Protein AF-A0A534RFI7-F1 (afdb_monomer_lite)

Structure (mmCIF, N/CA/C/O backbone):
data_AF-A0A534RFI7-F1
#
_entry.id   AF-A0A534RFI7-F1
#
loop_
_atom_site.group_PDB
_atom_site.id
_atom_site.type_symbol
_atom_site.label_atom_id
_atom_site.label_alt_id
_atom_site.label_comp_id
_atom_site.label_asym_id
_atom_site.label_entity_id
_atom_site.label_seq_id
_atom_site.pdbx_PDB_ins_code
_atom_site.Cartn_x
_atom_site.Cartn_y
_atom_site.Cartn_z
_atom_site.occupancy
_atom_site.B_iso_or_equiv
_atom_site.auth_seq_id
_atom_site.auth_comp_id
_atom_site.auth_asym_id
_atom_site.auth_atom_id
_atom_site.pdbx_PDB_model_num
ATOM 1 N N . MET A 1 1 ? -33.086 42.510 -43.647 1.00 25.91 1 MET A N 1
ATOM 2 C CA . MET A 1 1 ? -32.927 43.537 -42.597 1.00 25.91 1 MET A CA 1
ATOM 3 C C . MET A 1 1 ? -32.648 42.755 -41.320 1.00 25.91 1 MET A C 1
ATOM 5 O O . MET A 1 1 ? -33.539 42.073 -40.864 1.00 25.91 1 MET A O 1
ATOM 9 N N . LEU A 1 2 ? -31.435 42.610 -40.808 1.00 22.98 2 LEU A N 1
ATOM 10 C CA . LEU A 1 2 ? -30.269 43.467 -40.861 1.00 22.98 2 LEU A CA 1
ATOM 11 C C . LEU A 1 2 ? -29.055 42.562 -40.580 1.00 22.98 2 LEU A C 1
ATOM 13 O O . LEU A 1 2 ? -28.990 41.897 -39.551 1.00 22.98 2 LEU A O 1
ATOM 17 N N . VAL A 1 3 ? -28.131 42.525 -41.536 1.00 29.36 3 VAL A N 1
ATOM 18 C CA . VAL A 1 3 ? -26.709 42.258 -41.305 1.00 29.36 3 VAL A CA 1
ATOM 19 C C . VAL A 1 3 ? -26.193 43.474 -40.542 1.00 29.36 3 VAL A C 1
ATOM 21 O O . VAL A 1 3 ? -26.342 44.564 -41.086 1.00 29.36 3 VAL A O 1
ATOM 24 N N . ALA A 1 4 ? -25.662 43.299 -39.325 1.00 26.47 4 ALA A N 1
ATOM 25 C CA . ALA A 1 4 ? -24.655 44.151 -38.662 1.00 26.47 4 ALA A CA 1
ATOM 26 C C . ALA A 1 4 ? -24.823 44.083 -37.137 1.00 26.47 4 ALA A C 1
ATOM 28 O O . ALA A 1 4 ? -25.676 44.774 -36.605 1.00 26.47 4 ALA A O 1
ATOM 29 N N . PHE A 1 5 ? -24.034 43.245 -36.461 1.00 24.70 5 PHE A N 1
ATOM 30 C CA . PHE A 1 5 ? -23.458 43.480 -35.121 1.00 24.70 5 PHE A CA 1
ATOM 31 C C . PHE A 1 5 ? -22.471 42.335 -34.808 1.00 24.70 5 PHE A C 1
ATOM 33 O O . PHE A 1 5 ? -22.574 41.609 -33.828 1.00 24.70 5 PHE A O 1
ATOM 40 N N . ILE A 1 6 ? -21.503 42.159 -35.709 1.00 29.33 6 ILE A N 1
ATOM 41 C CA . ILE A 1 6 ? -20.157 41.685 -35.373 1.00 29.33 6 ILE A CA 1
ATOM 42 C C . ILE A 1 6 ? -19.282 42.930 -35.535 1.00 29.33 6 ILE A C 1
ATOM 44 O O . ILE A 1 6 ? -19.510 43.685 -36.478 1.00 29.33 6 ILE A O 1
ATOM 48 N N . LEU A 1 7 ? -18.307 43.108 -34.639 1.00 26.88 7 LEU A N 1
ATOM 49 C CA . LEU A 1 7 ? -17.423 44.272 -34.437 1.00 26.88 7 LEU A CA 1
ATOM 50 C C . LEU A 1 7 ? -17.930 45.226 -33.349 1.00 26.88 7 LEU A C 1
ATOM 52 O O . LEU A 1 7 ? -18.541 46.241 -33.651 1.00 26.88 7 LEU A O 1
ATOM 56 N N . LEU A 1 8 ? -17.659 44.871 -32.084 1.00 27.50 8 LEU A N 1
ATOM 57 C CA . LEU A 1 8 ? -17.241 45.800 -31.009 1.00 27.50 8 LEU A CA 1
ATOM 58 C C . LEU A 1 8 ? -16.954 45.108 -29.655 1.00 27.50 8 LEU A C 1
ATOM 60 O O . LEU A 1 8 ? -16.604 45.785 -28.698 1.00 27.50 8 LEU A O 1
ATOM 64 N N . ALA A 1 9 ? -16.997 43.774 -29.564 1.00 29.33 9 ALA A N 1
ATOM 65 C CA . ALA A 1 9 ? -16.558 43.035 -28.368 1.00 29.33 9 ALA A CA 1
ATOM 66 C C . ALA A 1 9 ? -15.148 42.415 -28.503 1.00 29.33 9 ALA A C 1
ATOM 68 O O . ALA A 1 9 ? -14.846 41.432 -27.840 1.00 29.33 9 ALA A O 1
ATOM 69 N N . GLY A 1 10 ? -14.299 42.957 -29.386 1.00 31.08 10 GLY A N 1
ATOM 70 C CA . GLY A 1 10 ? -12.952 42.429 -29.661 1.00 31.08 10 GLY A CA 1
ATOM 71 C C . GLY A 1 10 ? -11.793 43.360 -29.297 1.00 31.08 10 GLY A C 1
ATOM 72 O O . GLY A 1 10 ? -10.650 42.998 -29.512 1.00 31.08 10 GLY A O 1
ATOM 73 N N . SER A 1 11 ? -12.052 44.560 -28.774 1.00 31.33 11 SER A N 1
ATOM 74 C CA . SER A 1 11 ? -10.993 45.532 -28.450 1.00 31.33 11 SER A CA 1
ATOM 75 C C . SER A 1 11 ? -10.907 45.884 -26.964 1.00 31.33 11 SER A C 1
ATOM 77 O O . SER A 1 11 ? -9.949 46.526 -26.549 1.00 31.33 11 SER A O 1
ATOM 79 N N . GLY A 1 12 ? -11.864 45.443 -26.140 1.00 29.02 12 GLY A N 1
ATOM 80 C CA . GLY A 1 12 ? -11.843 45.677 -24.692 1.00 29.02 12 GLY A CA 1
ATOM 81 C C . GLY A 1 12 ? -10.883 44.755 -23.937 1.00 29.02 12 GLY A C 1
ATOM 82 O O . GLY A 1 12 ? -10.249 45.192 -22.985 1.00 29.02 12 GLY A O 1
ATOM 83 N N . SER A 1 13 ? -10.733 43.503 -24.377 1.00 40.12 13 SER A N 1
ATOM 84 C CA . SER A 1 13 ? -9.845 42.521 -23.743 1.00 40.12 13 SER A CA 1
ATOM 85 C C . SER A 1 13 ? -8.379 42.755 -24.081 1.00 40.12 13 SER A C 1
ATOM 87 O O . SER A 1 13 ? -7.545 42.602 -23.200 1.00 40.12 13 SER A O 1
ATOM 89 N N . ASP A 1 14 ? -8.062 43.181 -25.305 1.00 33.25 14 ASP A N 1
ATOM 90 C CA . ASP A 1 14 ? -6.671 43.373 -25.731 1.00 33.25 14 ASP A CA 1
ATOM 91 C C . ASP A 1 14 ? -6.093 44.704 -25.248 1.00 33.25 14 ASP A C 1
ATOM 93 O O . ASP A 1 14 ? -4.924 44.756 -24.884 1.00 33.25 14 ASP A O 1
ATOM 97 N N . LEU A 1 15 ? -6.905 45.765 -25.135 1.00 34.56 15 LEU A N 1
ATOM 98 C CA . LEU A 1 15 ? -6.478 47.005 -24.472 1.00 34.56 15 LEU A CA 1
ATOM 99 C C . LEU A 1 15 ? -6.391 46.849 -22.949 1.00 34.56 15 LEU A C 1
ATOM 101 O O . LEU A 1 15 ? -5.473 47.409 -22.361 1.00 34.56 15 LEU A O 1
ATOM 105 N N . ALA A 1 16 ? -7.282 46.070 -22.320 1.00 36.06 16 ALA A N 1
ATOM 106 C CA . ALA A 1 16 ? -7.198 45.771 -20.887 1.00 36.06 16 ALA A CA 1
ATOM 107 C C . ALA A 1 16 ? -6.044 44.808 -20.551 1.00 36.06 16 ALA A C 1
ATOM 109 O O . ALA A 1 16 ? -5.395 44.977 -19.520 1.00 36.06 16 ALA A O 1
ATOM 110 N N . ARG A 1 17 ? -5.746 43.832 -21.426 1.00 38.03 17 ARG A N 1
ATOM 111 C CA . ARG A 1 17 ? -4.565 42.950 -21.339 1.00 38.03 17 ARG A CA 1
ATOM 112 C C . ARG A 1 17 ? -3.272 43.709 -21.611 1.00 38.03 17 ARG A C 1
ATOM 114 O O . ARG A 1 17 ? -2.313 43.540 -20.870 1.00 38.03 17 ARG A O 1
ATOM 121 N N . ALA A 1 18 ? -3.248 44.593 -22.609 1.00 36.28 18 ALA A N 1
ATOM 122 C CA . ALA A 1 18 ? -2.098 45.454 -22.859 1.00 36.28 18 ALA A CA 1
ATOM 123 C C . ALA A 1 18 ? -1.872 46.443 -21.707 1.00 36.28 18 ALA A C 1
ATOM 125 O O . ALA A 1 18 ? -0.726 46.643 -21.325 1.00 36.28 18 ALA A O 1
ATOM 126 N N . SER A 1 19 ? -2.929 47.006 -21.104 1.00 40.50 19 SER A N 1
ATOM 127 C CA . SER A 1 19 ? -2.799 47.924 -19.965 1.00 40.50 19 SER A CA 1
ATOM 128 C C . SER A 1 19 ? -2.366 47.224 -18.677 1.00 40.50 19 SER A C 1
ATOM 130 O O . SER A 1 19 ? -1.584 47.799 -17.933 1.00 40.50 19 SER A O 1
ATOM 132 N N . THR A 1 20 ? -2.811 45.987 -18.417 1.00 41.84 20 THR A N 1
ATOM 133 C CA . THR A 1 20 ? -2.334 45.186 -17.266 1.00 41.84 20 THR A CA 1
ATOM 134 C C . THR A 1 20 ? -0.910 44.674 -17.473 1.00 41.84 20 THR A C 1
ATOM 136 O O . THR A 1 20 ? -0.115 44.691 -16.537 1.00 41.84 20 THR A O 1
ATOM 139 N N . CYS A 1 21 ? -0.540 44.314 -18.704 1.00 38.00 21 CYS A N 1
ATOM 140 C CA . CYS A 1 21 ? 0.838 43.975 -19.057 1.00 38.00 21 CYS A CA 1
ATOM 141 C C . CYS A 1 21 ? 1.763 45.204 -18.934 1.00 38.00 21 CYS A C 1
ATOM 143 O O . CYS A 1 21 ? 2.860 45.101 -18.378 1.00 38.00 21 CYS A O 1
ATOM 145 N N . ASP A 1 22 ? 1.296 46.391 -19.344 1.00 41.62 22 ASP A N 1
ATOM 146 C CA . ASP A 1 22 ? 2.005 47.657 -19.132 1.00 41.62 22 ASP A CA 1
ATOM 147 C C . ASP A 1 22 ? 2.078 48.034 -17.645 1.00 41.62 22 ASP A C 1
ATOM 149 O O . ASP A 1 22 ? 3.140 48.447 -17.195 1.00 41.62 22 ASP A O 1
ATOM 153 N N . GLU A 1 23 ? 1.022 47.863 -16.844 1.00 43.44 23 GLU A N 1
ATOM 154 C CA . GLU A 1 23 ? 1.036 48.145 -15.399 1.00 43.44 23 GLU A CA 1
ATOM 155 C C . GLU A 1 23 ? 1.955 47.189 -14.618 1.00 43.44 23 GLU A C 1
ATOM 157 O O . GLU A 1 23 ? 2.739 47.649 -13.779 1.00 43.44 23 GLU A O 1
ATOM 162 N N . GLY A 1 24 ? 1.957 45.892 -14.951 1.00 42.81 24 GLY A N 1
ATOM 163 C CA . GLY A 1 24 ? 2.895 44.894 -14.426 1.00 42.81 24 GLY A CA 1
ATOM 164 C C . GLY A 1 24 ? 4.346 45.237 -14.777 1.00 42.81 24 GLY A C 1
ATOM 165 O O . GLY A 1 24 ? 5.192 45.365 -13.882 1.00 42.81 24 GLY A O 1
ATOM 166 N N . CYS A 1 25 ? 4.608 45.546 -16.053 1.00 41.22 25 CYS A N 1
ATOM 167 C CA . CYS A 1 25 ? 5.907 46.021 -16.538 1.00 41.22 25 CYS A CA 1
ATOM 168 C C . CYS A 1 25 ? 6.323 47.375 -15.922 1.00 41.22 25 CYS A C 1
ATOM 170 O O . CYS A 1 25 ? 7.513 47.635 -15.708 1.00 41.22 25 CYS A O 1
ATOM 172 N N . VAL A 1 26 ? 5.373 48.267 -15.625 1.00 42.69 26 VAL A N 1
ATOM 173 C CA . VAL A 1 26 ? 5.599 49.566 -14.968 1.00 42.69 26 VAL A CA 1
ATOM 174 C C . VAL A 1 26 ? 5.909 49.378 -13.480 1.00 42.69 26 VAL A C 1
ATOM 176 O O . VAL A 1 26 ? 6.791 50.072 -12.956 1.00 42.69 26 VAL A O 1
ATOM 179 N N . SER A 1 27 ? 5.281 48.405 -12.811 1.00 45.72 27 SER A N 1
ATOM 180 C CA . SER A 1 27 ? 5.608 48.024 -11.432 1.00 45.72 27 SER A CA 1
ATOM 181 C C . SER A 1 27 ? 7.050 47.503 -11.334 1.00 45.72 27 SER A C 1
ATOM 183 O O . SER A 1 27 ? 7.813 47.958 -10.476 1.00 45.72 27 SER A O 1
ATOM 185 N N . GLU A 1 28 ? 7.495 46.690 -12.297 1.00 45.78 28 GLU A N 1
ATOM 186 C CA . GLU A 1 28 ? 8.872 46.191 -12.400 1.00 45.78 28 GLU A CA 1
ATOM 187 C C . GLU A 1 28 ? 9.873 47.292 -12.777 1.00 45.78 28 GLU A C 1
ATOM 189 O O . GLU A 1 28 ? 10.973 47.361 -12.224 1.00 45.78 28 GLU A O 1
ATOM 194 N N . ARG A 1 29 ? 9.479 48.250 -13.627 1.00 43.47 29 ARG A N 1
ATOM 195 C CA . ARG A 1 29 ? 10.285 49.446 -13.936 1.00 43.47 29 ARG A CA 1
ATOM 196 C C . ARG A 1 29 ? 10.592 50.267 -12.681 1.00 43.47 29 ARG A C 1
ATOM 198 O O . ARG A 1 29 ? 11.681 50.845 -12.580 1.00 43.47 29 ARG A O 1
ATOM 205 N N . SER A 1 30 ? 9.666 50.312 -11.720 1.00 46.91 30 SER A N 1
ATOM 206 C CA . SER A 1 30 ? 9.873 50.977 -10.429 1.00 46.91 30 SER A CA 1
ATOM 207 C C . SER A 1 30 ? 10.885 50.225 -9.552 1.00 46.91 30 SER A C 1
ATOM 209 O O . SER A 1 30 ? 11.777 50.855 -8.979 1.00 46.91 30 SER A O 1
ATOM 211 N N . VAL A 1 31 ? 10.833 48.887 -9.538 1.00 47.41 31 VAL A N 1
ATOM 212 C CA . VAL A 1 31 ? 11.709 47.997 -8.755 1.00 47.41 31 VAL A CA 1
ATOM 213 C C . VAL A 1 31 ? 13.124 47.952 -9.332 1.00 47.41 31 VAL A C 1
ATOM 215 O O . VAL A 1 31 ? 14.089 48.160 -8.597 1.00 47.41 31 VAL A O 1
ATOM 218 N N . CYS A 1 32 ? 13.274 47.799 -10.648 1.00 48.12 32 CYS A N 1
ATOM 219 C CA . CYS A 1 32 ? 14.565 47.875 -11.337 1.00 48.12 32 CYS A CA 1
ATOM 220 C C . CYS A 1 32 ? 15.175 49.279 -11.224 1.00 48.12 32 CYS A C 1
ATOM 222 O O . CYS A 1 32 ? 16.382 49.430 -11.037 1.00 48.12 32 CYS A O 1
ATOM 224 N N . GLY A 1 33 ? 14.342 50.326 -11.264 1.00 47.81 33 GLY A N 1
ATOM 225 C CA . GLY A 1 33 ? 14.760 51.702 -10.999 1.00 47.81 33 GLY A CA 1
ATOM 226 C C . GLY A 1 33 ? 15.235 51.921 -9.559 1.00 47.81 33 GLY A C 1
ATOM 227 O O . GLY A 1 33 ? 16.219 52.631 -9.348 1.00 47.81 33 GLY A O 1
ATOM 228 N N . LEU A 1 34 ? 14.579 51.305 -8.572 1.00 50.59 34 LEU A N 1
ATOM 229 C CA . LEU A 1 34 ? 14.958 51.342 -7.155 1.00 50.59 34 LEU A CA 1
ATOM 230 C C . LEU A 1 34 ? 16.242 50.547 -6.884 1.00 50.59 34 LEU A C 1
ATOM 232 O O . LEU A 1 34 ? 17.135 51.061 -6.211 1.00 50.59 34 LEU A O 1
ATOM 236 N N . ALA A 1 35 ? 16.380 49.352 -7.461 1.00 48.03 35 ALA A N 1
ATOM 237 C CA . ALA A 1 35 ? 17.574 48.517 -7.362 1.00 48.03 35 ALA A CA 1
ATOM 238 C C . ALA A 1 35 ? 18.784 49.188 -8.027 1.00 48.03 35 ALA A C 1
ATOM 240 O O . ALA A 1 35 ? 19.838 49.322 -7.408 1.00 48.03 35 ALA A O 1
ATOM 241 N N . ALA A 1 36 ? 18.619 49.728 -9.238 1.00 50.44 36 ALA A N 1
ATOM 242 C CA . ALA A 1 36 ? 19.676 50.470 -9.916 1.00 50.44 36 ALA A CA 1
ATOM 243 C C . ALA A 1 36 ? 20.055 51.754 -9.152 1.00 50.44 36 ALA A C 1
ATOM 245 O O . ALA A 1 36 ? 21.237 52.090 -9.063 1.00 50.44 36 ALA A O 1
ATOM 246 N N . LYS A 1 37 ? 19.085 52.469 -8.553 1.00 51.62 37 LYS A N 1
ATOM 247 C CA . LYS A 1 37 ? 19.352 53.635 -7.685 1.00 51.62 37 LYS A CA 1
ATOM 248 C C . LYS A 1 37 ? 20.100 53.245 -6.409 1.00 51.62 37 LYS A C 1
ATOM 250 O O . LYS A 1 37 ? 20.992 53.986 -6.001 1.00 51.62 37 LYS A O 1
ATOM 255 N N . ALA A 1 38 ? 19.773 52.105 -5.800 1.00 51.34 38 ALA A N 1
ATOM 256 C CA . ALA A 1 38 ? 20.471 51.581 -4.628 1.00 51.34 38 ALA A CA 1
ATOM 257 C C . ALA A 1 38 ? 21.923 51.207 -4.968 1.00 51.34 38 ALA A C 1
ATOM 259 O O . ALA A 1 38 ? 22.842 51.643 -4.276 1.00 51.34 38 ALA A O 1
ATOM 260 N N . THR A 1 39 ? 22.152 50.516 -6.087 1.00 49.50 39 THR A N 1
ATOM 261 C CA . THR A 1 39 ? 23.496 50.175 -6.582 1.00 49.50 39 THR A CA 1
ATOM 262 C C . THR A 1 39 ? 24.302 51.420 -6.952 1.00 49.50 39 THR A C 1
ATOM 264 O O . THR A 1 39 ? 25.469 51.530 -6.580 1.00 49.50 39 THR A O 1
ATOM 267 N N . TYR A 1 40 ? 23.686 52.412 -7.605 1.00 50.41 40 TYR A N 1
ATOM 268 C CA . TYR A 1 40 ? 24.326 53.700 -7.889 1.00 50.41 40 TYR A CA 1
ATOM 269 C C . TYR A 1 40 ? 24.677 54.464 -6.605 1.00 50.41 40 TYR A C 1
ATOM 271 O O . TYR A 1 40 ? 25.756 55.045 -6.518 1.00 50.41 40 TYR A O 1
ATOM 279 N N . ALA A 1 41 ? 23.816 54.440 -5.582 1.00 53.28 41 ALA A N 1
ATOM 280 C CA . ALA A 1 41 ? 24.093 55.067 -4.291 1.00 53.28 41 ALA A CA 1
ATOM 281 C C . ALA A 1 41 ? 25.249 54.381 -3.540 1.00 53.28 41 ALA A C 1
ATOM 283 O O . ALA A 1 41 ? 26.053 55.075 -2.915 1.00 53.28 41 ALA A O 1
ATOM 284 N N . VAL A 1 42 ? 25.366 53.052 -3.648 1.00 51.94 42 VAL A N 1
ATOM 285 C CA . VAL A 1 42 ? 26.490 52.269 -3.110 1.00 51.94 42 VAL A CA 1
ATOM 286 C C . VAL A 1 42 ? 27.781 52.567 -3.883 1.00 51.94 42 VAL A C 1
ATOM 288 O O . VAL A 1 42 ? 28.751 52.985 -3.262 1.00 51.94 42 VAL A O 1
ATOM 291 N N . CYS A 1 43 ? 27.774 52.485 -5.221 1.00 49.34 43 CYS A N 1
ATOM 292 C CA . CYS A 1 43 ? 28.927 52.806 -6.085 1.00 49.34 43 CYS A CA 1
ATOM 293 C C . CYS A 1 43 ? 29.430 54.237 -5.844 1.00 49.34 43 CYS A C 1
ATOM 295 O O . CYS A 1 43 ? 30.615 54.472 -5.623 1.00 49.34 43 CYS A O 1
ATOM 297 N N . ARG A 1 44 ? 28.507 55.207 -5.792 1.00 52.12 44 ARG A N 1
ATOM 298 C CA . ARG A 1 44 ? 28.818 56.616 -5.520 1.00 52.12 44 ARG A CA 1
ATOM 299 C C . ARG A 1 44 ? 29.367 56.831 -4.110 1.00 52.12 44 ARG A C 1
ATOM 301 O O . ARG A 1 44 ? 30.222 57.692 -3.931 1.00 52.12 44 ARG A O 1
ATOM 308 N N . GLY A 1 45 ? 28.859 56.096 -3.119 1.00 55.56 45 GLY A N 1
ATOM 309 C CA . GLY A 1 45 ? 29.342 56.151 -1.737 1.00 55.56 45 GLY A CA 1
ATOM 310 C C . GLY A 1 45 ? 30.770 55.623 -1.587 1.00 55.56 45 GLY A C 1
ATOM 311 O O . GLY A 1 45 ? 31.518 56.140 -0.761 1.00 55.56 45 GLY A O 1
ATOM 312 N N . SER A 1 46 ? 31.157 54.660 -2.426 1.00 52.28 46 SER A N 1
ATOM 313 C CA . SER A 1 46 ? 32.500 54.071 -2.457 1.00 52.28 46 SER A CA 1
ATOM 314 C C . SER A 1 46 ? 33.552 54.938 -3.156 1.00 52.28 46 SER A C 1
ATOM 316 O O . SER A 1 46 ? 34.737 54.720 -2.939 1.00 52.28 46 SER A O 1
ATOM 318 N N . CYS A 1 47 ? 33.161 55.946 -3.949 1.00 54.06 47 CYS A N 1
ATOM 319 C CA . CYS A 1 47 ? 34.123 56.857 -4.585 1.00 54.06 47 CYS A CA 1
ATOM 320 C C . CYS A 1 47 ? 34.763 57.882 -3.598 1.00 54.06 47 CYS A C 1
ATOM 322 O O . CYS A 1 47 ? 35.662 58.601 -4.024 1.00 54.06 47 CYS A O 1
ATOM 324 N N . GLY A 1 48 ? 34.335 57.970 -2.317 1.00 56.91 48 GLY A N 1
ATOM 325 C CA . GLY A 1 48 ? 34.854 58.917 -1.285 1.00 56.91 48 GLY A CA 1
ATOM 326 C C . GLY A 1 48 ? 34.558 60.416 -1.561 1.00 56.91 48 GLY A C 1
ATOM 327 O O . GLY A 1 48 ? 34.155 60.736 -2.666 1.00 56.91 48 GLY A O 1
ATOM 328 N N . ILE A 1 49 ? 34.690 61.370 -0.610 1.00 51.19 49 ILE A N 1
ATOM 329 C CA . ILE A 1 49 ? 34.541 62.850 -0.853 1.00 51.19 49 ILE A CA 1
ATOM 330 C C . ILE A 1 49 ? 35.427 63.672 0.133 1.00 51.19 49 ILE A C 1
ATOM 332 O O . ILE A 1 49 ? 35.564 63.185 1.257 1.00 51.19 49 ILE A O 1
ATOM 336 N N . PRO A 1 50 ? 35.937 64.911 -0.171 1.00 55.22 50 PRO A N 1
ATOM 337 C CA . PRO A 1 50 ? 35.800 65.767 -1.381 1.00 55.22 50 PRO A CA 1
ATOM 338 C C . PRO A 1 50 ? 37.104 65.943 -2.189 1.00 55.22 50 PRO A C 1
ATOM 340 O O . PRO A 1 50 ? 38.190 65.875 -1.637 1.00 55.22 50 PRO A O 1
ATOM 343 N N . ALA A 1 51 ? 37.108 66.064 -3.523 1.00 52.00 51 ALA A N 1
ATOM 344 C CA . ALA A 1 51 ? 36.472 67.017 -4.460 1.00 52.00 51 ALA A CA 1
ATOM 345 C C . ALA A 1 51 ? 37.478 68.053 -5.008 1.00 52.00 51 ALA A C 1
ATOM 347 O O . ALA A 1 51 ? 37.350 69.251 -4.803 1.00 52.00 51 ALA A O 1
ATOM 348 N N . ALA A 1 52 ? 38.458 67.564 -5.765 1.00 50.44 52 ALA A N 1
ATOM 349 C CA . ALA A 1 52 ? 39.209 68.351 -6.752 1.00 50.44 52 ALA A CA 1
ATOM 350 C C . ALA A 1 52 ? 39.815 67.455 -7.840 1.00 50.44 52 ALA A C 1
ATOM 352 O O . ALA A 1 52 ? 40.121 67.932 -8.932 1.00 50.44 52 ALA A O 1
ATOM 353 N N . ASP A 1 53 ? 39.918 66.154 -7.571 1.00 56.47 53 ASP A N 1
ATOM 354 C CA . ASP A 1 53 ? 40.707 65.253 -8.387 1.00 56.47 53 ASP A CA 1
ATOM 355 C C . ASP A 1 53 ? 39.943 64.664 -9.579 1.00 56.47 53 ASP A C 1
ATOM 357 O O . ASP A 1 53 ? 38.768 64.279 -9.490 1.00 56.47 53 ASP A O 1
ATOM 361 N N . ALA A 1 54 ? 40.614 64.595 -10.727 1.00 56.53 54 ALA A N 1
ATOM 362 C CA . ALA A 1 54 ? 40.049 64.071 -11.967 1.00 56.53 54 ALA A CA 1
ATOM 363 C C . ALA A 1 54 ? 39.589 62.608 -11.816 1.00 56.53 54 ALA A C 1
ATOM 365 O O . ALA A 1 54 ? 38.577 62.227 -12.410 1.00 56.53 54 ALA A O 1
ATOM 366 N N . ALA A 1 55 ? 40.260 61.843 -10.948 1.00 53.41 55 ALA A N 1
ATOM 367 C CA . ALA A 1 55 ? 39.947 60.455 -10.614 1.00 53.41 55 ALA A CA 1
ATOM 368 C C . ALA A 1 55 ? 38.568 60.289 -9.952 1.00 53.41 55 ALA A C 1
ATOM 370 O O . ALA A 1 55 ? 37.798 59.405 -10.322 1.00 53.41 55 ALA A O 1
ATOM 371 N N . PHE A 1 56 ? 38.188 61.195 -9.047 1.00 57.56 56 PHE A N 1
ATOM 372 C CA . PHE A 1 56 ? 36.863 61.166 -8.422 1.00 57.56 56 PHE A CA 1
ATOM 373 C C . PHE A 1 56 ? 35.747 61.431 -9.444 1.00 57.56 56 PHE A C 1
ATOM 375 O O . PHE A 1 56 ? 34.713 60.754 -9.467 1.00 57.56 56 PHE A O 1
ATOM 382 N N . ARG A 1 57 ? 35.964 62.406 -10.337 1.00 58.03 57 ARG A N 1
ATOM 383 C CA . ARG A 1 57 ? 35.018 62.716 -11.421 1.00 58.03 57 ARG A CA 1
ATOM 384 C C . ARG A 1 57 ? 34.940 61.583 -12.451 1.00 58.03 57 ARG A C 1
ATOM 386 O O . ARG A 1 57 ? 33.858 61.352 -12.983 1.00 58.03 57 ARG A O 1
ATOM 393 N N . ALA A 1 58 ? 36.036 60.867 -12.707 1.00 57.81 58 ALA A N 1
ATOM 394 C CA . ALA A 1 58 ? 36.055 59.675 -13.554 1.00 57.81 58 ALA A CA 1
ATOM 395 C C . ALA A 1 58 ? 35.284 58.502 -12.916 1.00 57.81 58 ALA A C 1
ATOM 397 O O . ALA A 1 58 ? 34.357 58.007 -13.549 1.00 57.81 58 ALA A O 1
ATOM 398 N N . CYS A 1 59 ? 35.541 58.182 -11.640 1.00 53.69 59 CYS A N 1
ATOM 399 C CA . CYS A 1 59 ? 34.820 57.153 -10.866 1.00 53.69 59 CYS A CA 1
ATOM 400 C C . CYS A 1 59 ? 33.304 57.375 -10.901 1.00 53.69 59 CYS A C 1
ATOM 402 O O . CYS A 1 59 ? 32.523 56.474 -11.203 1.00 53.69 59 CYS A O 1
ATOM 404 N N . ARG A 1 60 ? 32.861 58.620 -10.671 1.00 57.69 60 ARG A N 1
ATOM 405 C CA . ARG A 1 60 ? 31.430 58.943 -10.741 1.00 57.69 60 ARG A CA 1
ATOM 406 C C . ARG A 1 60 ? 30.856 58.816 -12.149 1.00 57.69 60 ARG A C 1
ATOM 408 O O . ARG A 1 60 ? 29.730 58.341 -12.269 1.00 57.69 60 ARG A O 1
ATOM 415 N N . ARG A 1 61 ? 31.591 59.217 -13.194 1.00 57.78 61 ARG A N 1
ATOM 416 C CA . ARG A 1 61 ? 31.143 59.064 -14.590 1.00 57.78 61 ARG A CA 1
ATOM 417 C C . ARG A 1 61 ? 31.052 57.593 -15.000 1.00 57.78 61 ARG A C 1
ATOM 419 O O . ARG A 1 61 ? 30.080 57.226 -15.651 1.00 57.78 61 ARG A O 1
ATOM 426 N N . GLU A 1 62 ? 31.976 56.748 -14.555 1.00 52.88 62 GLU A N 1
ATOM 427 C CA . GLU A 1 62 ? 31.928 55.298 -14.782 1.00 52.88 62 GLU A CA 1
ATOM 428 C C . GLU A 1 62 ? 30.786 54.625 -14.016 1.00 52.88 62 GLU A C 1
ATOM 430 O O . GLU A 1 62 ? 30.024 53.872 -14.621 1.00 52.88 62 GLU A O 1
ATOM 435 N N . CYS A 1 63 ? 30.564 54.964 -12.738 1.00 51.88 63 CYS A N 1
ATOM 436 C CA . CYS A 1 63 ? 29.382 54.504 -11.996 1.00 51.88 63 CYS A CA 1
ATOM 437 C C . CYS A 1 63 ? 28.075 54.923 -12.699 1.00 51.88 63 CYS A C 1
ATOM 439 O O . CYS A 1 63 ? 27.091 54.185 -12.682 1.00 51.88 63 CYS A O 1
ATOM 441 N N . GLN A 1 64 ? 28.041 56.112 -13.308 1.00 53.41 64 GLN A N 1
ATOM 442 C CA . GLN A 1 64 ? 26.858 56.642 -13.989 1.00 53.41 64 GLN A CA 1
ATOM 443 C C . GLN A 1 64 ? 26.639 56.006 -15.376 1.00 53.41 64 GLN A C 1
ATOM 445 O O . GLN A 1 64 ? 25.494 55.746 -15.745 1.00 53.41 64 GLN A O 1
ATOM 450 N N . SER A 1 65 ? 27.713 55.689 -16.106 1.00 48.81 65 SER A N 1
ATOM 451 C CA . SER A 1 65 ? 27.674 54.938 -17.371 1.00 48.81 65 SER A CA 1
ATOM 452 C C . SER A 1 65 ? 27.274 53.473 -17.148 1.00 48.81 65 SER A C 1
ATOM 454 O O . SER A 1 65 ? 26.354 52.972 -17.795 1.00 48.81 65 SER A O 1
ATOM 456 N N . GLY A 1 66 ? 27.865 52.816 -16.142 1.00 45.94 66 GLY A N 1
ATOM 457 C CA . GLY A 1 66 ? 27.499 51.462 -15.721 1.00 45.94 66 GLY A CA 1
ATOM 458 C C . GLY A 1 66 ? 26.057 51.367 -15.215 1.00 45.94 66 GLY A C 1
ATOM 459 O O . GLY A 1 66 ? 25.366 50.401 -15.517 1.00 45.94 66 GLY A O 1
ATOM 460 N N . TYR A 1 67 ? 25.556 52.403 -14.533 1.00 49.66 67 TYR A N 1
ATOM 461 C CA . TYR A 1 67 ? 24.136 52.526 -14.184 1.00 49.66 67 TYR A CA 1
ATOM 462 C C . TYR A 1 67 ? 23.234 52.609 -15.425 1.00 49.66 67 TYR A C 1
ATOM 464 O O . TYR A 1 67 ? 22.183 51.970 -15.457 1.00 49.66 67 TYR A O 1
ATOM 472 N N . GLY A 1 68 ? 23.637 53.366 -16.451 1.00 44.41 68 GLY A N 1
ATOM 473 C CA . GLY A 1 68 ? 22.912 53.458 -17.721 1.00 44.41 68 GLY A CA 1
ATOM 474 C C . GLY A 1 68 ? 22.846 52.116 -18.453 1.00 44.41 68 GLY A C 1
ATOM 475 O O . GLY A 1 68 ? 21.761 51.690 -18.843 1.00 44.41 68 GLY A O 1
ATOM 476 N N . LEU A 1 69 ? 23.980 51.419 -18.560 1.00 45.59 69 LEU A N 1
ATOM 477 C CA . LEU A 1 69 ? 24.086 50.110 -19.210 1.00 45.59 69 LEU A CA 1
ATOM 478 C C . LEU A 1 69 ? 23.362 49.008 -18.434 1.00 45.59 69 LEU A C 1
ATOM 480 O O . LEU A 1 69 ? 22.654 48.225 -19.049 1.00 45.59 69 LEU A O 1
ATOM 484 N N . ALA A 1 70 ? 23.445 48.986 -17.102 1.00 45.50 70 ALA A N 1
ATOM 485 C CA . ALA A 1 70 ? 22.697 48.035 -16.279 1.00 45.50 70 ALA A CA 1
ATOM 486 C C . ALA A 1 70 ? 21.182 48.264 -16.383 1.00 45.50 70 ALA A C 1
ATOM 488 O O . ALA A 1 70 ? 20.417 47.306 -16.429 1.00 45.50 70 ALA A O 1
ATOM 489 N N . ARG A 1 71 ? 20.734 49.525 -16.493 1.00 49.78 71 ARG A N 1
ATOM 490 C CA . ARG A 1 71 ? 19.326 49.843 -16.774 1.00 49.78 71 ARG A CA 1
ATOM 491 C C . ARG A 1 71 ? 18.879 49.352 -18.145 1.00 49.78 71 ARG A C 1
ATOM 493 O O . ARG A 1 71 ? 17.747 48.904 -18.262 1.00 49.78 71 ARG A O 1
ATOM 500 N N . VAL A 1 72 ? 19.721 49.488 -19.170 1.00 47.31 72 VAL A N 1
ATOM 501 C CA . VAL A 1 72 ? 19.392 49.086 -20.547 1.00 47.31 72 VAL A CA 1
ATOM 502 C C . VAL A 1 72 ? 19.461 47.567 -20.708 1.00 47.31 72 VAL A C 1
ATOM 504 O O . VAL A 1 72 ? 18.515 46.994 -21.225 1.00 47.31 72 VAL A O 1
ATOM 507 N N . ALA A 1 73 ? 20.503 46.911 -20.191 1.00 45.78 73 ALA A N 1
ATOM 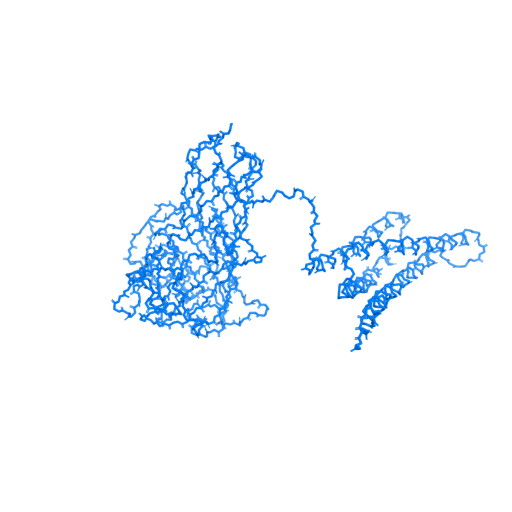508 C CA . ALA A 1 73 ? 20.648 45.455 -20.193 1.00 45.78 73 ALA A CA 1
ATOM 509 C C . ALA A 1 73 ? 19.491 44.787 -19.445 1.00 45.78 73 ALA A C 1
ATOM 511 O O . ALA A 1 73 ? 18.787 43.970 -20.022 1.00 45.78 73 ALA A O 1
ATOM 512 N N . CYS A 1 74 ? 19.189 45.252 -18.229 1.00 48.19 74 CYS A N 1
ATOM 513 C CA . CYS A 1 74 ? 18.046 44.760 -17.464 1.00 48.19 74 CYS A CA 1
ATOM 514 C C . CYS A 1 74 ? 16.709 45.084 -18.155 1.00 48.19 74 CYS A C 1
ATOM 516 O O . CYS A 1 74 ? 15.794 44.277 -18.114 1.00 48.19 74 CYS A O 1
ATOM 518 N N . SER A 1 75 ? 16.581 46.224 -18.850 1.00 49.03 75 SER A N 1
ATOM 519 C CA . SER A 1 75 ? 15.373 46.560 -19.623 1.00 49.03 75 SER A CA 1
ATOM 520 C C . SER A 1 75 ? 15.219 45.767 -20.928 1.00 49.03 75 SER A C 1
ATOM 522 O O . SER A 1 75 ? 14.106 45.724 -21.453 1.00 49.03 75 SER A O 1
ATOM 524 N N . ASN A 1 76 ? 16.295 45.197 -21.468 1.00 48.31 76 ASN A N 1
ATOM 525 C CA . ASN A 1 76 ? 16.259 44.331 -22.646 1.00 48.31 76 ASN A CA 1
ATOM 526 C C . ASN A 1 76 ? 15.973 42.884 -22.221 1.00 48.31 76 ASN A C 1
ATOM 528 O O . ASN A 1 76 ? 15.065 42.262 -22.760 1.00 48.31 76 ASN A O 1
ATOM 532 N N . GLU A 1 77 ? 16.632 42.423 -21.157 1.00 47.44 77 GLU A N 1
ATOM 533 C CA . GLU A 1 77 ? 16.400 41.127 -20.507 1.00 47.44 77 GLU A CA 1
ATOM 534 C C . GLU A 1 77 ? 14.968 41.031 -19.927 1.00 47.44 77 GLU A C 1
ATOM 536 O O . GLU A 1 77 ? 14.338 39.978 -20.004 1.00 47.44 77 GLU A O 1
ATOM 541 N N . ARG A 1 78 ? 14.399 42.167 -19.471 1.00 53.59 78 ARG A N 1
ATOM 542 C CA . ARG A 1 78 ? 12.974 42.377 -19.110 1.00 53.59 78 ARG A CA 1
ATOM 543 C C . ARG A 1 78 ? 12.018 41.965 -20.223 1.00 53.59 78 ARG A C 1
ATOM 545 O O . ARG A 1 78 ? 10.969 41.391 -19.956 1.00 53.59 78 ARG A O 1
ATOM 552 N N . ARG A 1 79 ? 12.335 42.348 -21.462 1.00 49.12 79 ARG A N 1
ATOM 553 C CA . ARG A 1 79 ? 11.425 42.182 -22.597 1.00 49.12 79 ARG A CA 1
ATOM 554 C C . ARG A 1 79 ? 11.443 40.742 -23.092 1.00 49.12 79 ARG A C 1
ATOM 556 O O . ARG A 1 79 ? 10.396 40.245 -23.463 1.00 49.12 79 ARG A O 1
ATOM 563 N N . GLU A 1 80 ? 12.591 40.074 -23.043 1.00 49.69 80 GLU A N 1
ATOM 564 C CA . GLU A 1 80 ? 12.699 38.669 -23.445 1.00 49.69 80 GLU A CA 1
ATOM 565 C C . GLU A 1 80 ? 12.187 37.715 -22.362 1.00 49.69 80 GLU A C 1
ATOM 567 O O . GLU A 1 80 ? 11.368 36.859 -22.663 1.00 49.69 80 GLU A O 1
ATOM 572 N N . THR A 1 81 ? 12.565 37.900 -21.093 1.00 48.44 81 THR A N 1
ATOM 573 C CA . THR A 1 81 ? 12.253 36.927 -20.026 1.00 48.44 81 THR A CA 1
ATOM 574 C C . THR A 1 81 ? 10.765 36.895 -19.665 1.00 48.44 81 THR A C 1
ATOM 576 O O . THR A 1 81 ? 10.216 35.825 -19.441 1.00 48.44 81 THR A O 1
ATOM 579 N N . CYS A 1 82 ? 10.091 38.050 -19.640 1.00 46.22 82 CYS A N 1
ATOM 580 C CA . CYS A 1 82 ? 8.675 38.122 -19.262 1.00 46.22 82 CYS A CA 1
ATOM 581 C C . CYS A 1 82 ? 7.741 37.715 -20.422 1.00 46.22 82 CYS A C 1
ATOM 583 O O . CYS A 1 82 ? 6.736 37.052 -20.192 1.00 46.22 82 CYS A O 1
ATOM 585 N N . LEU A 1 83 ? 8.106 38.039 -21.675 1.00 49.56 83 LEU A N 1
ATOM 586 C CA . LEU A 1 83 ? 7.350 37.613 -22.865 1.00 49.56 83 LEU A CA 1
ATOM 587 C C . LEU A 1 83 ? 7.587 36.136 -23.225 1.00 49.56 83 LEU A C 1
ATOM 589 O O . LEU A 1 83 ? 6.681 35.502 -23.747 1.00 49.56 83 LEU A O 1
ATOM 593 N N . GLN A 1 84 ? 8.775 35.572 -22.965 1.00 49.00 84 GLN A N 1
ATOM 594 C CA . GLN A 1 84 ? 9.059 34.163 -23.280 1.00 49.00 84 GLN A CA 1
ATOM 595 C C . GLN A 1 84 ? 8.500 33.169 -22.253 1.00 49.00 84 GLN A C 1
ATOM 597 O O . GLN A 1 84 ? 8.272 32.021 -22.617 1.00 49.00 84 GLN A O 1
ATOM 602 N N . LEU A 1 85 ? 8.318 33.562 -20.985 1.00 49.34 85 LEU A N 1
ATOM 603 C CA . LEU A 1 85 ? 8.009 32.613 -19.903 1.00 49.34 85 LEU A CA 1
ATOM 604 C C . LEU A 1 85 ? 6.539 32.580 -19.453 1.00 49.34 85 LEU A C 1
ATOM 606 O O . LEU A 1 85 ? 6.163 31.631 -18.770 1.00 49.34 85 LEU A O 1
ATOM 610 N N . CYS A 1 86 ? 5.712 33.577 -19.792 1.00 50.69 86 CYS A N 1
ATOM 611 C CA . CYS A 1 86 ? 4.419 33.780 -19.114 1.00 50.69 86 CYS A CA 1
ATOM 612 C C . CYS A 1 86 ? 3.160 33.729 -20.013 1.00 50.69 86 CYS A C 1
ATOM 614 O O . CYS A 1 86 ? 2.071 34.025 -19.519 1.00 50.69 86 CYS A O 1
ATOM 616 N N . ASP A 1 87 ? 3.293 33.360 -21.295 1.00 55.12 87 ASP A N 1
ATOM 617 C CA . ASP A 1 87 ? 2.215 33.171 -22.301 1.00 55.12 87 ASP A CA 1
ATOM 618 C C . ASP A 1 87 ? 1.056 34.200 -22.241 1.00 55.12 87 ASP A C 1
ATOM 620 O O . ASP A 1 87 ? -0.125 33.869 -22.329 1.00 55.12 87 ASP A O 1
ATOM 624 N N . ASP A 1 88 ? 1.391 35.476 -22.012 1.00 51.97 88 ASP A N 1
ATOM 625 C CA . ASP A 1 88 ? 0.462 36.615 -21.921 1.00 51.97 88 ASP A CA 1
ATOM 626 C C . ASP A 1 88 ? -0.689 36.483 -20.883 1.00 51.97 88 ASP A C 1
ATOM 628 O O . ASP A 1 88 ? -1.717 37.172 -20.963 1.00 51.97 88 ASP A O 1
ATOM 632 N N . SER A 1 89 ? -0.534 35.631 -19.859 1.00 54.69 89 SER A N 1
ATOM 633 C CA . SER A 1 89 ? -1.511 35.476 -18.768 1.00 54.69 89 SER A CA 1
ATOM 634 C C . SER A 1 89 ? -1.351 36.555 -17.686 1.00 54.69 89 SER A C 1
ATOM 636 O O . SER A 1 89 ? -0.332 36.617 -16.995 1.00 54.69 89 SER A O 1
ATOM 638 N N . SER A 1 90 ? -2.387 37.381 -17.471 1.00 54.38 90 SER A N 1
ATOM 639 C CA . SER A 1 90 ? -2.348 38.501 -16.510 1.00 54.38 90 SER A CA 1
ATOM 640 C C . SER A 1 90 ? -2.114 38.051 -15.062 1.00 54.38 90 SER A C 1
ATOM 642 O O . SER A 1 90 ? -1.403 38.719 -14.319 1.00 54.38 90 SER A O 1
ATOM 644 N N . ILE A 1 91 ? -2.641 36.883 -14.676 1.00 53.03 91 ILE A N 1
ATOM 645 C CA . ILE A 1 91 ? -2.459 36.302 -13.333 1.00 53.03 91 ILE A CA 1
ATOM 646 C C . ILE A 1 91 ? -0.992 35.924 -13.102 1.00 53.03 91 ILE A C 1
ATOM 648 O O . ILE A 1 91 ? -0.456 36.127 -12.011 1.00 53.03 91 ILE A O 1
ATOM 652 N N . CYS A 1 92 ? -0.330 35.407 -14.138 1.00 53.62 92 CYS A N 1
ATOM 653 C CA . CYS A 1 92 ? 1.073 35.040 -14.048 1.00 53.62 92 CYS A CA 1
ATOM 654 C C . CYS A 1 92 ? 1.984 36.267 -13.940 1.00 53.62 92 CYS A C 1
ATOM 656 O O . CYS A 1 92 ? 2.908 36.306 -13.126 1.00 53.62 92 CYS A O 1
ATOM 658 N N . ILE A 1 93 ? 1.702 37.284 -14.751 1.00 55.19 93 ILE A N 1
ATOM 659 C CA . ILE A 1 93 ? 2.474 38.526 -14.778 1.00 55.19 93 ILE A CA 1
ATOM 660 C C . ILE A 1 93 ? 2.420 39.216 -13.402 1.00 55.19 93 ILE A C 1
ATOM 662 O O . ILE A 1 93 ? 3.458 39.631 -12.879 1.00 55.19 93 ILE A O 1
ATOM 666 N N . ASP A 1 94 ? 1.249 39.250 -12.758 1.00 56.69 94 ASP A N 1
ATOM 667 C CA . ASP A 1 94 ? 1.084 39.828 -11.418 1.00 56.69 94 ASP A CA 1
ATOM 668 C C . ASP A 1 94 ? 1.811 39.025 -10.325 1.00 56.69 94 ASP A C 1
ATOM 670 O O . ASP A 1 94 ? 2.444 39.608 -9.433 1.00 56.69 94 ASP A O 1
ATOM 674 N N . ALA A 1 95 ? 1.774 37.689 -10.406 1.00 56.44 95 ALA A N 1
ATOM 675 C CA . ALA A 1 95 ? 2.491 36.801 -9.491 1.00 56.44 95 ALA A CA 1
ATOM 676 C C . ALA A 1 95 ? 4.017 36.959 -9.620 1.00 56.44 95 ALA A C 1
ATOM 678 O O . ALA A 1 95 ? 4.718 37.086 -8.608 1.00 56.44 95 ALA A O 1
ATOM 679 N N . CYS A 1 96 ? 4.524 37.049 -10.854 1.00 54.47 96 CYS A N 1
ATOM 680 C CA . CYS A 1 96 ? 5.940 37.279 -11.139 1.00 54.47 96 CYS A CA 1
ATOM 681 C C . CYS A 1 96 ? 6.397 38.643 -10.600 1.00 54.47 96 CYS A C 1
ATOM 683 O O . CYS A 1 96 ? 7.406 38.734 -9.888 1.00 54.47 96 CYS A O 1
ATOM 685 N N . GLY A 1 97 ? 5.599 39.693 -10.818 1.00 55.31 97 GLY A N 1
ATOM 686 C CA . GLY A 1 97 ? 5.872 41.032 -10.299 1.00 55.31 97 GLY A CA 1
ATOM 687 C C . GLY A 1 97 ? 5.880 41.115 -8.763 1.00 55.31 97 GLY A C 1
ATOM 688 O O . GLY A 1 97 ? 6.692 41.841 -8.178 1.00 55.31 97 GLY A O 1
ATOM 689 N N . GLU A 1 98 ? 5.005 40.378 -8.071 1.00 58.12 98 GLU A N 1
ATOM 690 C CA . GLU A 1 98 ? 4.982 40.293 -6.601 1.00 58.12 98 GLU A CA 1
ATOM 691 C C . GLU A 1 98 ? 6.204 39.539 -6.047 1.00 58.12 98 GLU A C 1
ATOM 693 O O . GLU A 1 98 ? 6.840 40.012 -5.096 1.00 58.12 98 GLU A O 1
ATOM 698 N N . GLN A 1 99 ? 6.594 38.414 -6.655 1.00 55.12 99 GLN A N 1
ATOM 699 C CA . GLN A 1 99 ? 7.776 37.657 -6.226 1.00 55.12 99 GLN A CA 1
ATOM 700 C C . GLN A 1 99 ? 9.070 38.444 -6.431 1.00 55.12 99 GLN A C 1
ATOM 702 O O . GLN A 1 99 ? 9.929 38.489 -5.545 1.00 55.12 99 GLN A O 1
ATOM 707 N N . LEU A 1 100 ? 9.176 39.179 -7.537 1.00 52.34 100 LEU A N 1
ATOM 708 C CA . LEU A 1 100 ? 10.284 40.099 -7.775 1.00 52.34 100 LEU A CA 1
ATOM 709 C C . LEU A 1 100 ? 10.353 41.220 -6.726 1.00 52.34 100 LEU A C 1
ATOM 711 O O . LEU A 1 100 ? 11.441 41.540 -6.230 1.00 52.34 100 LEU A O 1
ATOM 715 N N . ARG A 1 101 ? 9.207 41.781 -6.309 1.00 54.81 101 ARG A N 1
ATOM 716 C CA . ARG A 1 101 ? 9.133 42.774 -5.218 1.00 54.81 101 ARG A CA 1
ATOM 717 C C . ARG A 1 101 ? 9.598 42.194 -3.877 1.00 54.81 101 ARG A C 1
ATOM 719 O O . ARG A 1 101 ? 10.341 42.860 -3.146 1.00 54.81 101 ARG A O 1
ATOM 726 N N . ARG A 1 102 ? 9.234 40.946 -3.568 1.00 57.38 102 ARG A N 1
ATOM 727 C CA . ARG A 1 102 ? 9.672 40.234 -2.352 1.00 57.38 102 ARG A CA 1
ATOM 728 C C . ARG A 1 102 ? 11.164 39.918 -2.372 1.00 57.38 102 ARG A C 1
ATOM 730 O O . ARG A 1 102 ? 11.847 40.189 -1.379 1.00 57.38 102 ARG A O 1
ATOM 737 N N . CYS A 1 103 ? 11.689 39.446 -3.502 1.00 50.81 103 CYS A N 1
ATOM 738 C CA . CYS A 1 103 ? 13.121 39.235 -3.705 1.00 50.81 103 CYS A CA 1
ATOM 739 C C . CYS A 1 103 ? 13.909 40.534 -3.500 1.00 50.81 103 CYS A C 1
ATOM 741 O O . CYS A 1 103 ? 14.852 40.562 -2.708 1.00 50.81 103 CYS A O 1
ATOM 743 N N . ALA A 1 104 ? 13.478 41.648 -4.097 1.00 50.97 104 ALA A N 1
ATOM 744 C CA . ALA A 1 104 ? 14.118 42.950 -3.902 1.00 50.97 104 ALA A CA 1
ATOM 745 C C . ALA A 1 104 ? 14.114 43.401 -2.423 1.00 50.97 104 ALA A C 1
ATOM 747 O O . ALA A 1 104 ? 15.130 43.881 -1.908 1.00 50.97 104 ALA A O 1
ATOM 748 N N . GLY A 1 105 ? 13.001 43.197 -1.707 1.00 53.03 105 GLY A N 1
ATOM 749 C CA . GLY A 1 105 ? 12.882 43.508 -0.278 1.00 53.03 105 GLY A CA 1
ATOM 750 C C . GLY A 1 105 ? 13.771 42.641 0.624 1.00 53.03 105 GLY A C 1
ATOM 751 O O . GLY A 1 105 ? 14.385 43.150 1.568 1.00 53.03 105 GLY A O 1
ATOM 752 N N . ALA A 1 106 ? 13.885 41.343 0.331 1.00 50.56 106 ALA A N 1
ATOM 753 C CA . ALA A 1 106 ? 14.748 40.410 1.057 1.00 50.56 106 ALA A CA 1
ATOM 754 C C . ALA A 1 106 ? 16.240 40.699 0.814 1.00 50.56 106 ALA A C 1
ATOM 756 O O . ALA A 1 106 ? 17.048 40.687 1.750 1.00 50.56 106 ALA A O 1
ATOM 757 N N . LEU A 1 107 ? 16.604 41.051 -0.419 1.00 48.34 107 LEU A N 1
ATOM 758 C CA . LEU A 1 107 ? 17.972 41.402 -0.800 1.00 48.34 107 LEU A CA 1
ATOM 759 C C . LEU A 1 107 ? 18.424 42.735 -0.179 1.00 48.34 107 LEU A C 1
ATOM 761 O O . LEU A 1 107 ? 19.548 42.830 0.316 1.00 48.34 107 LEU A O 1
ATOM 765 N N . GLY A 1 108 ? 17.537 43.732 -0.073 1.00 49.22 108 GLY A N 1
ATOM 766 C CA . GLY A 1 108 ? 17.813 44.984 0.648 1.00 49.22 108 GLY A CA 1
ATOM 767 C C . GLY A 1 108 ? 18.104 44.798 2.148 1.00 49.22 108 GLY A C 1
ATOM 768 O O . GLY A 1 108 ? 18.784 45.626 2.763 1.00 49.22 108 GLY A O 1
ATOM 769 N N . LYS A 1 109 ? 17.633 43.695 2.747 1.00 50.84 109 LYS A N 1
ATOM 770 C CA . LYS A 1 109 ? 17.956 43.297 4.129 1.00 50.84 109 LYS A CA 1
ATOM 771 C C . LYS A 1 109 ? 19.283 42.528 4.203 1.00 50.84 109 LYS A C 1
ATOM 773 O O . LYS A 1 109 ? 20.088 42.822 5.086 1.00 50.84 109 LYS A O 1
ATOM 778 N N . ARG A 1 110 ? 19.550 41.622 3.251 1.00 42.75 110 ARG A N 1
ATOM 779 C CA . ARG A 1 110 ? 20.790 40.815 3.172 1.00 42.75 110 ARG A CA 1
ATOM 780 C C . ARG A 1 110 ? 22.031 41.589 2.708 1.00 42.75 110 ARG A C 1
ATOM 782 O O . ARG A 1 110 ? 23.136 41.168 3.014 1.00 42.75 110 ARG A O 1
ATOM 789 N N . GLY A 1 111 ? 21.886 42.738 2.045 1.00 42.56 111 GLY A N 1
ATOM 790 C CA . GLY A 1 111 ? 23.016 43.610 1.676 1.00 42.56 111 GLY A CA 1
ATOM 791 C C . GLY A 1 111 ? 23.574 44.475 2.821 1.00 42.56 111 GLY A C 1
ATOM 792 O O . GLY A 1 111 ? 24.638 45.082 2.680 1.00 42.56 111 GLY A O 1
ATOM 793 N N . ARG A 1 112 ? 22.884 44.548 3.972 1.00 48.16 112 ARG A N 1
ATOM 794 C CA . ARG A 1 112 ? 23.303 45.369 5.128 1.00 48.16 112 ARG A CA 1
ATOM 795 C C . ARG A 1 112 ? 24.610 44.898 5.800 1.00 48.16 112 ARG A C 1
ATOM 797 O O . ARG A 1 112 ? 25.404 45.772 6.139 1.00 48.16 112 ARG A O 1
ATOM 804 N N . PRO A 1 113 ? 24.889 43.588 5.960 1.00 42.84 113 PRO A N 1
ATOM 805 C CA . PRO A 1 113 ? 26.156 43.086 6.506 1.00 42.84 113 PRO A CA 1
ATOM 806 C C . PRO A 1 113 ? 27.337 43.226 5.529 1.00 42.84 113 PRO A C 1
ATOM 808 O O . PRO A 1 113 ? 28.431 43.604 5.946 1.00 42.84 113 PRO A O 1
ATOM 811 N N . CYS A 1 114 ? 27.119 43.032 4.220 1.00 39.22 114 CYS A N 1
ATOM 812 C CA . CYS A 1 114 ? 28.155 43.231 3.191 1.00 39.22 114 CYS A CA 1
ATOM 813 C C . CYS A 1 114 ? 28.682 44.677 3.170 1.00 39.22 114 CYS A C 1
ATOM 815 O O . CYS A 1 114 ? 29.872 44.905 2.967 1.00 39.22 114 CYS A O 1
ATOM 817 N N . ARG A 1 115 ? 27.820 45.657 3.482 1.00 46.72 115 ARG A N 1
ATOM 818 C CA . ARG A 1 115 ? 28.183 47.077 3.650 1.00 46.72 115 ARG A CA 1
ATOM 819 C C . ARG A 1 115 ? 29.191 47.323 4.781 1.00 46.72 115 ARG A C 1
ATOM 821 O O . ARG A 1 115 ? 29.917 48.314 4.731 1.00 46.72 115 ARG A O 1
ATOM 828 N N . HIS A 1 116 ? 29.215 46.463 5.801 1.00 45.47 116 HIS A N 1
ATOM 829 C CA . HIS A 1 116 ? 30.144 46.564 6.927 1.00 45.47 116 HIS A CA 1
ATOM 830 C C . HIS A 1 116 ? 31.486 45.879 6.648 1.00 45.47 116 HIS A C 1
ATOM 832 O O . HIS A 1 116 ? 32.519 46.415 7.037 1.00 45.47 116 HIS A O 1
ATOM 838 N N . LEU A 1 117 ? 31.470 44.749 5.937 1.00 40.94 117 LEU A N 1
ATOM 839 C CA . LEU A 1 117 ? 32.665 43.961 5.607 1.00 40.94 117 LEU A CA 1
ATOM 840 C C . LEU A 1 117 ? 33.515 44.595 4.492 1.00 40.94 117 LEU A C 1
ATOM 842 O O . LEU A 1 117 ? 34.736 44.513 4.531 1.00 40.94 117 LEU A O 1
ATOM 846 N N . CYS A 1 118 ? 32.903 45.326 3.553 1.00 45.53 118 CYS A N 1
ATOM 847 C CA . CYS A 1 118 ? 33.619 45.991 2.451 1.00 45.53 118 CYS A CA 1
ATOM 848 C C . CYS A 1 118 ? 34.361 47.287 2.853 1.00 45.53 118 CYS A C 1
ATOM 850 O O . CYS A 1 118 ? 34.824 48.021 1.983 1.00 45.53 118 CYS A O 1
ATOM 852 N N . LYS A 1 119 ? 34.438 47.618 4.151 1.00 47.09 119 LYS A N 1
ATOM 853 C CA . LYS A 1 119 ? 35.098 48.838 4.651 1.00 47.09 119 LYS A CA 1
ATOM 854 C C . LYS A 1 119 ? 36.597 48.679 4.941 1.00 47.09 119 LYS A C 1
ATOM 856 O O . LYS A 1 119 ? 37.238 49.699 5.181 1.00 47.09 119 LYS A O 1
ATOM 861 N N . HIS A 1 120 ? 37.148 47.460 4.945 1.00 46.75 120 HIS A N 1
ATOM 862 C CA . HIS A 1 120 ? 38.456 47.208 5.569 1.00 46.75 120 HIS A CA 1
ATOM 863 C C . HIS A 1 120 ? 39.448 46.310 4.812 1.00 46.75 120 HIS A C 1
ATOM 865 O O . HIS A 1 120 ? 40.387 45.846 5.445 1.00 46.75 120 HIS A O 1
ATOM 871 N N . ASP A 1 121 ? 39.343 46.106 3.494 1.00 45.00 121 ASP A N 1
ATOM 872 C CA . ASP A 1 121 ? 40.428 45.413 2.774 1.00 45.00 121 ASP A CA 1
ATOM 873 C C . ASP A 1 121 ? 40.491 45.757 1.266 1.00 45.00 121 ASP A C 1
ATOM 875 O O . ASP A 1 121 ? 39.440 45.837 0.621 1.00 45.00 121 ASP A O 1
ATOM 879 N N . PRO A 1 122 ? 41.688 45.978 0.681 1.00 45.47 122 PRO A N 1
ATOM 880 C CA . PRO A 1 122 ? 41.887 46.246 -0.747 1.00 45.47 122 PRO A CA 1
ATOM 881 C C . PRO A 1 122 ? 41.601 45.085 -1.724 1.00 45.47 122 PRO A C 1
ATOM 883 O O . PRO A 1 122 ? 41.700 45.303 -2.934 1.00 45.47 122 PRO A O 1
ATOM 886 N N . VAL A 1 123 ? 41.167 43.893 -1.298 1.00 46.19 123 VAL A N 1
ATOM 887 C CA . VAL A 1 123 ? 40.683 42.850 -2.237 1.00 46.19 123 VAL A CA 1
ATOM 888 C C . VAL A 1 123 ? 39.230 43.121 -2.688 1.00 46.19 123 VAL A C 1
ATOM 890 O O . VAL A 1 123 ? 38.297 42.359 -2.443 1.00 46.19 123 VAL A O 1
ATOM 893 N N . VAL A 1 124 ? 39.019 44.243 -3.381 1.00 48.88 124 VAL A N 1
ATOM 894 C CA . VAL A 1 124 ? 37.686 44.746 -3.787 1.00 48.88 124 VAL A CA 1
ATOM 895 C C . VAL A 1 124 ? 37.144 44.081 -5.070 1.00 48.88 124 VAL A C 1
ATOM 897 O O . VAL A 1 124 ? 35.952 44.175 -5.365 1.00 48.88 124 VAL A O 1
ATOM 900 N N . LEU A 1 125 ? 37.961 43.338 -5.828 1.00 41.78 125 LEU A N 1
ATOM 901 C CA . LEU A 1 125 ? 37.503 42.664 -7.056 1.00 41.78 125 LEU A CA 1
ATOM 902 C C . LEU A 1 125 ? 36.863 41.285 -6.830 1.00 41.78 125 LEU A C 1
ATOM 904 O O . LEU A 1 125 ? 35.928 40.946 -7.552 1.00 41.78 125 LEU A O 1
ATOM 908 N N . ALA A 1 126 ? 37.289 40.521 -5.820 1.00 42.34 126 ALA A N 1
ATOM 909 C CA . ALA A 1 126 ? 36.723 39.193 -5.558 1.00 42.34 126 ALA A CA 1
ATOM 910 C C . ALA A 1 126 ? 35.276 39.284 -5.041 1.00 42.34 126 ALA A C 1
ATOM 912 O O . ALA A 1 126 ? 34.404 38.561 -5.509 1.00 42.34 126 ALA A O 1
ATOM 913 N N . CYS A 1 127 ? 34.990 40.258 -4.169 1.00 42.59 127 CYS A N 1
ATOM 914 C CA . CYS A 1 127 ? 33.646 40.486 -3.629 1.00 42.59 127 CYS A CA 1
ATOM 915 C C . CYS A 1 127 ? 32.643 40.959 -4.706 1.00 42.59 127 CYS A C 1
ATOM 917 O O . CYS A 1 127 ? 31.450 40.666 -4.633 1.00 42.59 127 CYS A O 1
ATOM 919 N N . ARG A 1 128 ? 33.129 41.646 -5.753 1.00 42.06 128 ARG A N 1
ATOM 920 C CA . ARG A 1 128 ? 32.315 42.137 -6.877 1.00 42.06 128 ARG A CA 1
ATOM 921 C C . ARG A 1 128 ? 31.706 40.997 -7.699 1.00 42.06 128 ARG A C 1
ATOM 923 O O . ARG A 1 128 ? 30.552 41.124 -8.095 1.00 42.06 128 ARG A O 1
ATOM 930 N N . ALA A 1 129 ? 32.452 39.918 -7.940 1.00 43.97 129 ALA A N 1
ATOM 931 C CA . ALA A 1 129 ? 31.972 38.760 -8.697 1.00 43.97 129 ALA A CA 1
ATOM 932 C C . ALA A 1 129 ? 30.957 37.946 -7.884 1.00 43.97 129 ALA A C 1
ATOM 934 O O . ALA A 1 129 ? 29.856 37.693 -8.361 1.00 43.97 129 ALA A O 1
ATOM 935 N N . THR A 1 130 ? 31.252 37.673 -6.609 1.00 42.91 130 THR A N 1
ATOM 936 C CA . THR A 1 130 ? 30.364 36.892 -5.731 1.00 42.91 130 THR A CA 1
ATOM 937 C C . THR A 1 130 ? 29.043 37.614 -5.446 1.00 42.91 130 THR A C 1
ATOM 939 O O . THR A 1 130 ? 27.991 36.983 -5.387 1.00 42.91 130 THR A O 1
ATOM 942 N N . CYS A 1 131 ? 29.059 38.947 -5.306 1.00 44.56 131 CYS A N 1
ATOM 943 C CA . CYS A 1 131 ? 27.827 39.725 -5.158 1.00 44.56 131 CYS A CA 1
ATOM 944 C C . CYS A 1 131 ? 27.023 39.833 -6.462 1.00 44.56 131 CYS A C 1
ATOM 946 O O . CYS A 1 131 ? 25.797 39.865 -6.383 1.00 44.56 131 CYS A O 1
ATOM 948 N N . LEU A 1 132 ? 27.668 39.887 -7.637 1.00 44.69 132 LEU A N 1
ATOM 949 C CA . LEU A 1 132 ? 26.955 39.863 -8.922 1.00 44.69 132 LEU A CA 1
ATOM 950 C C . LEU A 1 132 ? 26.337 38.486 -9.193 1.00 44.69 132 LEU A C 1
ATOM 952 O O . LEU A 1 132 ? 25.193 38.415 -9.623 1.00 44.69 132 LEU A O 1
ATOM 956 N N . GLU A 1 133 ? 27.051 37.401 -8.901 1.00 45.00 133 GLU A N 1
ATOM 957 C CA . GLU A 1 133 ? 26.561 36.029 -9.084 1.00 45.00 133 GLU A CA 1
ATOM 958 C C . GLU A 1 133 ? 25.416 35.701 -8.118 1.00 45.00 133 GLU A C 1
ATOM 960 O O . GLU A 1 133 ? 24.401 35.143 -8.533 1.00 45.00 133 GLU A O 1
ATOM 965 N N . ALA A 1 134 ? 25.500 36.151 -6.860 1.00 44.94 134 ALA A N 1
ATOM 966 C CA . ALA A 1 134 ? 24.388 36.055 -5.912 1.00 44.94 134 ALA A CA 1
ATOM 967 C C . ALA A 1 134 ? 23.180 36.928 -6.321 1.00 44.94 134 ALA A C 1
ATOM 969 O O . ALA A 1 134 ? 22.033 36.562 -6.052 1.00 44.94 134 ALA A O 1
ATOM 970 N N . TRP A 1 135 ? 23.423 38.070 -6.978 1.00 47.19 135 TRP A N 1
ATOM 971 C CA . TRP A 1 135 ? 22.386 38.968 -7.502 1.00 47.19 135 TRP A CA 1
ATOM 972 C C . TRP A 1 135 ? 21.648 38.359 -8.703 1.00 47.19 135 TRP A C 1
ATOM 974 O O . TRP A 1 135 ? 20.416 38.358 -8.712 1.00 47.19 135 TRP A O 1
ATOM 984 N N . VAL A 1 136 ? 22.381 37.782 -9.665 1.00 46.72 136 VAL A N 1
ATOM 985 C CA . VAL A 1 136 ? 21.794 37.075 -10.814 1.00 46.72 136 VAL A CA 1
ATOM 986 C C . VAL A 1 136 ? 21.072 35.814 -10.341 1.00 46.72 136 VAL A C 1
ATOM 988 O O . VAL A 1 136 ? 19.920 35.615 -10.704 1.00 46.72 136 VAL A O 1
ATOM 991 N N . GLY A 1 137 ? 21.682 34.999 -9.477 1.00 47.53 137 GLY A N 1
ATOM 992 C CA . GLY A 1 137 ? 21.101 33.729 -9.030 1.00 47.53 137 GLY A CA 1
ATOM 993 C C . GLY A 1 137 ? 19.820 33.879 -8.203 1.00 47.53 137 GLY A C 1
ATOM 994 O O . GLY A 1 137 ? 18.867 33.135 -8.411 1.00 47.53 137 GLY A O 1
ATOM 995 N N . GLY A 1 138 ? 19.753 34.864 -7.299 1.00 51.06 138 GLY A N 1
ATOM 996 C CA . GLY A 1 138 ? 18.598 35.040 -6.411 1.00 51.06 138 GLY A CA 1
ATOM 997 C C . GLY A 1 138 ? 17.354 35.603 -7.103 1.00 51.06 138 GLY A C 1
ATOM 998 O O . GLY A 1 138 ? 16.245 35.129 -6.861 1.00 51.06 138 GLY A O 1
ATOM 999 N N . CYS A 1 139 ? 17.521 36.597 -7.981 1.00 49.81 139 CYS A N 1
ATOM 1000 C CA . CYS A 1 139 ? 16.396 37.141 -8.745 1.00 49.81 139 CYS A CA 1
ATOM 1001 C C . CYS A 1 139 ? 15.993 36.211 -9.895 1.00 49.81 139 CYS A C 1
ATOM 1003 O O . CYS A 1 139 ? 14.802 35.977 -10.076 1.00 49.81 139 CYS A O 1
ATOM 1005 N N . ARG A 1 140 ? 16.956 35.629 -10.627 1.00 50.44 140 ARG A N 1
ATOM 1006 C CA . ARG A 1 140 ? 16.667 34.683 -11.717 1.00 50.44 140 ARG A CA 1
ATOM 1007 C C . ARG A 1 140 ? 16.006 33.410 -11.198 1.00 50.44 140 ARG A C 1
ATOM 1009 O O . ARG A 1 140 ? 15.055 32.957 -11.817 1.00 50.44 140 ARG A O 1
ATOM 1016 N N . GLY A 1 141 ? 16.433 32.899 -10.041 1.00 54.31 141 GLY A N 1
ATOM 1017 C CA . GLY A 1 141 ? 15.788 31.757 -9.391 1.00 54.31 141 GLY A CA 1
ATOM 1018 C C . GLY A 1 141 ? 14.337 32.046 -8.999 1.00 54.31 141 GLY A C 1
ATOM 1019 O O . GLY A 1 141 ? 13.462 31.238 -9.278 1.00 54.31 141 GLY A O 1
ATOM 1020 N N . GLY A 1 142 ? 14.054 33.232 -8.444 1.00 55.69 142 GLY A N 1
ATOM 1021 C CA . GLY A 1 142 ? 12.680 33.637 -8.115 1.00 55.69 142 GLY A CA 1
ATOM 1022 C C . GLY A 1 142 ? 11.779 33.808 -9.345 1.00 55.69 142 GLY A C 1
ATOM 1023 O O . GLY A 1 142 ? 10.619 33.409 -9.311 1.00 55.69 142 GLY A O 1
ATOM 1024 N N . VAL A 1 143 ? 12.319 34.346 -10.445 1.00 51.75 143 VAL A N 1
ATOM 1025 C CA . VAL A 1 143 ? 11.601 34.468 -11.729 1.00 51.75 143 VAL A CA 1
ATOM 1026 C C . VAL A 1 143 ? 11.361 33.101 -12.362 1.00 51.75 143 VAL A C 1
ATOM 1028 O O . VAL A 1 143 ? 10.262 32.841 -12.827 1.00 51.75 143 VAL A O 1
ATOM 1031 N N . GLN A 1 144 ? 12.351 32.206 -12.345 1.00 54.44 144 GLN A N 1
ATOM 1032 C CA . GLN A 1 144 ? 12.214 30.847 -12.879 1.00 54.44 144 GLN A CA 1
ATOM 1033 C C . GLN A 1 144 ? 11.203 30.016 -12.092 1.00 54.44 144 GLN A C 1
ATOM 1035 O O . GLN A 1 144 ? 10.434 29.270 -12.685 1.00 54.44 144 GLN A O 1
ATOM 1040 N N . GLN A 1 145 ? 11.174 30.172 -10.772 1.00 55.44 145 GLN A N 1
ATOM 1041 C CA . GLN A 1 145 ? 10.225 29.465 -9.923 1.00 55.44 145 GLN A CA 1
ATOM 1042 C C . GLN A 1 145 ? 8.801 29.994 -10.119 1.00 55.44 145 GLN A C 1
ATOM 1044 O O . GLN A 1 145 ? 7.873 29.209 -10.258 1.00 55.44 145 GLN A O 1
ATOM 1049 N N . CYS A 1 146 ? 8.636 31.312 -10.268 1.00 48.41 146 CYS A N 1
ATOM 1050 C CA . CYS A 1 146 ? 7.336 31.880 -10.612 1.00 48.41 146 CYS A CA 1
ATOM 1051 C C . CYS A 1 146 ? 6.884 31.509 -12.037 1.00 48.41 146 CYS A C 1
ATOM 1053 O O . CYS A 1 146 ? 5.708 31.241 -12.248 1.00 48.41 146 CYS A O 1
ATOM 1055 N N . ALA A 1 147 ? 7.801 31.456 -13.007 1.00 52.28 147 ALA A N 1
ATOM 1056 C CA . ALA A 1 147 ? 7.517 30.998 -14.367 1.00 52.28 147 ALA A CA 1
ATOM 1057 C C . ALA A 1 147 ? 7.106 29.515 -14.406 1.00 52.28 147 ALA A C 1
ATOM 1059 O O . ALA A 1 147 ? 6.205 29.155 -15.161 1.00 52.28 147 ALA A O 1
ATOM 1060 N N . ALA A 1 148 ? 7.716 28.667 -13.571 1.00 54.69 148 ALA A N 1
ATOM 1061 C CA . ALA A 1 148 ? 7.320 27.268 -13.404 1.00 54.69 148 ALA A CA 1
ATOM 1062 C C . ALA A 1 148 ? 5.912 27.146 -12.801 1.00 54.69 148 ALA A C 1
ATOM 1064 O O . ALA A 1 148 ? 5.099 26.371 -13.293 1.00 54.69 148 ALA A O 1
ATOM 1065 N N . ASP A 1 149 ? 5.586 27.974 -11.807 1.00 53.84 149 ASP A N 1
ATOM 1066 C CA . ASP A 1 149 ? 4.249 27.990 -11.209 1.00 53.84 149 ASP A CA 1
ATOM 1067 C C . ASP A 1 149 ? 3.187 28.498 -12.205 1.00 53.84 149 ASP A C 1
ATOM 1069 O O . ASP A 1 149 ? 2.067 27.997 -12.235 1.00 53.84 149 ASP A O 1
ATOM 1073 N N . CYS A 1 150 ? 3.540 29.441 -13.082 1.00 46.12 150 CYS A N 1
ATOM 1074 C CA . CYS A 1 150 ? 2.641 29.989 -14.097 1.00 46.12 150 CYS A CA 1
ATOM 1075 C C . CYS A 1 150 ? 2.409 29.116 -15.335 1.00 46.12 150 CYS A C 1
ATOM 1077 O O . CYS A 1 150 ? 1.346 29.194 -15.954 1.00 46.12 150 CYS A O 1
ATOM 1079 N N . THR A 1 151 ? 3.405 28.326 -15.738 1.00 47.47 151 THR A N 1
ATOM 1080 C CA . THR A 1 151 ? 3.323 27.464 -16.930 1.00 47.47 151 THR A CA 1
ATOM 1081 C C . THR A 1 151 ? 2.429 26.242 -16.709 1.00 47.47 151 THR A C 1
ATOM 1083 O O . THR A 1 151 ? 2.070 25.562 -17.665 1.00 47.47 151 THR A O 1
ATOM 1086 N N . THR A 1 152 ? 1.962 26.009 -15.479 1.00 49.22 152 THR A N 1
ATOM 1087 C CA . THR A 1 152 ? 1.024 24.926 -15.146 1.00 49.22 152 THR A CA 1
ATOM 1088 C C . THR A 1 152 ? -0.433 25.180 -15.558 1.00 49.22 152 THR A C 1
ATOM 1090 O O . THR A 1 152 ? -1.271 24.319 -15.306 1.00 49.22 152 THR A O 1
ATOM 1093 N N . THR A 1 153 ? -0.779 26.311 -16.201 1.00 49.16 153 THR A N 1
ATOM 1094 C CA . THR A 1 153 ? -2.193 26.601 -16.550 1.00 49.16 153 THR A CA 1
ATOM 1095 C C . THR A 1 153 ? -2.558 26.628 -18.044 1.00 49.16 153 THR A C 1
ATOM 1097 O O . THR A 1 153 ? -3.746 26.529 -18.331 1.00 49.16 153 THR A O 1
ATOM 1100 N N . THR A 1 154 ? -1.650 26.659 -19.031 1.00 38.81 154 THR A N 1
ATOM 1101 C CA . THR A 1 154 ? -2.120 26.615 -20.440 1.00 38.81 154 THR A CA 1
ATOM 1102 C C . THR A 1 154 ? -1.178 25.890 -21.402 1.00 38.81 154 THR A C 1
ATOM 1104 O O . THR A 1 154 ? -0.036 26.276 -21.595 1.00 38.81 154 THR A O 1
ATOM 1107 N N . THR A 1 155 ? -1.724 24.818 -21.983 1.00 52.16 155 THR A N 1
ATOM 1108 C CA . THR A 1 155 ? -1.434 24.132 -23.252 1.00 52.16 155 THR A CA 1
ATOM 1109 C C . THR A 1 155 ? -0.202 24.591 -24.050 1.00 52.16 155 THR A C 1
ATOM 1111 O O . THR A 1 155 ? -0.262 25.610 -24.729 1.00 52.16 155 THR A O 1
ATOM 1114 N N . ALA A 1 156 ? 0.846 23.759 -24.131 1.00 33.19 156 ALA A N 1
ATOM 1115 C CA . ALA A 1 156 ? 1.837 23.868 -25.206 1.00 33.19 156 ALA A CA 1
ATOM 1116 C C . ALA A 1 156 ? 2.427 22.515 -25.634 1.00 33.19 156 ALA A C 1
ATOM 1118 O O . ALA A 1 156 ? 3.041 21.784 -24.859 1.00 33.19 156 ALA A O 1
ATOM 1119 N N . THR A 1 157 ? 2.281 22.231 -26.926 1.00 43.31 157 THR A N 1
ATOM 1120 C CA . THR A 1 157 ? 3.041 21.242 -27.689 1.00 43.31 157 THR A CA 1
ATOM 1121 C C . THR A 1 157 ? 4.404 21.848 -28.043 1.00 43.31 157 THR A C 1
ATOM 1123 O O . THR A 1 157 ? 4.455 22.791 -28.825 1.00 43.31 157 THR A O 1
ATOM 1126 N N . THR A 1 158 ? 5.511 21.307 -27.517 1.00 29.41 158 THR A N 1
ATOM 1127 C CA . THR A 1 158 ? 6.837 21.421 -28.157 1.00 29.41 158 THR A CA 1
ATOM 1128 C C . THR A 1 158 ? 7.640 20.146 -27.930 1.00 29.41 158 THR A C 1
ATOM 1130 O O . THR A 1 158 ? 7.723 19.633 -26.818 1.00 29.41 158 THR A O 1
ATOM 1133 N N . THR A 1 159 ? 8.209 19.638 -29.017 1.00 37.66 159 THR A N 1
ATOM 1134 C CA . THR A 1 159 ? 8.927 18.371 -29.125 1.00 37.66 159 THR A CA 1
ATOM 1135 C C . THR A 1 159 ? 10.312 18.461 -28.486 1.00 37.66 159 THR A C 1
ATOM 1137 O O . THR A 1 159 ? 11.313 18.716 -29.151 1.00 37.66 159 THR A O 1
ATOM 1140 N N . THR A 1 160 ? 10.381 18.216 -27.186 1.00 30.62 160 THR A N 1
ATOM 1141 C CA . THR A 1 160 ? 11.511 17.502 -26.587 1.00 30.62 160 THR A CA 1
ATOM 1142 C C . THR A 1 160 ? 11.270 16.028 -26.910 1.00 30.62 160 THR A C 1
ATOM 1144 O O . THR A 1 160 ? 10.156 15.553 -26.702 1.00 30.62 160 THR A O 1
ATOM 1147 N N . THR A 1 161 ? 12.250 15.267 -27.404 1.00 35.59 161 THR A N 1
ATOM 1148 C CA . THR A 1 161 ? 12.168 13.798 -27.307 1.00 35.59 161 THR A CA 1
ATOM 1149 C C . THR A 1 161 ? 12.392 13.413 -25.849 1.00 35.59 161 THR A C 1
ATOM 1151 O O . THR A 1 161 ? 13.424 12.864 -25.479 1.00 35.59 161 THR A O 1
ATOM 1154 N N . THR A 1 162 ? 11.430 13.779 -25.005 1.00 35.19 162 THR A N 1
ATOM 1155 C CA . THR A 1 162 ? 11.054 12.990 -23.847 1.00 35.19 162 THR A CA 1
ATOM 1156 C C . THR A 1 162 ? 10.663 11.650 -24.446 1.00 35.19 162 THR A C 1
ATOM 1158 O O . THR A 1 162 ? 9.733 11.592 -25.252 1.00 35.19 162 THR A O 1
ATOM 1161 N N . SER A 1 163 ? 11.418 10.596 -24.162 1.00 41.28 163 SER A N 1
ATOM 1162 C CA . SER A 1 163 ? 10.930 9.242 -24.378 1.00 41.28 163 SER A CA 1
ATOM 1163 C C . SER A 1 163 ? 9.601 9.154 -23.633 1.00 41.28 163 SER A C 1
ATOM 1165 O O . SER A 1 163 ? 9.561 9.171 -22.405 1.00 41.28 163 SER A O 1
ATOM 1167 N N . ILE A 1 164 ? 8.497 9.198 -24.380 1.00 45.69 164 ILE A N 1
ATOM 1168 C CA . ILE A 1 164 ? 7.181 8.917 -23.826 1.00 45.69 164 ILE A CA 1
ATOM 1169 C C . ILE A 1 164 ? 7.277 7.455 -23.428 1.00 45.69 164 ILE A C 1
ATOM 1171 O O . ILE A 1 164 ? 7.397 6.590 -24.291 1.00 45.69 164 ILE A O 1
ATOM 1175 N N . ILE A 1 165 ? 7.320 7.192 -22.126 1.00 56.94 165 ILE A N 1
ATOM 1176 C CA . ILE A 1 165 ? 7.221 5.829 -21.639 1.00 56.94 165 ILE A CA 1
ATOM 1177 C C . ILE A 1 165 ? 5.758 5.427 -21.867 1.00 56.94 165 ILE A C 1
ATOM 1179 O O . ILE A 1 165 ? 4.897 5.744 -21.054 1.00 56.94 165 ILE A O 1
ATOM 1183 N N . ASP A 1 166 ? 5.460 4.822 -23.017 1.00 65.06 166 ASP A N 1
ATOM 1184 C CA . ASP A 1 166 ? 4.095 4.483 -23.445 1.00 65.06 166 ASP A CA 1
ATOM 1185 C C . ASP A 1 166 ? 3.727 3.017 -23.172 1.00 65.06 166 ASP A C 1
ATOM 1187 O O . ASP A 1 166 ? 2.734 2.509 -23.687 1.00 65.06 166 ASP A O 1
ATOM 1191 N N . CYS A 1 167 ? 4.516 2.329 -22.338 1.00 75.06 167 CYS A N 1
ATOM 1192 C CA . CYS A 1 167 ? 4.373 0.904 -22.023 1.00 75.06 167 CYS A CA 1
ATOM 1193 C C . CYS A 1 167 ? 4.442 -0.038 -23.247 1.00 75.06 167 CYS A C 1
ATOM 1195 O O . CYS A 1 167 ? 4.325 -1.250 -23.060 1.00 75.06 167 CYS A O 1
ATOM 1197 N N . THR A 1 168 ? 4.619 0.469 -24.478 1.00 78.25 168 THR A N 1
ATOM 1198 C CA . THR A 1 168 ? 4.635 -0.361 -25.692 1.00 78.25 168 THR A CA 1
ATOM 1199 C C . THR A 1 168 ? 6.027 -0.870 -26.021 1.00 78.25 168 THR A C 1
ATOM 1201 O O . THR A 1 168 ? 6.156 -2.011 -26.456 1.00 78.25 168 THR A O 1
ATOM 1204 N N . SER A 1 169 ? 7.056 -0.044 -25.812 1.00 86.06 169 SER A N 1
ATOM 1205 C CA . SER A 1 169 ? 8.450 -0.445 -25.983 1.00 86.06 169 SER A CA 1
ATOM 1206 C C . SER A 1 169 ? 9.404 0.435 -25.181 1.00 86.06 169 SER A C 1
ATOM 1208 O O . SER A 1 169 ? 9.249 1.656 -25.116 1.00 86.06 169 SER A O 1
ATOM 1210 N N . ASN A 1 170 ? 10.420 -0.183 -24.590 1.00 89.19 170 ASN A N 1
ATOM 1211 C CA . ASN A 1 170 ? 11.529 0.521 -23.978 1.00 89.19 170 ASN A CA 1
ATOM 1212 C C . ASN A 1 170 ? 12.481 1.016 -25.084 1.00 89.19 170 ASN A C 1
ATOM 1214 O O . ASN A 1 170 ? 13.049 0.200 -25.819 1.00 89.19 170 ASN A O 1
ATOM 1218 N N . PRO A 1 171 ? 12.698 2.339 -25.206 1.00 85.81 171 PRO A N 1
ATOM 1219 C CA . PRO A 1 171 ? 13.489 2.919 -26.291 1.00 85.81 171 PRO A CA 1
ATOM 1220 C C . PRO A 1 171 ? 14.960 2.485 -26.281 1.00 85.81 171 PRO A C 1
ATOM 1222 O O . PRO A 1 171 ? 15.612 2.527 -27.324 1.00 85.81 171 PRO A O 1
ATOM 1225 N N . ASP A 1 172 ? 15.478 2.049 -25.132 1.00 89.25 172 ASP A N 1
ATOM 1226 C CA . ASP A 1 172 ? 16.861 1.603 -24.978 1.00 89.25 172 ASP A CA 1
ATOM 1227 C C . ASP A 1 172 ? 17.025 0.092 -25.216 1.00 89.25 172 ASP A C 1
ATOM 1229 O O . ASP A 1 172 ? 18.140 -0.425 -25.160 1.00 89.25 172 ASP A O 1
ATOM 1233 N N . GLY A 1 173 ? 15.936 -0.624 -25.530 1.00 88.00 173 GLY A N 1
ATOM 1234 C CA . GLY A 1 173 ? 15.934 -2.052 -25.867 1.00 88.00 173 GLY A CA 1
ATOM 1235 C C . GLY A 1 173 ? 15.954 -3.000 -24.664 1.00 88.00 173 GLY A C 1
ATOM 1236 O O . GLY A 1 173 ? 16.203 -4.193 -24.830 1.00 88.00 173 GLY A O 1
ATOM 1237 N N . GLY A 1 174 ? 15.749 -2.482 -23.450 1.00 91.81 174 GLY A N 1
ATOM 1238 C CA . GLY A 1 174 ? 15.518 -3.285 -22.250 1.00 91.81 174 GLY A CA 1
ATOM 1239 C C . GLY A 1 174 ? 14.085 -3.830 -22.153 1.00 91.81 174 GLY A C 1
ATOM 1240 O O . GLY A 1 174 ? 13.351 -3.830 -23.138 1.00 91.81 174 GLY A O 1
ATOM 1241 N N . PRO A 1 175 ? 13.664 -4.316 -20.972 1.00 93.62 175 PRO A N 1
ATOM 1242 C CA . PRO A 1 175 ? 12.273 -4.702 -20.736 1.00 93.62 175 PRO A CA 1
ATOM 1243 C C . PRO A 1 175 ? 11.337 -3.492 -20.875 1.00 93.62 175 PRO A C 1
ATOM 1245 O O . PRO A 1 175 ? 11.723 -2.383 -20.510 1.00 93.62 175 PRO A O 1
ATOM 1248 N N . ASP A 1 176 ? 10.114 -3.729 -21.348 1.00 92.94 176 ASP A N 1
ATOM 1249 C CA . ASP A 1 176 ? 9.103 -2.707 -21.661 1.00 92.94 176 ASP A CA 1
ATOM 1250 C C . ASP A 1 176 ? 8.214 -2.378 -20.454 1.00 92.94 176 ASP A C 1
ATOM 1252 O O . ASP A 1 176 ? 7.813 -1.233 -20.243 1.00 92.94 176 ASP A O 1
ATOM 1256 N N . MET A 1 177 ? 7.883 -3.393 -19.651 1.00 94.56 177 MET A N 1
ATOM 1257 C CA . MET A 1 177 ? 6.932 -3.271 -18.546 1.00 94.56 177 MET A CA 1
ATOM 1258 C C . MET A 1 177 ? 7.254 -4.262 -17.428 1.00 94.56 177 MET A C 1
ATOM 1260 O O . MET A 1 177 ? 7.669 -5.394 -17.682 1.00 94.56 177 MET A O 1
ATOM 1264 N N . LEU A 1 178 ? 7.004 -3.845 -16.193 1.00 96.81 178 LEU A N 1
ATOM 1265 C CA . LEU A 1 178 ? 6.999 -4.675 -14.997 1.00 96.81 178 LEU A CA 1
ATOM 1266 C C . LEU A 1 178 ? 5.578 -4.716 -14.420 1.00 96.81 178 LEU A C 1
ATOM 1268 O O . LEU A 1 178 ? 5.064 -3.689 -13.984 1.00 96.81 178 LEU A O 1
ATOM 1272 N N . ASP A 1 179 ? 4.957 -5.893 -14.404 1.00 96.88 179 ASP A N 1
ATOM 1273 C CA . ASP A 1 179 ? 3.698 -6.150 -13.696 1.00 96.88 179 ASP A CA 1
ATOM 1274 C C . ASP A 1 179 ? 4.009 -6.736 -12.313 1.00 96.88 179 ASP A C 1
ATOM 1276 O O . ASP A 1 179 ? 4.651 -7.785 -12.202 1.00 96.88 179 ASP A O 1
ATOM 1280 N N . LEU A 1 180 ? 3.583 -6.043 -11.259 1.00 98.31 180 LEU A N 1
ATOM 1281 C CA . LEU A 1 180 ? 3.660 -6.491 -9.875 1.00 98.31 180 LEU A CA 1
ATOM 1282 C C . LEU A 1 180 ? 2.261 -6.864 -9.404 1.00 98.31 180 LEU A C 1
ATOM 1284 O O . LEU A 1 180 ? 1.387 -6.008 -9.307 1.00 98.31 180 LEU A O 1
ATOM 1288 N N . THR A 1 181 ? 2.057 -8.129 -9.053 1.00 98.19 181 THR A N 1
ATOM 1289 C CA . THR A 1 181 ? 0.781 -8.622 -8.523 1.00 98.19 181 THR A CA 1
ATOM 1290 C C . THR A 1 181 ? 0.941 -9.014 -7.061 1.00 98.19 181 THR A C 1
ATOM 1292 O O . THR A 1 181 ? 1.826 -9.805 -6.732 1.00 98.19 181 THR A O 1
ATOM 1295 N N . VAL A 1 182 ? 0.095 -8.469 -6.183 1.00 98.06 182 VAL A N 1
ATOM 1296 C CA . VAL A 1 182 ? 0.060 -8.823 -4.756 1.00 98.06 182 VAL A CA 1
ATOM 1297 C C . VAL A 1 182 ? -0.381 -10.276 -4.588 1.00 98.06 182 VAL A C 1
ATOM 1299 O O . VAL A 1 182 ? -1.427 -10.680 -5.096 1.00 98.06 182 VAL A O 1
ATOM 1302 N N . SER A 1 183 ? 0.403 -11.055 -3.846 1.00 95.75 183 SER A N 1
ATOM 1303 C CA . SER A 1 183 ? 0.105 -12.457 -3.549 1.00 95.75 183 SER A CA 1
ATOM 1304 C C . SER A 1 183 ? -1.166 -12.622 -2.714 1.00 95.75 183 SER A C 1
ATOM 1306 O O . SER A 1 183 ? -1.529 -11.762 -1.915 1.00 95.75 183 SER A O 1
ATOM 1308 N N . GLU A 1 184 ? -1.796 -13.793 -2.813 1.00 91.31 184 GLU A N 1
ATOM 1309 C CA . GLU A 1 184 ? -3.016 -14.112 -2.055 1.00 91.31 184 GLU A CA 1
ATOM 1310 C C . GLU A 1 184 ? -2.809 -14.213 -0.537 1.00 91.31 184 GLU A C 1
ATOM 1312 O O . GLU A 1 184 ? -3.762 -14.099 0.237 1.00 91.31 184 GLU A O 1
ATOM 1317 N N . HIS A 1 185 ? -1.567 -14.429 -0.098 1.00 90.00 185 HIS A N 1
ATOM 1318 C CA . HIS A 1 185 ? -1.218 -14.662 1.299 1.00 90.00 185 HIS A CA 1
ATOM 1319 C C . HIS A 1 185 ? 0.085 -13.962 1.686 1.00 90.00 185 HIS A C 1
ATOM 1321 O O . HIS A 1 185 ? 0.950 -13.702 0.849 1.00 90.00 185 HIS A O 1
ATOM 1327 N N . GLY A 1 186 ? 0.245 -13.726 2.991 1.00 93.50 186 GLY A N 1
ATOM 1328 C CA . GLY A 1 186 ? 1.478 -13.197 3.577 1.00 93.50 186 GLY A CA 1
ATOM 1329 C C . GLY A 1 186 ? 1.636 -11.681 3.471 1.00 93.50 186 GLY A C 1
ATOM 1330 O O . GLY A 1 186 ? 2.694 -11.166 3.810 1.00 93.50 186 GLY A O 1
ATOM 1331 N N . SER A 1 187 ? 0.622 -10.961 2.994 1.00 97.12 187 SER A N 1
ATOM 1332 C CA . SER A 1 187 ? 0.609 -9.501 3.065 1.00 97.12 187 SER A CA 1
ATOM 1333 C C . SER A 1 187 ? 0.249 -9.013 4.462 1.00 97.12 187 SER A C 1
ATOM 1335 O O . SER A 1 187 ? -0.489 -9.688 5.179 1.00 97.12 187 SER A O 1
ATOM 1337 N N . ASP A 1 188 ? 0.689 -7.809 4.784 1.00 97.56 188 ASP A N 1
ATOM 1338 C CA . ASP A 1 188 ? 0.459 -7.162 6.061 1.00 97.56 188 ASP A CA 1
ATOM 1339 C C . ASP A 1 188 ? 0.277 -5.654 5.874 1.00 97.56 188 ASP A C 1
ATOM 1341 O O . ASP A 1 188 ? 1.005 -5.031 5.097 1.00 97.56 188 ASP A O 1
ATOM 1345 N N . LEU A 1 189 ? -0.698 -5.088 6.573 1.00 97.69 189 LEU A N 1
ATOM 1346 C CA . LEU A 1 189 ? -1.041 -3.679 6.612 1.00 97.69 189 LEU A CA 1
ATOM 1347 C C . LEU A 1 189 ? -1.384 -3.318 8.051 1.00 97.69 189 LEU A C 1
ATOM 1349 O O . LEU A 1 189 ? -2.343 -3.833 8.632 1.00 97.69 189 LEU A O 1
ATOM 1353 N N . ASP A 1 190 ? -0.630 -2.357 8.558 1.00 97.69 190 ASP A N 1
ATOM 1354 C CA . ASP A 1 190 ? -0.789 -1.803 9.886 1.00 97.69 190 ASP A CA 1
ATOM 1355 C C . ASP A 1 190 ? -1.076 -0.314 9.802 1.00 97.69 190 ASP A C 1
ATOM 1357 O O . ASP A 1 190 ? -0.395 0.415 9.071 1.00 97.69 190 ASP A O 1
ATOM 1361 N N . ALA A 1 191 ? -2.043 0.150 10.589 1.00 96.69 191 ALA A N 1
ATOM 1362 C CA . ALA A 1 191 ? -2.370 1.561 10.697 1.00 96.69 191 ALA A CA 1
ATOM 1363 C C . ALA A 1 191 ? -2.523 2.012 12.154 1.00 96.69 191 ALA A C 1
ATOM 1365 O O . ALA A 1 191 ? -3.170 1.364 12.976 1.00 96.69 191 ALA A O 1
ATOM 1366 N N . GLY A 1 192 ? -1.945 3.178 12.434 1.00 96.75 192 GLY A N 1
ATOM 1367 C CA . GLY A 1 192 ? -2.035 3.888 13.700 1.00 96.75 192 GLY A CA 1
ATOM 1368 C C . GLY A 1 192 ? -1.251 3.247 14.848 1.00 96.75 192 GLY A C 1
ATOM 1369 O O . GLY A 1 192 ? -0.567 2.234 14.693 1.00 96.75 192 GLY A O 1
ATOM 1370 N N . TRP A 1 193 ? -1.269 3.904 16.007 1.00 95.44 193 TRP A N 1
ATOM 1371 C CA . TRP A 1 193 ? -0.417 3.548 17.150 1.00 95.44 193 TRP A CA 1
ATOM 1372 C C . TRP A 1 193 ? -1.078 2.599 18.165 1.00 95.44 193 TRP A C 1
ATOM 1374 O O . TRP A 1 193 ? -0.386 2.046 19.018 1.00 95.44 193 TRP A O 1
ATOM 1384 N N . THR A 1 194 ? -2.394 2.369 18.096 1.00 96.31 194 THR A N 1
ATOM 1385 C CA . THR A 1 194 ? -3.108 1.574 19.120 1.00 96.31 194 THR A CA 1
ATOM 1386 C C . THR A 1 194 ? -2.856 0.069 19.016 1.00 96.31 194 THR A C 1
ATOM 1388 O O . THR A 1 194 ? -3.098 -0.662 19.978 1.00 96.31 194 THR A O 1
ATOM 1391 N N . GLY A 1 195 ? -2.431 -0.407 17.840 1.00 95.44 195 GLY A N 1
ATOM 1392 C CA . GLY A 1 195 ? -2.352 -1.830 17.498 1.00 95.44 195 GLY A CA 1
ATOM 1393 C C . GLY A 1 195 ? -3.690 -2.454 17.087 1.00 95.44 195 GLY A C 1
ATOM 1394 O O . GLY A 1 195 ? -3.732 -3.569 16.572 1.00 95.44 195 GLY A O 1
ATOM 1395 N N . VAL A 1 196 ? -4.810 -1.750 17.272 1.00 96.62 196 VAL A N 1
ATOM 1396 C CA . VAL A 1 196 ? -6.137 -2.297 16.952 1.00 96.62 196 VAL A CA 1
ATOM 1397 C C . VAL A 1 196 ? -6.319 -2.456 15.447 1.00 96.62 196 VAL A C 1
ATOM 1399 O O . VAL A 1 196 ? -6.860 -3.478 15.027 1.00 96.62 196 VAL A O 1
ATOM 1402 N N . ASP A 1 197 ? -5.792 -1.526 14.648 1.00 96.25 197 ASP A N 1
ATOM 1403 C CA . ASP A 1 197 ? -5.856 -1.562 13.181 1.00 96.25 197 ASP A CA 1
ATOM 1404 C C . ASP A 1 197 ? -4.584 -2.155 12.542 1.00 96.25 197 ASP A C 1
ATOM 1406 O O . ASP A 1 197 ? -4.174 -1.787 11.442 1.00 96.25 197 ASP A O 1
ATOM 1410 N N . HIS A 1 198 ? -3.937 -3.081 13.254 1.00 97.12 198 HIS A N 1
ATOM 1411 C CA . HIS A 1 198 ? -2.789 -3.852 12.762 1.00 97.12 198 HIS A CA 1
ATOM 1412 C C . HIS A 1 198 ? -3.204 -5.220 12.219 1.00 97.12 198 HIS A C 1
ATOM 1414 O O . HIS A 1 198 ? -4.278 -5.741 12.558 1.00 97.12 198 HIS A O 1
ATOM 1420 N N . ASN A 1 199 ? -2.307 -5.813 11.435 1.00 96.62 199 ASN A N 1
ATOM 1421 C CA . ASN A 1 199 ? -2.359 -7.151 10.868 1.00 96.62 199 ASN A CA 1
ATOM 1422 C C . ASN A 1 199 ? -3.513 -7.396 9.893 1.00 96.62 199 ASN A C 1
ATOM 1424 O O . ASN A 1 199 ? -4.164 -8.450 9.930 1.00 96.62 199 ASN A O 1
ATOM 1428 N N . PHE A 1 200 ? -3.797 -6.444 9.012 1.00 97.56 200 PHE A N 1
ATOM 1429 C CA . PHE A 1 200 ? -4.725 -6.676 7.911 1.00 97.56 200 PHE A CA 1
ATOM 1430 C C . PHE A 1 200 ? -3.987 -7.148 6.657 1.00 97.56 200 PHE A C 1
ATOM 1432 O O . PHE A 1 200 ? -2.893 -6.675 6.376 1.00 97.56 200 PHE A O 1
ATOM 1439 N N . PRO A 1 201 ? -4.550 -8.066 5.863 1.00 96.44 201 PRO A N 1
ATOM 1440 C CA . PRO A 1 201 ? -3.995 -8.354 4.552 1.00 96.44 201 PRO A CA 1
ATOM 1441 C C . PRO A 1 201 ? -4.284 -7.191 3.588 1.00 96.44 201 PRO A C 1
ATOM 1443 O O . PRO A 1 201 ? -5.233 -6.423 3.763 1.00 96.44 201 PRO A O 1
ATOM 1446 N N . LEU A 1 202 ? -3.485 -7.095 2.530 1.00 96.44 202 LEU A N 1
ATOM 1447 C CA . LEU A 1 202 ? -3.797 -6.268 1.370 1.00 96.44 202 LEU A CA 1
ATOM 1448 C C . LEU A 1 202 ? -4.822 -6.976 0.485 1.00 96.44 202 LEU A C 1
ATOM 1450 O O . LEU A 1 202 ? -5.135 -8.146 0.693 1.00 96.44 202 LEU A O 1
ATOM 1454 N N . VAL A 1 203 ? -5.331 -6.269 -0.523 1.00 94.81 203 VAL A N 1
ATOM 1455 C CA . VAL A 1 203 ? -6.213 -6.862 -1.533 1.00 94.81 203 VAL A CA 1
ATOM 1456 C C . VAL A 1 203 ? -5.400 -7.859 -2.369 1.00 94.81 203 VAL A C 1
ATOM 1458 O O . VAL A 1 203 ? -4.477 -7.430 -3.069 1.00 94.81 203 VAL A O 1
ATOM 1461 N N . PRO A 1 204 ? -5.719 -9.167 -2.328 1.00 94.44 204 PRO A N 1
ATOM 1462 C CA . PRO A 1 204 ? -5.090 -10.149 -3.204 1.00 94.44 204 PRO A CA 1
ATOM 1463 C C . PRO A 1 204 ? -5.229 -9.760 -4.671 1.00 94.44 204 PRO A C 1
ATOM 1465 O O . PRO A 1 204 ? -6.233 -9.163 -5.054 1.00 94.44 204 PRO A O 1
ATOM 1468 N N . ASN A 1 205 ? -4.256 -10.128 -5.500 1.00 95.62 205 ASN A N 1
ATOM 1469 C CA . ASN A 1 205 ? -4.280 -9.902 -6.946 1.00 95.62 205 ASN A CA 1
ATOM 1470 C C . ASN A 1 205 ? -4.352 -8.425 -7.371 1.00 95.62 205 ASN A C 1
ATOM 1472 O O . ASN A 1 205 ? -4.514 -8.144 -8.557 1.00 95.62 205 ASN A O 1
ATOM 1476 N N . ALA A 1 206 ? -4.210 -7.469 -6.445 1.00 96.25 206 ALA A N 1
ATOM 1477 C CA . ALA A 1 206 ? -4.036 -6.072 -6.811 1.00 96.25 206 ALA A CA 1
ATOM 1478 C C . ALA A 1 206 ? -2.749 -5.927 -7.634 1.00 96.25 206 ALA A C 1
ATOM 1480 O O . ALA A 1 206 ? -1.686 -6.410 -7.232 1.00 96.25 206 ALA A O 1
ATOM 1481 N N . THR A 1 207 ? -2.856 -5.279 -8.791 1.00 95.31 207 THR A N 1
ATOM 1482 C CA . THR A 1 207 ? -1.752 -5.131 -9.741 1.00 95.31 207 THR A CA 1
ATOM 1483 C C . THR A 1 207 ? -1.223 -3.706 -9.764 1.00 95.31 207 THR A C 1
ATOM 1485 O O . THR A 1 207 ? -2.003 -2.751 -9.753 1.00 95.31 207 THR A O 1
ATOM 1488 N N . LEU A 1 208 ? 0.094 -3.570 -9.878 1.00 96.31 208 LEU A N 1
ATOM 1489 C CA . LEU A 1 208 ? 0.779 -2.344 -10.261 1.00 96.31 208 LEU A CA 1
ATOM 1490 C C . LEU A 1 208 ? 1.636 -2.633 -11.494 1.00 96.31 208 LEU A C 1
ATOM 1492 O O . LEU A 1 208 ? 2.618 -3.369 -11.423 1.00 96.31 208 LEU A O 1
ATOM 1496 N N . ARG A 1 209 ? 1.271 -2.023 -12.617 1.00 95.56 209 ARG A N 1
ATOM 1497 C CA . ARG A 1 209 ? 1.991 -2.105 -13.886 1.00 95.56 209 ARG A CA 1
ATOM 1498 C C . ARG A 1 209 ? 2.811 -0.848 -14.096 1.00 95.56 209 ARG A C 1
ATOM 1500 O O . ARG A 1 209 ? 2.266 0.253 -14.172 1.00 95.56 209 ARG A O 1
ATOM 1507 N N . MET A 1 210 ? 4.116 -1.027 -14.206 1.00 95.38 210 MET A N 1
ATOM 1508 C CA . MET A 1 210 ? 5.080 0.043 -14.404 1.00 95.38 210 MET A CA 1
ATOM 1509 C C . MET A 1 210 ? 5.693 -0.090 -15.790 1.00 95.38 210 MET A C 1
ATOM 1511 O O . MET A 1 210 ? 6.296 -1.114 -16.106 1.00 95.38 210 MET A O 1
ATOM 1515 N N . CYS A 1 211 ? 5.567 0.944 -16.609 1.00 94.56 211 CYS A N 1
ATOM 1516 C CA . CYS A 1 211 ? 6.311 1.040 -17.850 1.00 94.56 211 CYS A CA 1
ATOM 1517 C C . CYS A 1 211 ? 7.791 1.306 -17.534 1.00 94.56 211 CYS A C 1
ATOM 1519 O O . CYS A 1 211 ? 8.092 2.073 -16.614 1.00 94.56 211 CYS A O 1
ATOM 1521 N N . LEU A 1 212 ? 8.698 0.684 -18.284 1.00 94.44 212 LEU A N 1
ATOM 1522 C CA . LEU A 1 212 ? 10.138 0.736 -18.043 1.00 94.44 212 LEU A CA 1
ATOM 1523 C C . LEU A 1 212 ? 10.873 1.489 -19.160 1.00 94.44 212 LEU A C 1
ATOM 1525 O O . LEU A 1 212 ? 10.526 1.377 -20.335 1.00 94.44 212 LEU A O 1
ATOM 1529 N N . ALA A 1 213 ? 11.911 2.236 -18.792 1.00 93.06 213 ALA A N 1
ATOM 1530 C CA . ALA A 1 213 ? 12.802 2.933 -19.723 1.00 93.06 213 ALA A CA 1
ATOM 1531 C C . ALA A 1 213 ? 14.247 2.944 -19.198 1.00 93.06 213 ALA A C 1
ATOM 1533 O O . ALA A 1 213 ? 14.507 2.390 -18.133 1.00 93.06 213 ALA A O 1
ATOM 1534 N N . THR A 1 214 ? 15.173 3.567 -19.938 1.00 91.25 214 THR A N 1
ATOM 1535 C CA . THR A 1 214 ? 16.577 3.878 -19.575 1.00 91.25 214 THR A CA 1
ATOM 1536 C C . THR A 1 214 ? 17.545 2.705 -19.436 1.00 91.25 214 THR A C 1
ATOM 1538 O O . THR A 1 214 ? 18.751 2.872 -19.637 1.00 91.25 214 THR A O 1
ATOM 1541 N N . CYS A 1 215 ? 17.049 1.501 -19.171 1.00 92.62 215 CYS A N 1
ATOM 1542 C CA . CYS A 1 215 ? 17.842 0.279 -19.166 1.00 92.62 215 CYS A CA 1
ATOM 1543 C C . CYS A 1 215 ? 17.896 -0.373 -20.555 1.00 92.62 215 CYS A C 1
ATOM 1545 O O . CYS A 1 215 ? 16.873 -0.515 -21.224 1.00 92.62 215 CYS A O 1
ATOM 1547 N N . GLY A 1 216 ? 19.088 -0.815 -20.968 1.00 91.38 216 GLY A N 1
ATOM 1548 C CA . GLY A 1 216 ? 19.279 -1.529 -22.233 1.00 91.38 216 GLY A CA 1
ATOM 1549 C C . GLY A 1 216 ? 19.056 -3.046 -22.138 1.00 91.38 216 GLY A C 1
ATOM 1550 O O . GLY A 1 216 ? 18.742 -3.562 -21.059 1.00 91.38 216 GLY A O 1
ATOM 1551 N N . PRO A 1 217 ? 19.320 -3.805 -23.222 1.00 89.25 217 PRO A N 1
ATOM 1552 C CA . PRO A 1 217 ? 19.086 -5.251 -23.273 1.00 89.25 217 PRO A CA 1
ATOM 1553 C C . PRO A 1 217 ? 19.851 -6.008 -22.183 1.00 89.25 217 PRO A C 1
ATOM 1555 O O . PRO A 1 217 ? 19.375 -6.996 -21.643 1.00 89.25 217 PRO A O 1
ATOM 1558 N N . GLY A 1 218 ? 21.035 -5.531 -21.792 1.00 88.69 218 GLY A N 1
ATOM 1559 C CA . GLY A 1 218 ? 21.830 -6.141 -20.721 1.00 88.69 218 GLY A CA 1
ATOM 1560 C C . GLY A 1 218 ? 21.262 -5.967 -19.307 1.00 88.69 218 GLY A C 1
ATOM 1561 O O . GLY A 1 218 ? 21.888 -6.443 -18.365 1.00 88.69 218 GLY A O 1
ATOM 1562 N N . GLY A 1 219 ? 20.130 -5.274 -19.135 1.00 87.00 219 GLY A N 1
ATOM 1563 C CA . GLY A 1 219 ? 19.590 -4.927 -17.819 1.00 87.00 219 GLY A CA 1
ATOM 1564 C C . GLY A 1 219 ? 20.389 -3.831 -17.108 1.00 87.00 219 GLY A C 1
ATOM 1565 O O . GLY A 1 219 ? 20.352 -3.738 -15.885 1.00 87.00 219 GLY A O 1
ATOM 1566 N N . THR A 1 220 ? 21.157 -3.038 -17.863 1.00 88.62 220 THR A N 1
ATOM 1567 C CA . THR A 1 220 ? 21.986 -1.939 -17.348 1.00 88.62 220 THR A CA 1
ATOM 1568 C C . THR A 1 220 ? 21.844 -0.696 -18.232 1.00 88.62 220 THR A C 1
ATOM 1570 O O . THR A 1 220 ? 21.854 -0.864 -19.457 1.00 88.62 220 THR A O 1
ATOM 1573 N N . PRO A 1 221 ? 21.801 0.530 -17.670 1.00 92.75 221 PRO A N 1
ATOM 1574 C CA . PRO A 1 221 ? 21.738 0.866 -16.236 1.00 92.75 221 PRO A CA 1
ATOM 1575 C C . PRO A 1 221 ? 20.396 0.447 -15.589 1.00 92.75 221 PRO A C 1
ATOM 1577 O O . PRO A 1 221 ? 19.670 -0.360 -16.163 1.00 92.75 221 PRO A O 1
ATOM 1580 N N . LEU A 1 222 ? 20.096 0.925 -14.373 1.00 94.06 222 LEU A N 1
ATOM 1581 C CA . LEU A 1 222 ? 18.776 0.738 -13.749 1.00 94.06 222 LEU A CA 1
ATOM 1582 C C . LEU A 1 222 ? 17.671 1.223 -14.694 1.00 94.06 222 LEU A C 1
ATOM 1584 O O . LEU A 1 222 ? 17.886 2.204 -15.402 1.00 94.06 222 LEU A O 1
ATOM 1588 N N . CYS A 1 223 ? 16.512 0.564 -14.679 1.00 95.44 223 CYS A N 1
ATOM 1589 C CA . CYS A 1 223 ? 15.353 1.071 -15.401 1.00 95.44 223 CYS A CA 1
ATOM 1590 C C . CYS A 1 223 ? 14.648 2.137 -14.564 1.00 95.44 223 CYS A C 1
ATOM 1592 O O . CYS A 1 223 ? 14.396 1.916 -13.373 1.00 95.44 223 CYS A O 1
ATOM 1594 N N . ASP A 1 224 ? 14.244 3.227 -15.202 1.00 95.81 224 ASP A N 1
ATOM 1595 C CA . ASP A 1 224 ? 13.219 4.114 -14.657 1.00 95.81 224 ASP A CA 1
ATOM 1596 C C . ASP A 1 224 ? 11.838 3.473 -14.810 1.00 95.81 224 ASP A C 1
ATOM 1598 O O . ASP A 1 224 ? 11.583 2.732 -15.761 1.00 95.81 224 ASP A O 1
ATOM 1602 N N . MET A 1 225 ? 10.948 3.756 -13.859 1.00 94.75 225 MET A N 1
ATOM 1603 C CA . MET A 1 225 ? 9.599 3.204 -13.796 1.00 94.75 225 MET A CA 1
ATOM 1604 C C . MET A 1 225 ? 8.549 4.313 -13.765 1.00 94.75 225 MET A C 1
ATOM 1606 O O . MET A 1 225 ? 8.646 5.236 -12.951 1.00 94.75 225 MET A O 1
ATOM 1610 N N . LEU A 1 226 ? 7.499 4.170 -14.576 1.00 94.00 226 LEU A N 1
ATOM 1611 C CA . LEU A 1 226 ? 6.323 5.043 -14.569 1.00 94.00 226 LEU A CA 1
ATOM 1612 C C . LEU A 1 226 ? 5.029 4.221 -14.627 1.00 94.00 226 LEU A C 1
ATOM 1614 O O . LEU A 1 226 ? 4.830 3.431 -15.545 1.00 94.00 226 LEU A O 1
ATOM 1618 N N . GLY A 1 227 ? 4.138 4.418 -13.660 1.00 92.69 227 GLY A N 1
ATOM 1619 C CA . GLY A 1 227 ? 2.817 3.799 -13.628 1.00 92.69 227 GLY A CA 1
ATOM 1620 C C . GLY A 1 227 ? 1.785 4.689 -14.308 1.00 92.69 227 GLY A C 1
ATOM 1621 O O . GLY A 1 227 ? 1.390 5.712 -13.757 1.00 92.69 227 GLY A O 1
ATOM 1622 N N . LEU A 1 228 ? 1.316 4.304 -15.492 1.00 90.44 228 LEU A N 1
ATOM 1623 C CA . LEU A 1 228 ? 0.236 5.023 -16.170 1.00 90.44 228 LEU A CA 1
ATOM 1624 C C . LEU A 1 228 ? -1.117 4.659 -15.542 1.00 90.44 228 LEU A C 1
ATOM 1626 O O . LEU A 1 228 ? -1.428 3.476 -15.366 1.00 90.44 228 LEU A O 1
ATOM 1630 N N . VAL A 1 229 ? -1.902 5.673 -15.178 1.00 90.62 229 VAL A N 1
ATOM 1631 C CA . VAL A 1 229 ? -3.152 5.545 -14.411 1.00 90.62 229 VAL A CA 1
ATOM 1632 C C . VAL A 1 229 ? -4.276 6.339 -15.073 1.00 90.62 229 VAL A C 1
ATOM 1634 O O . VAL A 1 229 ? -4.045 7.368 -15.701 1.00 90.62 229 VAL A O 1
ATOM 1637 N N . GLY A 1 230 ? -5.510 5.883 -14.890 1.00 84.69 230 GLY A N 1
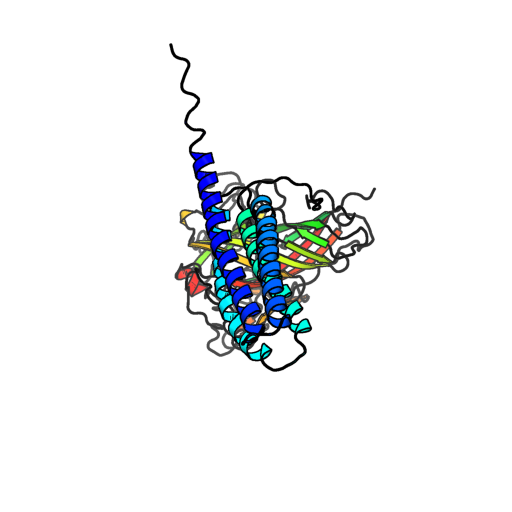ATOM 1638 C CA . GLY A 1 230 ? -6.711 6.490 -15.449 1.00 84.69 230 GLY A CA 1
ATOM 1639 C C . GLY A 1 230 ? -7.438 5.597 -16.463 1.00 84.69 230 GLY A C 1
ATOM 1640 O O . GLY A 1 230 ? -7.067 4.442 -16.685 1.00 84.69 230 GLY A O 1
ATOM 1641 N N . PRO A 1 231 ? -8.536 6.097 -17.056 1.00 80.88 231 PRO A N 1
ATOM 1642 C CA . PRO A 1 231 ? -9.336 5.333 -18.009 1.00 80.88 231 PRO A CA 1
ATOM 1643 C C . PRO A 1 231 ? -8.536 4.941 -19.256 1.00 80.88 231 PRO A C 1
ATOM 1645 O O . PRO A 1 231 ? -8.013 5.804 -19.951 1.00 80.88 231 PRO A O 1
ATOM 1648 N N . GLY A 1 232 ? -8.499 3.644 -19.566 1.00 80.12 232 GLY A N 1
ATOM 1649 C CA . GLY A 1 232 ? -7.771 3.110 -20.723 1.00 80.12 232 GLY A CA 1
ATOM 1650 C C . GLY A 1 232 ? -6.279 2.872 -20.481 1.00 80.12 232 GLY A C 1
ATOM 1651 O O . GLY A 1 232 ? -5.640 2.248 -21.323 1.00 80.12 232 GLY A O 1
ATOM 1652 N N . GLU A 1 233 ? -5.754 3.295 -19.330 1.00 88.38 233 GLU A N 1
ATOM 1653 C CA . GLU A 1 233 ? -4.366 3.061 -18.940 1.00 88.38 233 GLU A CA 1
ATOM 1654 C C . GLU A 1 233 ? -4.189 1.700 -18.239 1.00 88.38 233 GLU A C 1
ATOM 1656 O O . GLU A 1 233 ? -5.144 1.182 -17.647 1.00 88.38 233 GLU A O 1
ATOM 1661 N N . PRO A 1 234 ? -2.972 1.118 -18.243 1.00 87.50 234 PRO A N 1
ATOM 1662 C CA . PRO A 1 234 ? -2.691 -0.209 -17.691 1.00 87.50 234 PRO A CA 1
ATOM 1663 C C . PRO A 1 234 ? -3.169 -0.459 -16.257 1.00 87.50 234 PRO A C 1
ATOM 1665 O O . PRO A 1 234 ? -3.544 -1.593 -15.951 1.00 87.50 234 PRO A O 1
ATOM 1668 N N . ASN A 1 235 ? -3.139 0.561 -15.390 1.00 91.50 235 ASN A N 1
ATOM 1669 C CA . ASN A 1 235 ? -3.530 0.448 -13.980 1.00 91.50 235 ASN A CA 1
ATOM 1670 C C . ASN A 1 235 ? -4.991 0.834 -13.697 1.00 91.50 235 ASN A C 1
ATOM 1672 O O . ASN A 1 235 ? -5.452 0.679 -12.565 1.00 91.50 235 ASN A O 1
ATOM 1676 N N . GLY A 1 236 ? -5.728 1.355 -14.684 1.00 90.25 236 GLY A N 1
ATOM 1677 C CA . GLY A 1 236 ? -7.098 1.826 -14.478 1.00 90.25 236 GLY A CA 1
ATOM 1678 C C . GLY A 1 236 ? -7.203 2.942 -13.428 1.00 90.25 236 GLY A C 1
ATOM 1679 O O . GLY A 1 236 ? -6.298 3.759 -13.277 1.00 90.25 236 GLY A O 1
ATOM 1680 N N . ALA A 1 237 ? -8.331 3.002 -12.711 1.00 90.12 237 ALA A N 1
ATOM 1681 C CA . ALA A 1 237 ? -8.623 4.071 -11.744 1.00 90.12 237 ALA A CA 1
ATOM 1682 C C . ALA A 1 237 ? -8.247 3.735 -10.288 1.00 90.12 237 ALA A C 1
ATOM 1684 O O . ALA A 1 237 ? -8.028 4.643 -9.487 1.00 90.12 237 ALA A O 1
ATOM 1685 N N . THR A 1 238 ? -8.166 2.450 -9.939 1.00 93.31 238 THR A N 1
ATOM 1686 C CA . THR A 1 238 ? -8.000 1.988 -8.554 1.00 93.31 238 THR A CA 1
ATOM 1687 C C . THR A 1 238 ? -6.919 0.928 -8.425 1.00 93.31 238 THR A C 1
ATOM 1689 O O . THR A 1 238 ? -6.762 0.069 -9.292 1.00 93.31 238 THR A O 1
ATOM 1692 N N . PHE A 1 239 ? -6.226 0.941 -7.290 1.00 94.69 239 PHE A N 1
ATOM 1693 C CA . PHE A 1 239 ? -5.326 -0.124 -6.875 1.00 94.69 239 PHE A CA 1
ATOM 1694 C C . PHE A 1 239 ? -6.116 -1.231 -6.160 1.00 94.69 239 PHE A C 1
ATOM 1696 O O . PHE A 1 239 ? -6.369 -1.159 -4.955 1.00 94.69 239 PHE A O 1
ATOM 1703 N N . GLY A 1 240 ? -6.520 -2.252 -6.923 1.00 94.62 240 GLY A N 1
ATOM 1704 C CA . GLY A 1 240 ? -7.317 -3.383 -6.434 1.00 94.62 240 GLY A CA 1
ATOM 1705 C C . GLY A 1 240 ? -8.787 -3.042 -6.147 1.00 94.62 240 GLY A C 1
ATOM 1706 O O . GLY A 1 240 ? -9.236 -1.914 -6.357 1.00 94.62 240 GLY A O 1
ATOM 1707 N N . ALA A 1 241 ? -9.553 -4.047 -5.728 1.00 96.81 241 ALA A N 1
ATOM 1708 C CA . ALA A 1 241 ? -10.942 -3.913 -5.288 1.00 96.81 241 ALA A CA 1
ATOM 1709 C C . ALA A 1 241 ? -11.059 -3.257 -3.891 1.00 96.81 241 ALA A C 1
ATOM 1711 O O . ALA A 1 241 ? -10.067 -3.183 -3.166 1.00 96.81 241 ALA A O 1
ATOM 1712 N N . PRO A 1 242 ? -12.257 -2.809 -3.461 1.00 98.00 242 PRO A N 1
ATOM 1713 C CA . PRO A 1 242 ? -12.449 -2.257 -2.119 1.00 98.00 242 PRO A CA 1
ATOM 1714 C C . PRO A 1 242 ? -12.029 -3.238 -1.007 1.00 98.00 242 PRO A C 1
ATOM 1716 O O . PRO A 1 242 ? -12.481 -4.383 -0.986 1.00 98.00 242 PRO A O 1
ATOM 1719 N N . LEU A 1 243 ? -11.189 -2.786 -0.071 1.00 97.81 243 LEU A N 1
ATOM 1720 C CA . LEU A 1 243 ? -10.620 -3.588 1.017 1.00 97.81 243 LEU A CA 1
ATOM 1721 C C . LEU A 1 243 ? -11.492 -3.505 2.284 1.00 97.81 243 LEU A C 1
ATOM 1723 O O . LEU A 1 243 ? -11.598 -2.419 2.865 1.00 97.81 243 LEU A O 1
ATOM 1727 N N . PRO A 1 244 ? -12.101 -4.616 2.744 1.00 97.88 244 PRO A N 1
ATOM 1728 C CA . PRO A 1 244 ? -12.873 -4.623 3.980 1.00 97.88 244 PRO A CA 1
ATOM 1729 C C . PRO A 1 244 ? -11.980 -4.818 5.205 1.00 97.88 244 PRO A C 1
ATOM 1731 O O . PRO A 1 244 ? -11.356 -5.865 5.372 1.00 97.88 244 PRO A O 1
ATOM 1734 N N . LEU A 1 245 ? -12.004 -3.845 6.109 1.00 97.31 245 LEU A N 1
ATOM 1735 C CA . LEU A 1 245 ? -11.322 -3.870 7.397 1.00 97.31 245 LEU A CA 1
ATOM 1736 C C . LEU A 1 245 ? -12.352 -3.805 8.524 1.00 97.31 245 LEU A C 1
ATOM 1738 O O . LEU A 1 245 ? -13.308 -3.032 8.483 1.00 97.31 245 LEU A O 1
ATOM 1742 N N . LEU A 1 246 ? -12.173 -4.625 9.550 1.00 97.62 246 LEU A N 1
ATOM 1743 C CA . LEU A 1 246 ? -13.001 -4.565 10.747 1.00 97.62 246 LEU A CA 1
ATOM 1744 C C . LEU A 1 246 ? -12.145 -4.918 11.950 1.00 97.62 246 LEU A C 1
ATOM 1746 O O . LEU A 1 246 ? -11.641 -6.037 12.033 1.00 97.62 246 LEU A O 1
ATOM 1750 N N . ALA A 1 247 ? -12.027 -3.966 12.868 1.00 95.31 247 ALA A N 1
ATOM 1751 C CA . ALA A 1 247 ? -11.419 -4.142 14.176 1.00 95.31 247 ALA A CA 1
ATOM 1752 C C . ALA A 1 247 ? -12.203 -3.348 15.221 1.00 95.31 247 ALA A C 1
ATOM 1754 O O . ALA A 1 247 ? -12.800 -2.321 14.912 1.00 95.31 247 ALA A O 1
ATOM 1755 N N . ALA A 1 248 ? -12.277 -3.874 16.448 1.00 94.25 248 ALA A N 1
ATOM 1756 C CA . ALA A 1 248 ? -13.007 -3.265 17.568 1.00 94.25 248 ALA A CA 1
ATOM 1757 C C . ALA A 1 248 ? -14.426 -2.758 17.210 1.00 94.25 248 ALA A C 1
ATOM 1759 O O . ALA A 1 248 ? -14.894 -1.748 17.731 1.00 94.25 248 ALA A O 1
ATOM 1760 N N . ASN A 1 249 ? -15.128 -3.484 16.330 1.00 95.06 249 ASN A N 1
ATOM 1761 C CA . ASN A 1 249 ? -16.463 -3.139 15.830 1.00 95.06 249 ASN A CA 1
ATOM 1762 C C . ASN A 1 249 ? -16.543 -1.822 15.020 1.00 95.06 249 ASN A C 1
ATOM 1764 O O . ASN A 1 249 ? -17.628 -1.260 14.869 1.00 95.06 249 ASN A O 1
ATOM 1768 N N . VAL A 1 250 ? -15.422 -1.353 14.466 1.00 97.75 250 VAL A N 1
ATOM 1769 C CA . VAL A 1 250 ? -15.353 -0.242 13.509 1.00 97.75 250 VAL A CA 1
ATOM 1770 C C . VAL A 1 250 ? -15.156 -0.807 12.095 1.00 97.75 250 VAL A C 1
ATOM 1772 O O . VAL A 1 250 ? -14.064 -1.263 11.761 1.00 97.75 250 VAL A O 1
ATOM 1775 N N . PRO A 1 251 ? -16.221 -0.862 11.273 1.00 97.62 251 PRO A N 1
ATOM 1776 C CA . PRO A 1 251 ? -16.169 -1.391 9.913 1.00 97.62 251 PRO A CA 1
ATOM 1777 C C . PRO A 1 251 ? -15.722 -0.317 8.921 1.00 97.62 251 PRO A C 1
ATOM 1779 O O . PRO A 1 251 ? -16.375 0.715 8.766 1.00 97.62 251 PRO A O 1
ATOM 1782 N N . ILE A 1 252 ? -14.630 -0.581 8.218 1.00 98.12 252 ILE A N 1
ATOM 1783 C CA . ILE A 1 252 ? -14.056 0.326 7.233 1.00 98.12 252 ILE A CA 1
ATOM 1784 C C . ILE A 1 252 ? -13.981 -0.383 5.882 1.00 98.12 252 ILE A C 1
ATOM 1786 O O . ILE A 1 252 ? -13.483 -1.500 5.780 1.00 98.12 252 ILE A O 1
ATOM 1790 N N . CYS A 1 253 ? -14.449 0.281 4.828 1.00 98.50 253 CYS A N 1
ATOM 1791 C CA . CYS A 1 253 ? -14.199 -0.123 3.449 1.00 98.50 253 CYS A CA 1
ATOM 1792 C C . CYS A 1 253 ? -13.272 0.889 2.779 1.00 98.50 253 CYS A C 1
ATOM 1794 O O . CYS A 1 253 ? -13.657 2.050 2.601 1.00 98.50 253 CYS A O 1
ATOM 1796 N N . ILE A 1 254 ? -12.061 0.469 2.417 1.00 98.19 254 ILE A N 1
ATOM 1797 C CA . ILE A 1 254 ? -11.076 1.348 1.777 1.00 98.19 254 ILE A CA 1
ATOM 1798 C C . ILE A 1 254 ? -11.103 1.138 0.269 1.00 98.19 254 ILE A C 1
ATOM 1800 O O . ILE A 1 254 ? -10.951 0.017 -0.208 1.00 98.19 254 ILE A O 1
ATOM 1804 N N . VAL A 1 255 ? -11.250 2.224 -0.485 1.00 97.94 255 VAL A N 1
ATOM 1805 C CA . VAL A 1 255 ? -11.003 2.240 -1.932 1.00 97.94 255 VAL A CA 1
ATOM 1806 C C . VAL A 1 255 ? -9.726 3.023 -2.179 1.00 97.94 255 VAL A C 1
ATOM 1808 O O . VAL A 1 255 ? -9.659 4.204 -1.850 1.00 97.94 255 VAL A O 1
ATOM 1811 N N . ASN A 1 256 ? -8.718 2.371 -2.749 1.00 96.62 256 ASN A N 1
ATOM 1812 C CA . ASN A 1 256 ? -7.460 3.014 -3.102 1.00 96.62 256 ASN A CA 1
ATOM 1813 C C . ASN A 1 256 ? -7.538 3.506 -4.545 1.00 96.62 256 ASN A C 1
ATOM 1815 O O . ASN A 1 256 ? -7.448 2.707 -5.474 1.00 96.62 256 ASN A O 1
ATOM 1819 N N . GLU A 1 257 ? -7.730 4.806 -4.739 1.00 95.19 257 GLU A N 1
ATOM 1820 C CA . GLU A 1 257 ? -7.688 5.423 -6.064 1.00 95.19 257 GLU A CA 1
ATOM 1821 C C . GLU A 1 257 ? -6.270 5.882 -6.387 1.00 95.19 257 GLU A C 1
ATOM 1823 O O . GLU A 1 257 ? -5.572 6.430 -5.530 1.00 95.19 257 GLU A O 1
ATOM 1828 N N . TRP A 1 258 ? -5.850 5.676 -7.633 1.00 92.69 258 TRP A N 1
ATOM 1829 C CA . TRP A 1 258 ? -4.616 6.277 -8.119 1.00 92.69 258 TRP A CA 1
ATOM 1830 C C . TRP A 1 258 ? -4.752 7.792 -8.127 1.00 92.69 258 TRP A C 1
ATOM 1832 O O . TRP A 1 258 ? -5.784 8.314 -8.551 1.00 92.69 258 TRP A O 1
ATOM 1842 N N . ASN A 1 259 ? -3.704 8.505 -7.723 1.00 83.44 259 ASN A N 1
ATOM 1843 C CA . ASN A 1 259 ? -3.667 9.943 -7.920 1.00 83.44 259 ASN A CA 1
ATOM 1844 C C . ASN A 1 259 ? -3.355 10.244 -9.404 1.00 83.44 259 ASN A C 1
ATOM 1846 O O . ASN A 1 259 ? -2.223 10.033 -9.841 1.00 83.44 259 ASN A O 1
ATOM 1850 N N . PRO A 1 260 ? -4.308 10.762 -10.207 1.00 71.62 260 PRO A N 1
ATOM 1851 C CA . PRO A 1 260 ? -4.071 10.987 -11.634 1.00 71.62 260 PRO A CA 1
ATOM 1852 C C . PRO A 1 260 ? -3.101 12.147 -11.897 1.00 71.62 260 PRO A C 1
ATOM 1854 O O . PRO A 1 260 ? -2.623 12.307 -13.015 1.00 71.62 260 PRO A O 1
ATOM 1857 N N . THR A 1 261 ? -2.825 12.979 -10.886 1.00 78.44 261 THR A N 1
ATOM 1858 C CA . THR A 1 261 ? -1.884 14.103 -10.993 1.00 78.44 261 THR A CA 1
ATOM 1859 C C . THR A 1 261 ? -0.459 13.722 -10.608 1.00 78.44 261 THR A C 1
ATOM 1861 O O . THR A 1 261 ? 0.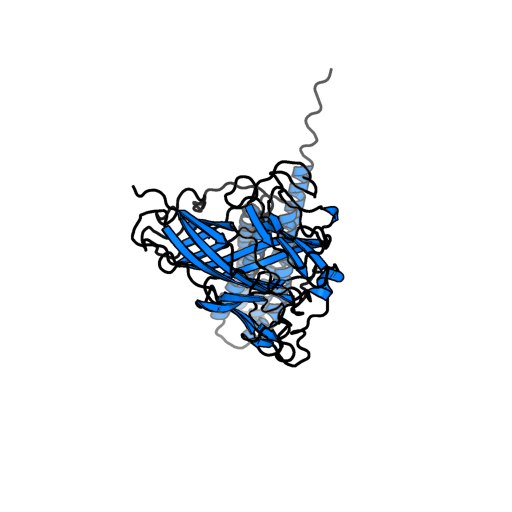479 14.404 -11.015 1.00 78.44 261 THR A O 1
ATOM 1864 N N . ILE A 1 262 ? -0.289 12.637 -9.846 1.00 84.19 262 ILE A N 1
ATOM 1865 C CA . ILE A 1 262 ? 1.011 12.136 -9.397 1.00 84.19 262 ILE A CA 1
ATOM 1866 C C . ILE A 1 262 ? 1.030 10.615 -9.617 1.00 84.19 262 ILE A C 1
ATOM 1868 O O . ILE A 1 262 ? 0.690 9.860 -8.705 1.00 84.19 262 ILE A O 1
ATOM 1872 N N . PRO A 1 263 ? 1.364 10.152 -10.835 1.00 87.62 263 PRO A N 1
ATOM 1873 C CA . PRO A 1 263 ? 1.429 8.725 -11.125 1.00 87.62 263 PRO A CA 1
ATOM 1874 C C . PRO A 1 263 ? 2.521 8.034 -10.293 1.00 87.62 263 PRO A C 1
ATOM 1876 O O . PRO A 1 263 ? 3.508 8.678 -9.920 1.00 87.62 263 PRO A O 1
ATOM 1879 N N . PRO A 1 264 ? 2.407 6.715 -10.049 1.00 94.31 264 PRO A N 1
ATOM 1880 C CA . PRO A 1 264 ? 3.484 5.945 -9.446 1.00 94.31 264 PRO A CA 1
ATOM 1881 C C . PRO A 1 264 ? 4.791 6.093 -10.231 1.00 94.31 264 PRO A C 1
ATOM 1883 O O . PRO A 1 264 ? 4.804 6.024 -11.460 1.00 94.31 264 PRO A O 1
ATOM 1886 N N . THR A 1 265 ? 5.906 6.258 -9.528 1.00 95.56 265 THR A N 1
ATOM 1887 C CA . THR A 1 265 ? 7.243 6.376 -10.136 1.00 95.56 265 THR A CA 1
ATOM 1888 C C . THR A 1 265 ? 8.259 5.539 -9.376 1.00 95.56 265 THR A C 1
ATOM 1890 O O . THR A 1 265 ? 8.005 5.119 -8.247 1.00 95.56 265 THR A O 1
ATOM 1893 N N . GLY A 1 266 ? 9.419 5.268 -9.969 1.00 96.25 266 GLY A N 1
ATOM 1894 C CA . GLY A 1 266 ? 10.477 4.551 -9.265 1.00 96.25 266 GLY A CA 1
ATOM 1895 C C . GLY A 1 266 ? 11.656 4.162 -10.138 1.00 96.25 266 GLY A C 1
ATOM 1896 O O . GLY A 1 266 ? 11.755 4.576 -11.289 1.00 96.25 266 GLY A O 1
ATOM 1897 N N . THR A 1 267 ? 12.528 3.327 -9.582 1.00 97.69 267 THR A N 1
ATOM 1898 C CA . THR A 1 267 ? 13.623 2.670 -10.304 1.00 97.69 267 THR A CA 1
ATOM 1899 C C . THR A 1 267 ? 13.721 1.199 -9.925 1.00 97.69 267 THR A C 1
ATOM 1901 O O . THR A 1 267 ? 13.399 0.810 -8.796 1.00 97.69 267 THR A O 1
ATOM 1904 N N . VAL A 1 268 ? 14.158 0.367 -10.869 1.00 98.00 268 VAL A N 1
ATOM 1905 C CA . VAL A 1 268 ? 14.393 -1.060 -10.634 1.00 98.00 268 VAL A CA 1
ATOM 1906 C C . VAL A 1 268 ? 15.694 -1.515 -11.281 1.00 98.00 268 VAL A C 1
ATOM 1908 O O . VAL A 1 268 ? 16.059 -1.063 -12.363 1.00 98.00 268 VAL A O 1
ATOM 1911 N N . ASN A 1 269 ? 16.406 -2.420 -10.614 1.00 97.44 269 ASN A N 1
ATOM 1912 C CA . ASN A 1 269 ? 17.574 -3.103 -11.147 1.00 97.44 269 ASN A CA 1
ATOM 1913 C C . ASN A 1 269 ? 17.161 -4.436 -11.793 1.00 97.44 269 ASN A C 1
ATOM 1915 O O . ASN A 1 269 ? 16.859 -5.380 -11.060 1.00 97.44 269 ASN A O 1
ATOM 1919 N N . PRO A 1 270 ? 17.199 -4.581 -13.128 1.00 95.88 270 PRO A N 1
ATOM 1920 C CA . PRO A 1 270 ? 16.844 -5.841 -13.781 1.00 95.88 270 PRO A CA 1
ATOM 1921 C C . PRO A 1 270 ? 17.770 -7.008 -13.424 1.00 95.88 270 PRO A C 1
ATOM 1923 O O . PRO A 1 270 ? 17.376 -8.161 -13.550 1.00 95.88 270 PRO A O 1
ATOM 1926 N N . LEU A 1 271 ? 18.998 -6.748 -12.966 1.00 94.56 271 LEU A N 1
ATOM 1927 C CA . LEU A 1 271 ? 19.941 -7.809 -12.601 1.00 94.56 271 LEU A CA 1
ATOM 1928 C C . LEU A 1 271 ? 19.621 -8.440 -11.242 1.00 94.56 271 LEU A C 1
ATOM 1930 O O . LEU A 1 271 ? 19.853 -9.633 -11.054 1.00 94.56 271 LEU A O 1
ATOM 1934 N N . THR A 1 272 ? 19.116 -7.652 -10.292 1.00 95.88 272 THR A N 1
ATOM 1935 C CA . THR A 1 272 ? 18.909 -8.093 -8.900 1.00 95.88 272 THR A CA 1
ATOM 1936 C C . THR A 1 272 ? 17.441 -8.146 -8.493 1.00 95.88 272 THR A C 1
ATOM 1938 O O . THR A 1 272 ? 17.096 -8.849 -7.546 1.00 95.88 272 THR A O 1
ATOM 1941 N N . GLY A 1 273 ? 16.568 -7.429 -9.202 1.00 96.31 273 GLY A N 1
ATOM 1942 C CA . GLY A 1 273 ? 15.185 -7.194 -8.798 1.00 96.31 273 GLY A CA 1
ATOM 1943 C C . GLY A 1 273 ? 15.048 -6.212 -7.633 1.00 96.31 273 GLY A C 1
ATOM 1944 O O . GLY A 1 273 ? 14.004 -6.203 -6.987 1.00 96.31 273 GLY A O 1
ATOM 1945 N N . ASP A 1 274 ? 16.092 -5.432 -7.326 1.00 98.06 274 ASP A N 1
ATOM 1946 C CA . ASP A 1 274 ? 16.012 -4.355 -6.338 1.00 98.06 274 ASP A CA 1
ATOM 1947 C C . ASP A 1 274 ? 15.177 -3.197 -6.885 1.00 98.06 274 ASP A C 1
ATOM 1949 O O . ASP A 1 274 ? 15.462 -2.713 -7.980 1.00 98.06 274 ASP A O 1
ATOM 1953 N N . ALA A 1 275 ? 14.192 -2.724 -6.122 1.00 98.12 275 ALA A N 1
ATOM 1954 C CA . ALA A 1 275 ? 13.298 -1.648 -6.530 1.00 98.12 275 ALA A CA 1
ATOM 1955 C C . ALA A 1 275 ? 13.061 -0.606 -5.428 1.00 98.12 275 ALA A C 1
ATOM 1957 O O . ALA A 1 275 ? 13.004 -0.918 -4.231 1.00 98.12 275 ALA A O 1
ATOM 1958 N N . SER A 1 276 ? 12.847 0.634 -5.862 1.00 97.75 276 SER A N 1
ATOM 1959 C CA . SER A 1 276 ? 12.323 1.738 -5.055 1.00 97.75 276 SER A CA 1
ATOM 1960 C C . SER A 1 276 ? 11.179 2.394 -5.817 1.00 97.75 276 SER A C 1
ATOM 1962 O O . SER A 1 276 ? 11.354 2.777 -6.970 1.00 97.75 276 SER A O 1
ATOM 1964 N N . LEU A 1 277 ? 10.021 2.528 -5.178 1.00 97.19 277 LEU A N 1
ATOM 1965 C CA . LEU A 1 277 ? 8.782 3.035 -5.758 1.00 97.19 277 LEU A CA 1
ATOM 1966 C C . LEU A 1 277 ? 8.197 4.125 -4.857 1.00 97.19 277 LEU A C 1
ATOM 1968 O O . LEU A 1 277 ? 8.162 3.984 -3.637 1.00 97.19 277 LEU A O 1
ATOM 1972 N N . GLN A 1 278 ? 7.680 5.181 -5.468 1.00 96.69 278 GLN A N 1
ATOM 1973 C CA . GLN A 1 278 ? 6.780 6.128 -4.830 1.00 96.69 278 GLN A CA 1
ATOM 1974 C C . GLN A 1 278 ? 5.383 5.885 -5.394 1.00 96.69 278 GLN A C 1
ATOM 1976 O O . GLN A 1 278 ? 5.148 6.093 -6.584 1.00 96.69 278 GLN A O 1
ATOM 1981 N N . ILE A 1 279 ? 4.476 5.414 -4.542 1.00 95.31 279 ILE A N 1
ATOM 1982 C CA . ILE A 1 279 ? 3.084 5.140 -4.893 1.00 95.31 279 ILE A CA 1
ATOM 1983 C C . ILE A 1 279 ? 2.202 6.119 -4.121 1.00 95.31 279 ILE A C 1
ATOM 1985 O O . ILE A 1 279 ? 2.122 6.052 -2.896 1.00 95.31 279 ILE A O 1
ATOM 1989 N N . ASP A 1 280 ? 1.544 7.023 -4.839 1.00 91.88 280 ASP A N 1
ATOM 1990 C CA . ASP A 1 280 ? 0.641 8.008 -4.251 1.00 91.88 280 ASP A CA 1
ATOM 1991 C C . ASP A 1 280 ? -0.816 7.617 -4.535 1.00 91.88 280 ASP A C 1
ATOM 1993 O O . ASP A 1 280 ? -1.232 7.442 -5.685 1.00 91.88 280 ASP A O 1
ATOM 1997 N N . LEU A 1 281 ? -1.589 7.449 -3.462 1.00 94.19 281 LEU A N 1
ATOM 1998 C CA . LEU A 1 281 ? -2.976 6.995 -3.504 1.00 94.19 281 LEU A CA 1
ATOM 1999 C C . LEU A 1 281 ? -3.883 7.984 -2.781 1.00 94.19 281 LEU A C 1
ATOM 2001 O O . LEU A 1 281 ? -3.578 8.422 -1.671 1.00 94.19 281 LEU A O 1
ATOM 2005 N N . THR A 1 282 ? -5.063 8.221 -3.345 1.00 95.25 282 THR A N 1
ATOM 2006 C CA . THR A 1 282 ? -6.191 8.767 -2.591 1.00 95.25 282 THR A CA 1
ATOM 2007 C C . THR A 1 282 ? -6.969 7.589 -2.002 1.00 95.25 282 THR A C 1
ATOM 2009 O O . THR A 1 282 ? -7.779 6.941 -2.666 1.00 95.25 282 THR A O 1
ATOM 2012 N N . SER A 1 283 ? -6.708 7.282 -0.734 1.00 96.00 283 SER A N 1
ATOM 2013 C CA . SER A 1 283 ? -7.392 6.225 0.015 1.00 96.00 283 SER A CA 1
ATOM 2014 C C . SER A 1 283 ? -8.726 6.742 0.549 1.00 96.00 283 SER A C 1
ATOM 2016 O O . SER A 1 283 ? -8.778 7.488 1.528 1.00 96.00 283 SER A O 1
ATOM 2018 N N . LYS A 1 284 ? -9.832 6.361 -0.091 1.00 97.50 284 LYS A N 1
ATOM 2019 C CA . LYS A 1 284 ? -11.189 6.710 0.341 1.00 97.50 284 LYS A CA 1
ATOM 2020 C C . LYS A 1 284 ? -11.672 5.744 1.413 1.00 97.50 284 LYS A C 1
ATOM 2022 O O . LYS A 1 284 ? -11.999 4.590 1.133 1.00 97.50 284 LYS A O 1
ATOM 2027 N N . VAL A 1 285 ? -11.748 6.245 2.638 1.00 98.06 285 VAL A N 1
ATOM 2028 C CA . VAL A 1 285 ? -12.158 5.512 3.834 1.00 98.06 285 VAL A CA 1
ATOM 2029 C C . VAL A 1 285 ? -13.667 5.653 4.011 1.00 98.06 285 VAL A C 1
ATOM 2031 O O . VAL A 1 285 ? -14.161 6.751 4.267 1.00 98.06 285 VAL A O 1
ATOM 2034 N N . HIS A 1 286 ? -14.409 4.552 3.888 1.00 98.56 286 HIS A N 1
ATOM 2035 C CA . HIS A 1 286 ? -15.857 4.525 4.107 1.00 98.56 286 HIS A CA 1
ATOM 2036 C C . HIS A 1 286 ? -16.177 3.840 5.432 1.00 98.56 286 HIS A C 1
ATOM 2038 O O . HIS A 1 286 ? -15.725 2.721 5.664 1.00 98.56 286 HIS A O 1
ATOM 2044 N N . LEU A 1 287 ? -16.979 4.483 6.279 1.00 97.75 287 LEU A N 1
ATOM 2045 C CA . LEU A 1 287 ? -17.456 3.913 7.537 1.00 97.75 287 LEU A CA 1
ATOM 2046 C C . LEU A 1 287 ? -18.772 3.166 7.282 1.00 97.75 287 LEU A C 1
ATOM 2048 O O . LEU A 1 287 ? -19.806 3.789 7.045 1.00 97.75 287 LEU A O 1
ATOM 2052 N N . THR A 1 288 ? -18.732 1.835 7.292 1.00 97.44 288 THR A N 1
ATOM 2053 C CA . THR A 1 288 ? -19.842 0.980 6.835 1.00 97.44 288 THR A CA 1
ATOM 2054 C C . THR A 1 288 ? -20.531 0.256 8.001 1.00 97.44 288 THR A C 1
ATOM 2056 O O . THR A 1 288 ? -20.820 0.866 9.030 1.00 97.44 288 THR A O 1
ATOM 2059 N N . THR A 1 289 ? -20.851 -1.039 7.872 1.00 96.81 289 THR A N 1
ATOM 2060 C CA . THR A 1 289 ? -21.513 -1.825 8.925 1.00 96.81 289 THR A CA 1
ATOM 2061 C C . THR A 1 289 ? -20.755 -3.119 9.205 1.00 96.81 289 THR A C 1
ATOM 2063 O O . THR A 1 289 ? -20.181 -3.728 8.309 1.00 96.81 289 THR A O 1
ATOM 2066 N N . ALA A 1 290 ? -20.779 -3.599 10.450 1.00 96.69 290 ALA A N 1
ATOM 2067 C CA . ALA A 1 290 ? -20.034 -4.803 10.830 1.00 96.69 290 ALA A CA 1
ATOM 2068 C C . ALA A 1 290 ? -20.570 -6.096 10.171 1.00 96.69 290 ALA A C 1
ATOM 2070 O O . ALA A 1 290 ? -19.865 -7.109 10.107 1.00 96.69 290 ALA A O 1
ATOM 2071 N N . THR A 1 291 ? -21.807 -6.076 9.659 1.00 96.38 291 THR A N 1
ATOM 2072 C CA . THR A 1 291 ? -22.431 -7.180 8.909 1.00 96.38 291 THR A CA 1
ATOM 2073 C C . THR A 1 291 ? -22.192 -7.106 7.396 1.00 96.38 291 THR A C 1
ATOM 2075 O O . THR A 1 291 ? -22.279 -8.132 6.717 1.00 96.38 291 THR A O 1
ATOM 2078 N N . GLN A 1 292 ? -21.855 -5.921 6.881 1.00 95.44 292 GLN A N 1
ATOM 2079 C CA . GLN A 1 292 ? -21.530 -5.643 5.484 1.00 95.44 292 GLN A CA 1
ATOM 2080 C C . GLN A 1 292 ? -20.390 -4.614 5.440 1.00 95.44 292 GLN A C 1
ATOM 2082 O O . GLN A 1 292 ? -20.634 -3.409 5.338 1.00 95.44 292 GLN A O 1
ATOM 2087 N N . VAL A 1 293 ? -19.150 -5.100 5.567 1.00 97.88 293 VAL A N 1
ATOM 2088 C CA . VAL A 1 293 ? -17.963 -4.237 5.692 1.00 97.88 293 VAL A CA 1
ATOM 2089 C C . VAL A 1 293 ? -17.639 -3.564 4.358 1.00 97.88 293 VAL A C 1
ATOM 2091 O O . VAL A 1 293 ? -17.540 -2.348 4.307 1.00 97.88 293 VAL A O 1
ATOM 2094 N N . CYS A 1 294 ? -17.582 -4.323 3.265 1.00 98.06 294 CYS A N 1
ATOM 2095 C CA . CYS A 1 294 ? -17.573 -3.809 1.891 1.00 98.06 294 CYS A CA 1
ATOM 2096 C C . CYS A 1 294 ? -18.672 -4.485 1.061 1.00 98.06 294 CYS A C 1
ATOM 2098 O O . CYS A 1 294 ? -19.127 -5.574 1.432 1.00 98.06 294 CYS A O 1
ATOM 2100 N N . PRO A 1 295 ? -19.087 -3.900 -0.074 1.00 97.88 295 PRO A N 1
ATOM 2101 C CA . PRO A 1 295 ? -19.867 -4.617 -1.076 1.00 97.88 295 PRO A CA 1
ATOM 2102 C C . PRO A 1 295 ? -19.130 -5.847 -1.610 1.00 97.88 295 PRO A C 1
ATOM 2104 O O . PRO A 1 295 ? -17.901 -5.903 -1.613 1.00 97.88 295 PRO A O 1
ATOM 2107 N N . ARG A 1 296 ? -19.894 -6.841 -2.060 1.00 97.38 296 ARG A N 1
ATOM 2108 C CA . ARG A 1 296 ? -19.376 -8.102 -2.600 1.00 97.38 296 ARG A CA 1
ATOM 2109 C C . ARG A 1 296 ? -19.914 -8.363 -3.996 1.00 97.38 296 ARG A C 1
ATOM 2111 O O . ARG A 1 296 ? -21.054 -8.016 -4.303 1.00 97.38 296 ARG A O 1
ATOM 2118 N N . CYS A 1 297 ? -19.130 -9.084 -4.787 1.00 98.12 297 CYS A N 1
ATOM 2119 C CA . CYS A 1 297 ? -19.557 -9.677 -6.040 1.00 98.12 297 CYS A CA 1
ATOM 2120 C C . CYS A 1 297 ? -20.052 -11.115 -5.825 1.00 98.12 297 CYS A C 1
ATOM 2122 O O . CYS A 1 297 ? -19.275 -12.064 -5.711 1.00 98.12 297 CYS A O 1
ATOM 2124 N N . ASN A 1 298 ? -21.371 -11.292 -5.773 1.00 95.81 298 ASN A N 1
ATOM 2125 C CA . ASN A 1 298 ? -22.006 -12.584 -5.536 1.00 95.81 298 ASN A CA 1
ATOM 2126 C C . ASN A 1 298 ? -22.740 -13.047 -6.792 1.00 95.81 298 ASN A C 1
ATOM 2128 O O . ASN A 1 298 ? -23.631 -12.361 -7.289 1.00 95.81 298 ASN A O 1
ATOM 2132 N N . ASN A 1 299 ? -22.391 -14.234 -7.295 1.00 94.88 299 ASN A N 1
ATOM 2133 C CA . ASN A 1 299 ? -22.993 -14.810 -8.505 1.00 94.88 299 ASN A CA 1
ATOM 2134 C C . ASN A 1 299 ? -22.958 -13.839 -9.705 1.00 94.88 299 ASN A C 1
ATOM 2136 O O . ASN A 1 299 ? -23.941 -13.699 -10.434 1.00 94.88 299 ASN A O 1
ATOM 2140 N N . GLY A 1 300 ? -21.838 -13.124 -9.862 1.00 97.44 300 GLY A N 1
ATOM 2141 C CA . GLY A 1 300 ? -21.639 -12.131 -10.918 1.00 97.44 300 GLY A CA 1
ATOM 2142 C C . GLY A 1 300 ? -22.460 -10.852 -10.752 1.00 97.44 300 GLY A C 1
ATOM 2143 O O . GLY A 1 300 ? -22.627 -10.131 -11.733 1.00 97.44 300 GLY A O 1
ATOM 2144 N N . ARG A 1 301 ? -23.012 -10.569 -9.560 1.00 98.44 301 ARG A N 1
ATOM 2145 C CA . ARG A 1 301 ? -23.710 -9.309 -9.265 1.00 98.44 301 ARG A CA 1
ATOM 2146 C C . ARG A 1 301 ? -23.286 -8.668 -7.949 1.00 98.44 301 ARG A C 1
ATOM 2148 O O . ARG A 1 301 ? -23.068 -9.368 -6.962 1.00 98.44 301 ARG A O 1
ATOM 2155 N N . CYS A 1 302 ? -23.238 -7.338 -7.914 1.00 98.44 302 CYS A N 1
ATOM 2156 C CA . CYS A 1 302 ? -22.962 -6.615 -6.673 1.00 98.44 302 CYS A CA 1
ATOM 2157 C C . CYS A 1 302 ? -24.109 -6.779 -5.671 1.00 98.44 302 CYS A C 1
ATOM 2159 O O . CYS A 1 302 ? -25.280 -6.616 -6.024 1.00 98.44 302 CYS A O 1
ATOM 2161 N N . ASP A 1 303 ? -23.784 -7.074 -4.414 1.00 97.38 303 ASP A N 1
ATOM 2162 C CA . ASP A 1 303 ? -24.775 -7.281 -3.353 1.00 97.38 303 ASP A CA 1
ATOM 2163 C C . ASP A 1 303 ? -25.327 -5.975 -2.755 1.00 97.38 303 ASP A C 1
ATOM 2165 O O . ASP A 1 303 ? -26.457 -5.948 -2.262 1.00 97.38 303 ASP A O 1
ATOM 2169 N N . SER A 1 304 ? -24.554 -4.891 -2.829 1.00 96.62 304 SER A N 1
ATOM 2170 C CA . SER A 1 304 ? -24.822 -3.598 -2.197 1.00 96.62 304 SER A CA 1
ATOM 2171 C C . SER A 1 304 ? -24.069 -2.460 -2.909 1.00 96.62 304 SER A C 1
ATOM 2173 O O . SER A 1 304 ? -23.411 -2.681 -3.929 1.00 96.62 304 SER A O 1
ATOM 2175 N N . GLY A 1 305 ? -24.205 -1.234 -2.396 1.00 96.19 305 GLY A N 1
ATOM 2176 C CA . GLY A 1 305 ? -23.595 -0.031 -2.967 1.00 96.19 305 GLY A CA 1
ATOM 2177 C C . GLY A 1 305 ? -24.319 0.501 -4.216 1.00 96.19 305 GLY A C 1
ATOM 2178 O O . GLY A 1 305 ? -25.367 -0.021 -4.609 1.00 96.19 305 GLY A O 1
ATOM 2179 N N . PRO A 1 306 ? -23.771 1.534 -4.879 1.00 97.06 306 PRO A N 1
ATOM 2180 C CA . PRO A 1 306 ? -24.398 2.188 -6.037 1.00 97.06 306 PRO A CA 1
ATOM 2181 C C . PRO A 1 306 ? -24.632 1.268 -7.242 1.00 97.06 306 PRO A C 1
ATOM 2183 O O . PRO A 1 306 ? -25.456 1.560 -8.113 1.00 97.06 306 PRO A O 1
ATOM 2186 N N . ASN A 1 307 ? -23.894 0.158 -7.308 1.00 97.69 307 ASN A N 1
ATOM 2187 C CA . ASN A 1 307 ? -23.988 -0.830 -8.375 1.00 97.69 307 ASN A CA 1
ATOM 2188 C C . ASN A 1 307 ? -24.741 -2.099 -7.963 1.00 97.69 307 ASN A C 1
ATOM 2190 O O . ASN A 1 307 ? -24.678 -3.090 -8.686 1.00 97.69 307 ASN A O 1
ATOM 2194 N N . GLN A 1 308 ? -25.491 -2.079 -6.856 1.00 97.88 308 GLN A N 1
ATOM 2195 C CA . GLN A 1 308 ? -26.295 -3.219 -6.419 1.00 97.88 308 GLN A CA 1
ATOM 2196 C C . GLN A 1 308 ? -27.109 -3.835 -7.574 1.00 97.88 308 GLN A C 1
ATOM 2198 O O . GLN A 1 308 ? -27.813 -3.148 -8.317 1.00 97.88 308 GLN A O 1
ATOM 2203 N N . GLY A 1 309 ? -26.998 -5.155 -7.730 1.00 98.06 309 GLY A N 1
ATOM 2204 C CA . GLY A 1 309 ? -27.679 -5.939 -8.760 1.00 98.06 309 GLY A CA 1
ATOM 2205 C C . GLY A 1 309 ? -27.080 -5.846 -10.169 1.00 98.06 309 GLY A C 1
ATOM 2206 O O . GLY A 1 309 ? -27.517 -6.608 -11.040 1.00 98.06 309 GLY A O 1
ATOM 2207 N N . LYS A 1 310 ? -26.098 -4.969 -10.415 1.00 98.38 310 LYS A N 1
ATOM 2208 C CA . LYS A 1 310 ? -25.358 -4.891 -11.687 1.00 98.38 310 LYS A CA 1
ATOM 2209 C C . LYS A 1 310 ? -24.276 -5.966 -11.759 1.00 98.38 310 LYS A C 1
ATOM 2211 O O . LYS A 1 310 ? -23.922 -6.545 -10.737 1.00 98.38 310 LYS A O 1
ATOM 2216 N N . GLY A 1 311 ? -23.804 -6.237 -12.977 1.00 98.19 311 GLY A N 1
ATOM 2217 C CA . GLY A 1 311 ? -22.753 -7.219 -13.240 1.00 98.19 311 GLY A CA 1
ATOM 2218 C C . GLY A 1 311 ? -21.437 -6.862 -12.551 1.00 98.19 311 GLY A C 1
ATOM 2219 O O . GLY A 1 311 ? -21.120 -5.682 -12.442 1.00 98.19 311 GLY A O 1
ATOM 2220 N N . CYS A 1 312 ? -20.703 -7.875 -12.102 1.00 98.38 312 CYS A N 1
ATOM 2221 C CA . CYS A 1 312 ? -19.368 -7.724 -11.532 1.00 98.38 312 CYS A CA 1
ATOM 2222 C C . CYS A 1 312 ? -18.503 -8.960 -11.788 1.00 98.38 312 CYS A C 1
ATOM 2224 O O . CYS A 1 312 ? -19.034 -10.059 -12.000 1.00 98.38 312 CYS A O 1
ATOM 2226 N N . THR A 1 313 ? -17.185 -8.787 -11.700 1.00 96.94 313 THR A N 1
ATOM 2227 C CA . THR A 1 313 ? -16.206 -9.885 -11.751 1.00 96.94 313 THR A CA 1
ATOM 2228 C C . THR A 1 313 ? -15.487 -10.034 -10.416 1.00 96.94 313 THR A C 1
ATOM 2230 O O . THR A 1 313 ? -15.038 -9.050 -9.839 1.00 96.94 313 THR A O 1
ATOM 2233 N N . VAL A 1 314 ? -15.369 -11.265 -9.913 1.00 97.38 314 VAL A N 1
ATOM 2234 C CA . VAL A 1 314 ? -14.586 -11.536 -8.699 1.00 97.38 314 VAL A CA 1
ATOM 2235 C C . VAL A 1 314 ? -13.101 -11.431 -9.036 1.00 97.38 314 VAL A C 1
ATOM 2237 O O . VAL A 1 314 ? -12.599 -12.219 -9.832 1.00 97.38 314 VAL A O 1
ATOM 2240 N N . GLU A 1 315 ? -12.414 -10.477 -8.416 1.00 94.75 315 GLU A N 1
ATOM 2241 C CA . GLU A 1 315 ? -10.971 -10.241 -8.588 1.00 94.75 315 GLU A CA 1
ATOM 2242 C C . GLU A 1 315 ? -10.156 -10.867 -7.452 1.00 94.75 315 GLU A C 1
ATOM 2244 O O . GLU A 1 315 ? -9.043 -11.357 -7.645 1.00 94.75 315 GLU A O 1
ATOM 2249 N N . ALA A 1 316 ? -10.734 -10.877 -6.253 1.00 95.12 316 ALA A N 1
ATOM 2250 C CA . ALA A 1 316 ? -10.110 -11.405 -5.054 1.00 95.12 316 ALA A CA 1
ATOM 2251 C C . ALA A 1 316 ? -11.159 -11.955 -4.093 1.00 95.12 316 ALA A C 1
ATOM 2253 O O . ALA A 1 316 ? -12.336 -11.598 -4.152 1.00 95.12 316 ALA A O 1
ATOM 2254 N N . THR A 1 317 ? -10.733 -12.819 -3.177 1.00 95.56 317 THR A N 1
ATOM 2255 C CA . THR A 1 317 ? -11.583 -13.321 -2.095 1.00 95.56 317 THR A CA 1
ATOM 2256 C C . THR A 1 317 ? -10.857 -13.162 -0.771 1.00 95.56 317 THR A C 1
ATOM 2258 O O . THR A 1 317 ? -9.709 -13.576 -0.643 1.00 95.56 317 THR A O 1
ATOM 2261 N N . LEU A 1 318 ? -11.530 -12.577 0.220 1.00 95.19 318 LEU A N 1
ATOM 2262 C CA . LEU A 1 318 ? -10.962 -12.317 1.540 1.00 95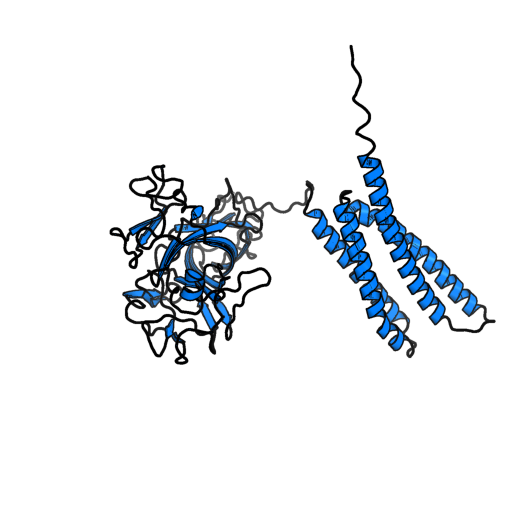.19 318 LEU A CA 1
ATOM 2263 C C . LEU A 1 318 ? -11.937 -12.734 2.641 1.00 95.19 318 LEU A C 1
ATOM 2265 O O . LEU A 1 318 ? -13.142 -12.495 2.552 1.00 95.19 318 LEU A O 1
ATOM 2269 N N . ALA A 1 319 ? -11.424 -13.362 3.696 1.00 94.75 319 ALA A N 1
ATOM 2270 C CA . ALA A 1 319 ? -12.212 -13.705 4.872 1.00 94.75 319 ALA A CA 1
ATOM 2271 C C . ALA A 1 319 ? -12.085 -12.605 5.934 1.00 94.75 319 ALA A C 1
ATOM 2273 O O . ALA A 1 319 ? -11.006 -12.362 6.460 1.00 94.75 319 ALA A O 1
ATOM 2274 N N . VAL A 1 320 ? -13.200 -11.972 6.296 1.00 95.94 320 VAL A N 1
ATOM 2275 C CA . VAL A 1 320 ? -13.260 -10.994 7.391 1.00 95.94 320 VAL A CA 1
ATOM 2276 C C . VAL A 1 320 ? -13.815 -11.704 8.618 1.00 95.94 320 VAL A C 1
ATOM 2278 O O . VAL A 1 320 ? -15.008 -11.630 8.925 1.00 95.94 320 VAL A O 1
ATOM 2281 N N . THR A 1 321 ? -12.953 -12.441 9.321 1.00 93.62 321 THR A N 1
ATOM 2282 C CA . THR A 1 321 ? -13.333 -13.300 10.459 1.00 93.62 321 THR A CA 1
ATOM 2283 C C . THR A 1 321 ? -14.101 -12.545 11.547 1.00 93.62 321 THR A C 1
ATOM 2285 O O . THR A 1 321 ? -14.988 -13.113 12.191 1.00 93.62 321 THR A O 1
ATOM 2288 N N . GLN A 1 322 ? -13.804 -11.258 11.727 1.00 93.50 322 GLN A N 1
ATOM 2289 C CA . GLN A 1 322 ? -14.442 -10.400 12.727 1.00 93.50 322 GLN A CA 1
ATOM 2290 C C . GLN A 1 322 ? -15.832 -9.896 12.313 1.00 93.50 322 GLN A C 1
ATOM 2292 O O . GLN A 1 322 ? -16.544 -9.332 13.140 1.00 93.50 322 GLN A O 1
ATOM 2297 N N . SER A 1 323 ? -16.247 -10.106 11.057 1.00 95.62 323 SER A N 1
ATOM 2298 C CA . SER A 1 323 ? -17.562 -9.670 10.585 1.00 95.62 323 SER A CA 1
ATOM 2299 C C . SER A 1 323 ? -18.679 -10.323 11.395 1.00 95.62 323 SER A C 1
ATOM 2301 O O . SER A 1 323 ? -18.653 -11.523 11.681 1.00 95.62 323 SER A O 1
ATOM 2303 N N . LEU A 1 324 ? -19.682 -9.513 11.735 1.00 96.25 324 LEU A N 1
ATOM 2304 C CA . LEU A 1 324 ? -20.905 -9.946 12.411 1.00 96.25 324 LEU A CA 1
ATOM 2305 C C . LEU A 1 324 ? -21.950 -10.486 11.421 1.00 96.25 324 LEU A C 1
ATOM 2307 O O . LEU A 1 324 ? -23.028 -10.918 11.824 1.00 96.25 324 LEU A O 1
ATOM 2311 N N . GLY A 1 325 ? -21.653 -10.432 10.120 1.00 93.81 325 GLY A N 1
ATOM 2312 C CA . GLY A 1 325 ? -22.502 -10.978 9.071 1.00 93.81 325 GLY A CA 1
ATOM 2313 C C . GLY A 1 325 ? -22.461 -12.505 9.054 1.00 93.81 325 GLY A C 1
ATOM 2314 O O . GLY A 1 325 ? -21.466 -13.122 9.433 1.00 93.81 325 GLY A O 1
ATOM 2315 N N . ALA A 1 326 ? -23.540 -13.123 8.567 1.00 92.06 326 ALA A N 1
ATOM 2316 C CA . ALA A 1 326 ? -23.610 -14.578 8.423 1.00 92.06 326 ALA A CA 1
ATOM 2317 C C . ALA A 1 326 ? -22.549 -15.114 7.444 1.00 92.06 326 ALA A C 1
ATOM 2319 O O . ALA A 1 326 ? -21.970 -16.172 7.680 1.00 92.06 326 ALA A O 1
ATOM 2320 N N . ASN A 1 327 ? -22.276 -14.370 6.365 1.00 93.00 327 ASN A N 1
ATOM 2321 C CA . ASN A 1 327 ? -21.192 -14.669 5.438 1.00 93.00 327 ASN A CA 1
ATOM 2322 C C . ASN A 1 327 ? -19.976 -13.781 5.731 1.00 93.00 327 ASN A C 1
ATOM 2324 O O . ASN A 1 327 ? -20.032 -12.559 5.580 1.00 93.00 327 ASN A O 1
ATOM 2328 N N . LYS A 1 328 ? -18.872 -14.418 6.122 1.00 95.44 328 LYS A N 1
ATOM 2329 C CA . LYS A 1 328 ? -17.593 -13.759 6.415 1.00 95.44 328 LYS A CA 1
ATOM 2330 C C . LYS A 1 328 ? -16.644 -13.732 5.219 1.00 95.44 328 LYS A C 1
ATOM 2332 O O . LYS A 1 328 ? -15.580 -13.133 5.315 1.00 95.44 328 LYS A O 1
ATOM 2337 N N . VAL A 1 329 ? -17.017 -14.369 4.113 1.00 95.94 329 VAL A N 1
ATOM 2338 C CA . VAL A 1 329 ? -16.256 -14.372 2.866 1.00 95.94 329 VAL A CA 1
ATOM 2339 C C . VAL A 1 329 ? -16.711 -13.196 2.008 1.00 95.94 329 VAL A C 1
ATOM 2341 O O . VAL A 1 329 ? -17.903 -13.021 1.744 1.00 95.94 329 VAL A O 1
ATOM 2344 N N . TYR A 1 330 ? -15.755 -12.379 1.590 1.00 97.44 330 TYR A N 1
ATOM 2345 C CA . TYR A 1 330 ? -15.954 -11.215 0.744 1.00 97.44 330 TYR A CA 1
ATOM 2346 C C . TYR A 1 330 ? -15.300 -11.480 -0.609 1.00 97.44 330 TYR A C 1
ATOM 2348 O O . TYR A 1 330 ? -14.079 -11.465 -0.728 1.00 97.44 330 TYR A O 1
ATOM 2356 N N . ASN A 1 331 ? -16.132 -11.724 -1.620 1.00 97.81 331 ASN A N 1
ATOM 2357 C CA . ASN A 1 331 ? -15.713 -11.745 -3.016 1.00 97.81 331 ASN A CA 1
ATOM 2358 C C . ASN A 1 331 ? -15.605 -10.294 -3.487 1.00 97.81 331 ASN A C 1
ATOM 2360 O O . ASN A 1 331 ? -16.624 -9.619 -3.646 1.00 97.81 331 ASN A O 1
ATOM 2364 N N . LEU A 1 332 ? -14.385 -9.803 -3.640 1.00 97.50 332 LEU A N 1
ATOM 2365 C CA . LEU A 1 332 ? -14.088 -8.409 -3.927 1.00 97.50 332 LEU A CA 1
ATOM 2366 C C . LEU A 1 332 ? -14.122 -8.153 -5.436 1.00 97.50 332 LEU A C 1
ATOM 2368 O O . LEU A 1 332 ? -13.759 -9.017 -6.237 1.00 97.50 332 LEU A O 1
ATOM 2372 N N . SER A 1 333 ? -14.580 -6.962 -5.807 1.00 97.38 333 SER A N 1
ATOM 2373 C CA . SER A 1 333 ? -14.645 -6.496 -7.190 1.00 97.38 333 SER A CA 1
ATOM 2374 C C . SER A 1 333 ? -14.607 -4.975 -7.228 1.00 97.38 333 SER A C 1
ATOM 2376 O O . SER A 1 333 ? -15.317 -4.333 -6.446 1.00 97.38 333 SER A O 1
ATOM 2378 N N . GLN A 1 334 ? -13.841 -4.398 -8.154 1.00 95.06 334 GLN A N 1
ATOM 2379 C CA . GLN A 1 334 ? -13.867 -2.957 -8.421 1.00 95.06 334 GLN A CA 1
ATOM 2380 C C . GLN A 1 334 ? -15.234 -2.486 -8.938 1.00 95.06 334 GLN A C 1
ATOM 2382 O O . GLN A 1 334 ? -15.629 -1.345 -8.692 1.00 95.06 334 GLN A O 1
ATOM 2387 N N . ASP A 1 335 ? -16.009 -3.376 -9.568 1.00 96.38 335 ASP A N 1
ATOM 2388 C CA . ASP A 1 335 ? -17.358 -3.079 -10.065 1.00 96.38 335 ASP A CA 1
ATOM 2389 C C . ASP A 1 335 ? -18.364 -2.786 -8.937 1.00 96.38 335 ASP A C 1
ATOM 2391 O O . ASP A 1 335 ? -19.437 -2.222 -9.186 1.00 96.38 335 ASP A O 1
ATOM 2395 N N . CYS A 1 336 ? -18.034 -3.150 -7.692 1.00 97.75 336 CYS A N 1
ATOM 2396 C CA . CYS A 1 336 ? -18.899 -3.015 -6.522 1.00 97.75 336 CYS A CA 1
ATOM 2397 C C . CYS A 1 336 ? -18.356 -1.977 -5.520 1.00 97.75 336 CYS A C 1
ATOM 2399 O O . CYS A 1 336 ? -17.897 -2.348 -4.438 1.00 97.75 336 CYS A O 1
ATOM 2401 N N . PRO A 1 337 ? -18.417 -0.668 -5.835 1.00 97.00 337 PRO A N 1
ATOM 2402 C CA . PRO A 1 337 ? -17.946 0.372 -4.929 1.00 97.00 337 PRO A CA 1
ATOM 2403 C C . PRO A 1 337 ? -18.870 0.524 -3.707 1.00 97.00 337 PRO A C 1
ATOM 2405 O O . PRO A 1 337 ? -20.082 0.298 -3.823 1.00 97.00 337 PRO A O 1
ATOM 2408 N N . PRO A 1 338 ? -18.336 0.934 -2.539 1.00 97.88 338 PRO A N 1
ATOM 2409 C CA . PRO A 1 338 ? -19.144 1.278 -1.369 1.00 97.88 338 PRO A CA 1
ATOM 2410 C C . PRO A 1 338 ? -20.056 2.486 -1.634 1.00 97.88 338 PRO A C 1
ATOM 2412 O O . PRO A 1 338 ? -19.893 3.218 -2.610 1.00 97.88 338 PRO A O 1
ATOM 2415 N N . ASP A 1 339 ? -21.043 2.685 -0.758 1.00 96.50 339 ASP A N 1
ATOM 2416 C CA . ASP A 1 339 ? -21.943 3.839 -0.819 1.00 96.50 339 ASP A CA 1
ATOM 2417 C C . ASP A 1 339 ? -21.159 5.153 -0.608 1.00 96.50 339 ASP A C 1
ATOM 2419 O O . ASP A 1 339 ? -20.550 5.320 0.451 1.00 96.50 339 ASP A O 1
ATOM 2423 N N . PRO A 1 340 ? -21.192 6.113 -1.554 1.00 95.81 340 PRO A N 1
ATOM 2424 C CA . PRO A 1 340 ? -20.570 7.424 -1.389 1.00 95.81 340 PRO A CA 1
ATOM 2425 C C . PRO A 1 340 ? -21.072 8.186 -0.158 1.00 95.81 340 PRO A C 1
ATOM 2427 O O . PRO A 1 340 ? -20.331 8.990 0.402 1.00 95.81 340 PRO A O 1
ATOM 2430 N N . GLY A 1 341 ? -22.308 7.930 0.290 1.00 96.44 341 GLY A N 1
ATOM 2431 C CA . GLY A 1 341 ? -22.857 8.510 1.519 1.00 96.44 341 GLY A CA 1
ATOM 2432 C C . GLY A 1 341 ? -22.174 8.018 2.800 1.00 96.44 341 GLY A C 1
ATOM 2433 O O . GLY A 1 341 ? -22.313 8.654 3.842 1.00 96.44 341 GLY A O 1
ATOM 2434 N N . ALA A 1 342 ? -21.420 6.917 2.726 1.00 96.75 342 ALA A N 1
ATOM 2435 C CA . ALA A 1 342 ? -20.639 6.360 3.828 1.00 96.75 342 ALA A CA 1
ATOM 2436 C C . ALA A 1 342 ? -19.180 6.854 3.851 1.00 96.75 342 ALA A C 1
ATOM 2438 O O . ALA A 1 342 ? -18.411 6.433 4.717 1.00 96.75 342 ALA A O 1
ATOM 2439 N N . LEU A 1 343 ? -18.767 7.710 2.906 1.00 97.81 343 LEU A N 1
ATOM 2440 C CA . LEU A 1 343 ? -17.407 8.244 2.857 1.00 97.81 343 LEU A CA 1
ATOM 2441 C C . LEU A 1 343 ? -17.120 9.078 4.114 1.00 97.81 343 LEU A C 1
ATOM 2443 O O . LEU A 1 343 ? -17.734 10.121 4.330 1.00 97.81 343 LEU A O 1
ATOM 2447 N N . ALA A 1 344 ? -16.159 8.628 4.918 1.00 96.69 344 ALA A N 1
ATOM 2448 C CA . ALA A 1 344 ? -15.687 9.346 6.095 1.00 96.69 344 ALA A CA 1
ATOM 2449 C C . ALA A 1 344 ? -14.587 10.348 5.722 1.00 96.69 344 ALA A C 1
ATOM 2451 O O . ALA A 1 344 ? -14.650 11.505 6.131 1.00 96.69 344 ALA A O 1
ATOM 2452 N N . ALA A 1 345 ? -13.601 9.919 4.925 1.00 95.44 345 ALA A N 1
ATOM 2453 C CA . ALA A 1 345 ? -12.505 10.778 4.487 1.00 95.44 345 ALA A CA 1
ATOM 2454 C C . ALA A 1 345 ? -11.804 10.254 3.222 1.00 95.44 345 ALA A C 1
ATOM 2456 O O . ALA A 1 345 ? -11.614 9.044 3.087 1.00 95.44 345 ALA A O 1
ATOM 2457 N N . PRO A 1 346 ? -11.350 11.143 2.322 1.00 94.75 346 PRO A N 1
ATOM 2458 C CA . PRO A 1 346 ? -10.257 10.857 1.402 1.00 94.75 346 PRO A CA 1
ATOM 2459 C C . PRO A 1 346 ? -8.913 11.156 2.085 1.00 94.75 346 PRO A C 1
ATOM 2461 O O . PRO A 1 346 ? -8.672 12.281 2.525 1.00 94.75 346 PRO A O 1
ATOM 2464 N N . LEU A 1 347 ? -8.036 10.159 2.182 1.00 94.06 347 LEU A N 1
ATOM 2465 C CA . LEU A 1 347 ? -6.686 10.316 2.719 1.00 94.06 347 LEU A CA 1
ATOM 2466 C C . LEU A 1 347 ? -5.665 10.267 1.586 1.00 94.06 347 LEU A C 1
ATOM 2468 O O . LEU A 1 347 ? -5.630 9.303 0.828 1.00 94.06 347 LEU A O 1
ATOM 2472 N N . GLU A 1 348 ? -4.797 11.270 1.506 1.00 92.38 348 GLU A N 1
ATOM 2473 C CA . GLU A 1 348 ? -3.631 11.221 0.622 1.00 92.38 348 GLU A CA 1
ATOM 2474 C C . GLU A 1 348 ? -2.540 10.383 1.293 1.00 92.38 348 GLU A C 1
ATOM 2476 O O . GLU A 1 348 ? -1.930 10.808 2.280 1.00 92.38 348 GLU A O 1
ATOM 2481 N N . ILE A 1 349 ? -2.316 9.179 0.771 1.00 92.31 349 ILE A N 1
ATOM 2482 C CA . ILE A 1 349 ? -1.318 8.240 1.270 1.00 92.31 349 ILE A CA 1
ATOM 2483 C C . ILE A 1 349 ? -0.146 8.208 0.298 1.00 92.31 349 ILE A C 1
ATOM 2485 O O . ILE A 1 349 ? -0.289 7.866 -0.873 1.00 92.31 349 ILE A O 1
ATOM 2489 N N . ARG A 1 350 ? 1.030 8.540 0.828 1.00 91.62 350 ARG A N 1
ATOM 2490 C CA . ARG A 1 350 ? 2.308 8.451 0.126 1.00 91.62 350 ARG A CA 1
ATOM 2491 C C . ARG A 1 350 ? 3.034 7.196 0.582 1.00 91.62 350 ARG A C 1
ATOM 2493 O O . ARG A 1 350 ? 3.480 7.143 1.727 1.00 91.62 350 ARG A O 1
ATOM 2500 N N . LEU A 1 351 ? 3.150 6.203 -0.293 1.00 94.56 351 LEU A N 1
ATOM 2501 C CA . LEU A 1 351 ? 3.776 4.913 -0.007 1.00 94.56 351 LEU A CA 1
ATOM 2502 C C . LEU A 1 351 ? 5.179 4.846 -0.635 1.00 94.56 351 LEU A C 1
ATOM 2504 O O . LEU A 1 351 ? 5.297 4.585 -1.835 1.00 94.56 351 LEU A O 1
ATOM 2508 N N . PRO A 1 352 ? 6.251 5.047 0.155 1.00 96.62 352 PRO A N 1
ATOM 2509 C CA . PRO A 1 352 ? 7.622 4.824 -0.291 1.00 96.62 352 PRO A CA 1
ATOM 2510 C C . PRO A 1 352 ? 7.938 3.321 -0.230 1.00 96.62 352 PRO A C 1
ATOM 2512 O O . PRO A 1 352 ? 8.533 2.832 0.733 1.00 96.62 352 PRO A O 1
ATOM 2515 N N . ALA A 1 353 ? 7.470 2.566 -1.221 1.00 98.06 353 ALA A N 1
ATOM 2516 C CA . ALA A 1 353 ? 7.643 1.120 -1.271 1.00 98.06 353 ALA A CA 1
ATOM 2517 C C . ALA A 1 353 ? 9.034 0.735 -1.795 1.00 98.06 353 ALA A C 1
ATOM 2519 O O . ALA A 1 353 ? 9.554 1.320 -2.741 1.00 98.06 353 ALA A O 1
ATOM 2520 N N . THR A 1 354 ? 9.649 -0.288 -1.210 1.00 98.50 354 THR A N 1
ATOM 2521 C CA . THR A 1 354 ? 10.962 -0.785 -1.637 1.00 98.50 354 THR A CA 1
ATOM 2522 C C . THR A 1 354 ? 11.080 -2.290 -1.444 1.00 98.50 354 THR A C 1
ATOM 2524 O O . THR A 1 354 ? 10.416 -2.867 -0.589 1.00 98.50 354 THR A O 1
ATOM 2527 N N . THR A 1 355 ? 11.952 -2.942 -2.209 1.00 98.25 355 THR A N 1
ATOM 2528 C CA . THR A 1 355 ? 12.373 -4.328 -1.939 1.00 98.25 355 THR A CA 1
ATOM 2529 C C . THR A 1 355 ? 13.489 -4.428 -0.900 1.00 98.25 355 THR A C 1
ATOM 2531 O O . THR A 1 355 ? 13.875 -5.533 -0.527 1.00 98.25 355 THR A O 1
ATOM 2534 N N . GLY A 1 356 ? 14.042 -3.294 -0.463 1.00 97.31 356 GLY A N 1
ATOM 2535 C CA . GLY A 1 356 ? 14.990 -3.211 0.641 1.00 97.31 356 GLY A CA 1
ATOM 2536 C C . GLY A 1 356 ? 14.289 -3.086 1.993 1.00 97.31 356 GLY A C 1
ATOM 2537 O O . GLY A 1 356 ? 13.156 -3.521 2.178 1.00 97.31 356 GLY A O 1
ATOM 2538 N N . THR A 1 357 ? 14.957 -2.464 2.960 1.00 96.56 357 THR A N 1
ATOM 2539 C CA . THR A 1 357 ? 14.386 -2.217 4.290 1.00 96.56 357 THR A CA 1
ATOM 2540 C C . THR A 1 357 ? 13.720 -0.846 4.346 1.00 96.56 357 THR A C 1
ATOM 2542 O O . THR A 1 357 ? 14.376 0.169 4.117 1.00 96.56 357 THR A O 1
ATOM 2545 N N . ALA A 1 358 ? 12.444 -0.811 4.723 1.00 97.25 358 ALA A N 1
ATOM 2546 C CA . ALA A 1 358 ? 11.728 0.410 5.069 1.00 97.25 358 ALA A CA 1
ATOM 2547 C C . ALA A 1 358 ? 11.761 0.622 6.589 1.00 97.25 358 ALA A C 1
ATOM 2549 O O . ALA A 1 358 ? 11.597 -0.325 7.365 1.00 97.25 358 ALA A O 1
ATOM 2550 N N . MET A 1 359 ? 11.985 1.864 7.023 1.00 95.75 359 MET A N 1
ATOM 2551 C CA . MET A 1 359 ? 12.119 2.195 8.439 1.00 95.75 359 MET A CA 1
ATOM 2552 C C . MET A 1 359 ? 11.538 3.569 8.765 1.00 95.75 359 MET A C 1
ATOM 2554 O O . MET A 1 359 ? 11.769 4.533 8.039 1.00 95.75 359 MET A O 1
ATOM 2558 N N . LEU A 1 360 ? 10.877 3.665 9.917 1.00 94.00 360 LEU A N 1
ATOM 2559 C CA . LEU A 1 360 ? 10.478 4.925 10.533 1.00 94.00 360 LEU A CA 1
ATOM 2560 C C . LEU A 1 360 ? 10.905 4.926 12.003 1.00 94.00 360 LEU A C 1
ATOM 2562 O O . LEU A 1 360 ? 10.474 4.080 12.785 1.00 94.00 360 LEU A O 1
ATOM 2566 N N . ALA A 1 361 ? 11.803 5.844 12.353 1.00 90.62 361 ALA A N 1
ATOM 2567 C CA . ALA A 1 361 ? 12.473 5.860 13.647 1.00 90.62 361 ALA A CA 1
ATOM 2568 C C . ALA A 1 361 ? 11.815 6.809 14.652 1.00 90.62 361 ALA A C 1
ATOM 2570 O O . ALA A 1 361 ? 11.296 7.860 14.278 1.00 90.62 361 ALA A O 1
ATOM 2571 N N . GLY A 1 362 ? 11.992 6.484 15.932 1.00 81.25 362 GLY A N 1
ATOM 2572 C CA . GLY A 1 362 ? 11.766 7.401 17.038 1.00 81.25 362 GLY A CA 1
ATOM 2573 C C . GLY A 1 362 ? 10.342 7.403 17.590 1.00 81.25 362 GLY A C 1
ATOM 2574 O O . GLY A 1 362 ? 9.454 6.734 17.052 1.00 81.25 362 GLY A O 1
ATOM 2575 N N . PRO A 1 363 ? 10.148 8.167 18.679 1.00 88.44 363 PRO A N 1
ATOM 2576 C CA . PRO A 1 363 ? 8.856 8.293 19.318 1.00 88.44 363 PRO A CA 1
ATOM 2577 C C . PRO A 1 363 ? 7.925 9.185 18.504 1.00 88.44 363 PRO A C 1
ATOM 2579 O O . PRO A 1 363 ? 8.339 10.215 17.966 1.00 88.44 363 PRO A O 1
ATOM 2582 N N . THR A 1 364 ? 6.649 8.814 18.448 1.00 89.00 364 THR A N 1
ATOM 2583 C CA . THR A 1 364 ? 5.570 9.570 17.792 1.00 89.00 364 THR A CA 1
ATOM 2584 C C . THR A 1 364 ? 5.952 10.093 16.394 1.00 89.00 364 THR A C 1
ATOM 2586 O O . THR A 1 364 ? 5.851 11.293 16.129 1.00 89.00 364 THR A O 1
ATOM 2589 N N . PRO A 1 365 ? 6.429 9.233 15.473 1.00 87.81 365 PRO A N 1
ATOM 2590 C CA . PRO A 1 365 ? 7.084 9.693 14.247 1.00 87.81 365 PRO A CA 1
ATOM 2591 C C . PRO A 1 365 ? 6.132 10.375 13.251 1.00 87.81 365 PRO A C 1
ATOM 2593 O O . PRO A 1 365 ? 6.579 11.014 12.300 1.00 87.81 365 PRO A O 1
ATOM 2596 N N . CYS A 1 366 ? 4.823 10.252 13.467 1.00 93.50 366 CYS A N 1
ATOM 2597 C CA . CYS A 1 366 ? 3.783 10.776 12.597 1.00 93.50 366 CYS A CA 1
ATOM 2598 C C . CYS A 1 366 ? 2.894 11.755 13.355 1.00 93.50 366 CYS A C 1
ATOM 2600 O O . CYS A 1 366 ? 2.327 11.417 14.387 1.00 93.50 366 CYS A O 1
ATOM 2602 N N . THR A 1 367 ? 2.746 12.964 12.816 1.00 89.75 367 THR A N 1
ATOM 2603 C CA . THR A 1 367 ? 1.906 14.027 13.381 1.00 89.75 367 THR A CA 1
ATOM 2604 C C . THR A 1 367 ? 1.012 14.634 12.304 1.00 89.75 367 THR A C 1
ATOM 2606 O O . THR A 1 367 ? 1.323 14.556 11.111 1.00 89.75 367 THR A O 1
ATOM 2609 N N . SER A 1 368 ? -0.102 15.244 12.721 1.00 87.19 368 SER A N 1
ATOM 2610 C CA . SER A 1 368 ? -1.006 15.968 11.821 1.00 87.19 368 SER A CA 1
ATOM 2611 C C . SER A 1 368 ? -0.257 17.066 11.064 1.00 87.19 368 SER A C 1
ATOM 2613 O O . SER A 1 368 ? 0.396 17.911 11.684 1.00 87.19 368 SER A O 1
ATOM 2615 N N . GLN A 1 369 ? -0.395 17.098 9.741 1.00 86.00 369 GLN A N 1
ATOM 2616 C CA . GLN A 1 369 ? 0.149 18.179 8.920 1.00 86.00 369 GLN A CA 1
ATOM 2617 C C . GLN A 1 369 ? -0.817 19.374 8.855 1.00 86.00 369 GLN A C 1
ATOM 2619 O O . GLN A 1 369 ? -2.025 19.205 9.049 1.00 86.00 369 GLN A O 1
ATOM 2624 N N . PRO A 1 370 ? -0.331 20.595 8.560 1.00 86.62 370 PRO A N 1
ATOM 2625 C CA . PRO A 1 370 ? -1.198 21.754 8.365 1.00 86.62 370 PRO A CA 1
ATOM 2626 C C . PRO A 1 370 ? -2.311 21.476 7.344 1.00 86.62 370 PRO A C 1
ATOM 2628 O O . PRO A 1 370 ? -2.043 21.036 6.230 1.00 86.62 370 PRO A O 1
ATOM 2631 N N . GLY A 1 371 ? -3.561 21.749 7.727 1.00 83.56 371 GLY A N 1
ATOM 2632 C CA . GLY A 1 371 ? -4.741 21.514 6.887 1.00 83.56 371 GLY A CA 1
ATOM 2633 C C . GLY A 1 371 ? -5.351 20.112 6.997 1.00 83.56 371 GLY A C 1
ATOM 2634 O O . GLY A 1 371 ? -6.445 19.907 6.479 1.00 83.56 371 GLY A O 1
ATOM 2635 N N . GLN A 1 372 ? -4.707 19.172 7.695 1.00 86.88 372 GLN A N 1
ATOM 2636 C CA . GLN A 1 372 ? -5.300 17.869 8.008 1.00 86.88 372 GLN A CA 1
ATOM 2637 C C . GLN A 1 372 ? -6.183 17.943 9.266 1.00 86.88 372 GLN A C 1
ATOM 2639 O O . GLN A 1 372 ? -5.955 18.798 10.131 1.00 86.88 372 GLN A O 1
ATOM 2644 N N . PRO A 1 373 ? -7.174 17.043 9.410 1.00 88.25 373 PRO A N 1
ATOM 2645 C CA . PRO A 1 373 ? -7.870 16.856 10.678 1.00 88.25 373 PRO A CA 1
ATOM 2646 C C . PRO A 1 373 ? -6.880 16.540 11.810 1.00 88.25 373 PRO A C 1
ATOM 2648 O O . PRO A 1 373 ? -5.864 15.881 11.597 1.00 88.25 373 PRO A O 1
ATOM 2651 N N . MET A 1 374 ? -7.183 16.999 13.028 1.00 85.88 374 MET A N 1
ATOM 2652 C CA . MET A 1 374 ? -6.324 16.763 14.200 1.00 85.88 374 MET A CA 1
ATOM 2653 C C . MET A 1 374 ? -6.294 15.287 14.629 1.00 85.88 374 MET A C 1
ATOM 2655 O O . MET A 1 374 ? -5.264 14.830 15.112 1.00 85.88 374 MET A O 1
ATOM 2659 N N . GLY A 1 375 ? -7.405 14.562 14.456 1.00 90.31 375 GLY A N 1
ATOM 2660 C CA . GLY A 1 375 ? -7.569 13.179 14.911 1.00 90.31 375 GLY A CA 1
ATOM 2661 C C . GLY A 1 375 ? -7.383 12.988 16.416 1.00 90.31 375 GLY A C 1
ATOM 2662 O O . GLY A 1 375 ? -7.634 13.893 17.218 1.00 90.31 375 GLY A O 1
ATOM 2663 N N . THR A 1 376 ? -6.952 11.788 16.792 1.00 93.56 376 THR A N 1
ATOM 2664 C CA . THR A 1 376 ? -6.620 11.422 18.175 1.00 93.56 376 THR A CA 1
ATOM 2665 C C . THR A 1 376 ? -5.224 11.932 18.538 1.00 93.56 376 THR A C 1
ATOM 2667 O O . THR A 1 376 ? -4.342 11.934 17.679 1.00 93.56 376 THR A O 1
ATOM 2670 N N . PRO A 1 377 ? -4.963 12.331 19.800 1.00 93.50 377 PRO A N 1
ATOM 2671 C CA . PRO A 1 377 ? -3.611 12.661 20.241 1.00 93.50 377 PRO A CA 1
ATOM 2672 C C . PRO A 1 377 ? -2.606 11.555 19.896 1.00 93.50 377 PRO A C 1
ATOM 2674 O O . PRO A 1 377 ? -2.842 10.382 20.185 1.00 93.50 377 PRO A O 1
ATOM 2677 N N . VAL A 1 378 ? -1.488 11.939 19.280 1.00 92.44 378 VAL A N 1
ATOM 2678 C CA . VAL A 1 378 ? -0.432 11.002 18.884 1.00 92.44 378 VAL A CA 1
ATOM 2679 C C . VAL A 1 378 ? 0.232 10.423 20.130 1.00 92.44 378 VAL A C 1
ATOM 2681 O O . VAL A 1 378 ? 0.637 11.169 21.024 1.00 92.44 378 VAL A O 1
ATOM 2684 N N . MET A 1 379 ? 0.364 9.099 20.165 1.00 92.50 379 MET A N 1
ATOM 2685 C CA . MET A 1 379 ? 1.128 8.363 21.171 1.00 92.50 379 MET A CA 1
ATOM 2686 C C . MET A 1 379 ? 2.100 7.401 20.480 1.00 92.50 379 MET A C 1
ATOM 2688 O O . MET A 1 379 ? 2.042 7.217 19.263 1.00 92.50 379 MET A O 1
ATOM 2692 N N . ASP A 1 380 ? 3.029 6.837 21.249 1.00 91.06 380 ASP A N 1
ATOM 2693 C CA . ASP A 1 380 ? 3.997 5.870 20.737 1.00 91.06 380 ASP A CA 1
ATOM 2694 C C . ASP A 1 380 ? 3.314 4.546 20.383 1.00 91.06 380 ASP A C 1
ATOM 2696 O O . ASP A 1 380 ? 3.217 4.167 19.213 1.00 91.06 380 ASP A O 1
ATOM 2700 N N . ASP A 1 381 ? 2.829 3.866 21.410 1.00 91.75 381 ASP A N 1
ATOM 2701 C CA . ASP A 1 381 ? 2.116 2.606 21.341 1.00 91.75 381 ASP A CA 1
ATOM 2702 C C . ASP A 1 381 ? 1.121 2.536 22.502 1.00 91.75 381 ASP A C 1
ATOM 2704 O O . ASP A 1 381 ? 1.178 3.328 23.447 1.00 91.75 381 ASP A O 1
ATOM 2708 N N . ASP A 1 382 ? 0.204 1.575 22.441 1.00 93.19 382 ASP A N 1
ATOM 2709 C CA . ASP A 1 382 ? -0.750 1.322 23.519 1.00 93.19 382 ASP A CA 1
ATOM 2710 C C . ASP A 1 382 ? -0.327 0.120 24.394 1.00 93.19 382 ASP A C 1
ATOM 2712 O O . ASP A 1 382 ? -1.160 -0.628 24.909 1.00 93.19 382 ASP A O 1
ATOM 2716 N N . CYS A 1 383 ? 0.983 -0.104 24.579 1.00 93.44 383 CYS A N 1
ATOM 2717 C CA . CYS A 1 383 ? 1.514 -1.208 25.392 1.00 93.44 383 CYS A CA 1
ATOM 2718 C C . CYS A 1 383 ? 1.633 -0.883 26.890 1.00 93.44 383 CYS A C 1
ATOM 2720 O O . CYS A 1 383 ? 2.251 -1.645 27.645 1.00 93.44 383 CYS A O 1
ATOM 2722 N N . GLY A 1 384 ? 1.094 0.253 27.344 1.00 89.19 384 GLY A N 1
ATOM 2723 C CA . GLY A 1 384 ? 1.090 0.639 28.760 1.00 89.19 384 GLY A CA 1
ATOM 2724 C C . GLY A 1 384 ? 2.491 0.758 29.376 1.00 89.19 384 GLY A C 1
ATOM 2725 O O . GLY A 1 384 ? 2.671 0.469 30.556 1.00 89.19 384 GLY A O 1
ATOM 2726 N N . GLY A 1 385 ? 3.499 1.116 28.572 1.00 86.56 385 GLY A N 1
ATOM 2727 C CA . GLY A 1 385 ? 4.895 1.251 29.007 1.00 86.56 385 GLY A CA 1
ATOM 2728 C C . GLY A 1 385 ? 5.682 -0.061 29.111 1.00 86.56 385 GLY A C 1
ATOM 2729 O O . GLY A 1 385 ? 6.858 -0.033 29.463 1.00 86.56 385 GLY A O 1
ATOM 2730 N N . THR A 1 386 ? 5.080 -1.210 28.784 1.00 89.56 386 THR A N 1
ATOM 2731 C CA . THR A 1 386 ? 5.792 -2.508 28.756 1.00 89.56 386 THR A CA 1
ATOM 2732 C C . THR A 1 386 ? 6.676 -2.684 27.517 1.00 89.56 386 THR A C 1
ATOM 2734 O O . THR A 1 386 ? 7.519 -3.584 27.463 1.00 89.56 386 THR A O 1
ATOM 2737 N N . GLY A 1 387 ? 6.519 -1.793 26.540 1.00 90.06 387 GLY A N 1
ATOM 2738 C CA . GLY A 1 387 ? 7.219 -1.828 25.268 1.00 90.06 387 GLY A CA 1
ATOM 2739 C C . GLY A 1 387 ? 6.674 -2.890 24.316 1.00 90.06 387 GLY A C 1
ATOM 2740 O O . GLY A 1 387 ? 5.900 -3.779 24.682 1.00 90.06 387 GLY A O 1
ATOM 2741 N N . CYS A 1 388 ? 7.125 -2.780 23.075 1.00 92.56 388 CYS A N 1
ATOM 2742 C CA . CYS A 1 388 ? 6.703 -3.609 21.961 1.00 92.56 388 CYS A CA 1
ATOM 2743 C C . CYS A 1 388 ? 7.795 -4.634 21.617 1.00 92.56 388 CYS A C 1
ATOM 2745 O O . CYS A 1 388 ? 8.933 -4.254 21.330 1.00 92.56 388 CYS A O 1
ATOM 2747 N N . GLY A 1 389 ? 7.472 -5.926 21.690 1.00 84.31 389 GLY A N 1
ATOM 2748 C CA . GLY A 1 389 ? 8.404 -7.034 21.468 1.00 84.31 389 GLY A CA 1
ATOM 2749 C C . GLY A 1 389 ? 8.188 -7.743 20.133 1.00 84.31 389 GLY A C 1
ATOM 2750 O O . GLY A 1 389 ? 7.064 -7.849 19.644 1.00 84.31 389 GLY A O 1
ATOM 2751 N N . ALA A 1 390 ? 9.268 -8.274 19.558 1.00 73.56 390 ALA A N 1
ATOM 2752 C CA . ALA A 1 390 ? 9.223 -9.037 18.312 1.00 73.56 390 ALA A CA 1
ATOM 2753 C C . ALA A 1 390 ? 8.794 -10.496 18.543 1.00 73.56 390 ALA A C 1
ATOM 2755 O O . ALA A 1 390 ? 9.242 -11.128 19.500 1.00 73.56 390 ALA A O 1
ATOM 2756 N N . GLY A 1 391 ? 7.967 -11.042 17.643 1.00 66.25 391 GLY A N 1
ATOM 2757 C CA . GLY A 1 391 ? 7.772 -12.493 17.493 1.00 66.25 391 GLY A CA 1
ATOM 2758 C C . GLY A 1 391 ? 7.104 -13.244 18.656 1.00 66.25 391 GLY A C 1
ATOM 2759 O O . GLY A 1 391 ? 7.153 -14.470 18.677 1.00 66.25 391 GLY A O 1
ATOM 2760 N N . ASN A 1 392 ? 6.472 -12.542 19.603 1.00 73.50 392 ASN A N 1
ATOM 2761 C CA . ASN A 1 392 ? 5.855 -13.142 20.796 1.00 73.50 392 ASN A CA 1
ATOM 2762 C C . ASN A 1 392 ? 4.321 -13.151 20.772 1.00 73.50 392 ASN A C 1
ATOM 2764 O O . ASN A 1 392 ? 3.709 -13.359 21.813 1.00 73.50 392 ASN A O 1
ATOM 2768 N N . CYS A 1 393 ? 3.688 -12.904 19.627 1.00 94.88 393 CYS A N 1
ATOM 2769 C CA . CYS A 1 393 ? 2.238 -12.756 19.546 1.00 94.88 393 CYS A CA 1
ATOM 2770 C C . CYS A 1 393 ? 1.477 -14.050 19.886 1.00 94.88 393 CYS A C 1
ATOM 2772 O O . CYS A 1 393 ? 1.911 -15.151 19.554 1.00 94.88 393 CYS A O 1
ATOM 2774 N N . THR A 1 394 ? 0.315 -13.923 20.530 1.00 95.69 394 THR A N 1
ATOM 2775 C CA . THR A 1 394 ? -0.561 -15.048 20.898 1.00 95.69 394 THR A CA 1
ATOM 2776 C C . THR A 1 394 ? -2.042 -14.705 20.694 1.00 95.69 394 THR A C 1
ATOM 2778 O O . THR A 1 394 ? -2.401 -13.586 20.329 1.00 95.69 394 THR A O 1
ATOM 2781 N N . GLY A 1 395 ? -2.938 -15.673 20.907 1.00 95.12 395 GLY A N 1
ATOM 2782 C CA . GLY A 1 395 ? -4.383 -15.441 20.824 1.00 95.12 395 GLY A CA 1
ATOM 2783 C C . GLY A 1 395 ? -4.832 -15.082 19.405 1.00 95.12 395 GLY A C 1
ATOM 2784 O O . GLY A 1 395 ? -4.412 -15.714 18.440 1.00 95.12 395 GLY A O 1
ATOM 2785 N N . SER A 1 396 ? -5.676 -14.056 19.262 1.00 93.75 396 SER A N 1
ATOM 2786 C CA . SER A 1 396 ? -6.108 -13.558 17.946 1.00 93.75 396 SER A CA 1
ATOM 2787 C C . SER A 1 396 ? -4.962 -12.979 17.116 1.00 93.75 396 SER A C 1
ATOM 2789 O O . SER A 1 396 ? -5.013 -13.080 15.894 1.00 93.75 396 SER A O 1
ATOM 2791 N N . ALA A 1 397 ? -3.918 -12.456 17.772 1.00 95.31 397 ALA A N 1
ATOM 2792 C CA . ALA A 1 397 ? -2.684 -12.009 17.128 1.00 95.31 397 ALA A CA 1
ATOM 2793 C C . ALA A 1 397 ? -1.812 -13.177 16.638 1.00 95.31 397 ALA A C 1
ATOM 2795 O O . ALA A 1 397 ? -0.779 -12.963 16.020 1.00 95.31 397 ALA A O 1
ATOM 2796 N N . CYS A 1 398 ? -2.179 -14.425 16.910 1.00 96.50 398 CYS A N 1
ATOM 2797 C CA . CYS A 1 398 ? -1.503 -15.597 16.368 1.00 96.50 398 CYS A CA 1
ATOM 2798 C C . CYS A 1 398 ? -2.515 -16.730 16.193 1.00 96.50 398 CYS A C 1
ATOM 2800 O O . CYS A 1 398 ? -2.449 -17.768 16.851 1.00 96.50 398 CYS A O 1
ATOM 2802 N N . ALA A 1 399 ? -3.502 -16.497 15.326 1.00 95.69 399 ALA A N 1
ATOM 2803 C CA . ALA A 1 399 ? -4.546 -17.473 15.038 1.00 95.69 399 ALA A CA 1
ATOM 2804 C C . ALA A 1 399 ? -3.979 -18.716 14.333 1.00 95.69 399 ALA A C 1
ATOM 2806 O O . ALA A 1 399 ? -4.502 -19.819 14.492 1.00 95.69 399 ALA A O 1
ATOM 2807 N N . SER A 1 400 ? -2.902 -18.543 13.562 1.00 94.94 400 SER A N 1
ATOM 2808 C CA . SER A 1 400 ? -2.134 -19.635 12.964 1.00 94.94 400 SER A CA 1
ATOM 2809 C C . SER A 1 400 ? -0.678 -19.225 12.726 1.00 94.94 400 SER A C 1
ATOM 2811 O O . SER A 1 400 ? -0.335 -18.049 12.829 1.00 94.94 400 SER A O 1
ATOM 2813 N N . MET A 1 401 ? 0.181 -20.197 12.415 1.00 94.88 401 MET A N 1
ATOM 2814 C CA . MET A 1 401 ? 1.551 -19.945 11.961 1.00 94.88 401 MET A CA 1
ATOM 2815 C C . MET A 1 401 ? 1.612 -19.994 10.436 1.00 94.88 401 MET A C 1
ATOM 2817 O O . MET A 1 401 ? 1.010 -20.870 9.816 1.00 94.88 401 MET A O 1
ATOM 2821 N N . THR A 1 402 ? 2.392 -19.096 9.847 1.00 94.75 402 THR A N 1
ATOM 2822 C CA . THR A 1 402 ? 2.708 -19.054 8.417 1.00 94.75 402 THR A CA 1
ATOM 2823 C C . THR A 1 402 ? 4.197 -18.770 8.212 1.00 94.75 402 THR A C 1
ATOM 2825 O O . THR A 1 402 ? 4.971 -18.721 9.168 1.00 94.75 402 THR A O 1
ATOM 2828 N N . THR A 1 403 ? 4.616 -18.614 6.963 1.00 94.94 403 THR A N 1
ATOM 2829 C CA . THR A 1 403 ? 5.981 -18.246 6.592 1.00 94.94 403 THR A CA 1
ATOM 2830 C C . THR A 1 403 ? 6.060 -16.750 6.325 1.00 94.94 403 THR A C 1
ATOM 2832 O O . THR A 1 403 ? 5.302 -16.221 5.514 1.00 94.94 403 THR A O 1
ATOM 2835 N N . ASP A 1 404 ? 7.000 -16.082 6.987 1.00 95.12 404 ASP A N 1
ATOM 2836 C CA . ASP A 1 404 ? 7.373 -14.706 6.700 1.00 95.12 404 ASP A CA 1
ATOM 2837 C C . ASP A 1 404 ? 7.877 -14.637 5.251 1.00 95.12 404 ASP A C 1
ATOM 2839 O O . ASP A 1 404 ? 8.875 -15.284 4.907 1.00 95.12 404 ASP A O 1
ATOM 2843 N N . PRO A 1 405 ? 7.200 -13.878 4.380 1.00 96.25 405 PRO A N 1
ATOM 2844 C CA . PRO A 1 405 ? 7.547 -13.812 2.973 1.00 96.25 405 PRO A CA 1
ATOM 2845 C C . PRO A 1 405 ? 8.917 -13.178 2.741 1.00 96.25 405 PRO A C 1
ATOM 2847 O O . PRO A 1 405 ? 9.520 -13.460 1.709 1.00 96.25 405 PRO A O 1
ATOM 2850 N N . SER A 1 406 ? 9.427 -12.360 3.660 1.00 94.94 406 SER A N 1
ATOM 2851 C CA . SER A 1 406 ? 10.699 -11.655 3.519 1.00 94.94 406 SER A CA 1
ATOM 2852 C C . SER A 1 406 ? 11.869 -12.518 3.969 1.00 94.94 406 SER A C 1
ATOM 2854 O O . SER A 1 406 ? 12.868 -12.623 3.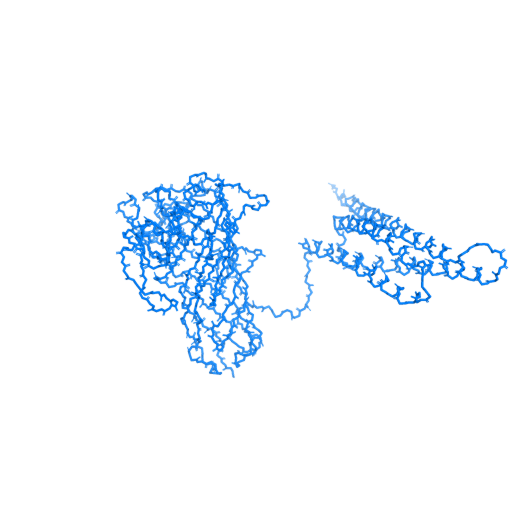257 1.00 94.94 406 SER A O 1
ATOM 2856 N N . THR A 1 407 ? 11.738 -13.183 5.121 1.00 93.50 407 THR A N 1
ATOM 2857 C CA . THR A 1 407 ? 12.839 -13.942 5.745 1.00 93.50 407 THR A CA 1
ATOM 2858 C C . THR A 1 407 ? 12.766 -15.453 5.532 1.00 93.50 407 THR A C 1
ATOM 2860 O O . THR A 1 407 ? 13.779 -16.138 5.657 1.00 93.50 407 THR A O 1
ATOM 2863 N N . GLY A 1 408 ? 11.585 -15.994 5.224 1.00 93.62 408 GLY A N 1
ATOM 2864 C CA . GLY A 1 408 ? 11.326 -17.434 5.197 1.00 93.62 408 GLY A CA 1
ATOM 2865 C C . GLY A 1 408 ? 11.175 -18.075 6.584 1.00 93.62 408 GLY A C 1
ATOM 2866 O O . GLY A 1 408 ? 10.978 -19.288 6.670 1.00 93.62 408 GLY A O 1
ATOM 2867 N N . ALA A 1 409 ? 11.266 -17.301 7.670 1.00 93.44 409 ALA A N 1
ATOM 2868 C CA . ALA A 1 409 ? 11.076 -17.800 9.028 1.00 93.44 409 ALA A CA 1
ATOM 2869 C C . ALA A 1 409 ? 9.583 -18.005 9.357 1.00 93.44 409 ALA A C 1
ATOM 2871 O O . ALA A 1 409 ? 8.721 -17.414 8.709 1.00 93.44 409 ALA A O 1
ATOM 2872 N N . PRO A 1 410 ? 9.230 -18.821 10.365 1.00 94.00 410 PRO A N 1
ATOM 2873 C CA . PRO A 1 410 ? 7.861 -18.871 10.868 1.00 94.00 410 PRO A CA 1
ATOM 2874 C C . PRO A 1 410 ? 7.426 -17.525 11.470 1.00 94.00 410 PRO A C 1
ATOM 2876 O O . PRO A 1 410 ? 8.166 -16.938 12.256 1.00 94.00 410 PRO A O 1
ATOM 2879 N N . ILE A 1 411 ? 6.209 -17.082 11.159 1.00 95.25 411 ILE A N 1
ATOM 2880 C CA . ILE A 1 411 ? 5.577 -15.879 11.722 1.00 95.25 411 ILE A CA 1
ATOM 2881 C C . ILE A 1 411 ? 4.104 -16.148 12.043 1.00 95.25 411 ILE A C 1
ATOM 2883 O O . ILE A 1 411 ? 3.465 -17.007 11.432 1.00 95.25 411 ILE A O 1
ATOM 2887 N N . CYS A 1 412 ? 3.560 -15.421 13.015 1.00 95.81 412 CYS A N 1
ATOM 2888 C CA . CYS A 1 412 ? 2.145 -15.477 13.357 1.00 95.81 412 CYS A CA 1
ATOM 2889 C C . CYS A 1 412 ? 1.286 -14.799 12.282 1.00 95.81 412 CYS A C 1
ATOM 2891 O O . CYS A 1 412 ? 1.593 -13.696 11.835 1.00 95.81 412 CYS A O 1
ATOM 2893 N N . MET A 1 413 ? 0.178 -15.439 11.920 1.00 95.38 413 MET A N 1
ATOM 2894 C CA . MET A 1 413 ? -0.908 -14.839 11.150 1.00 95.38 413 MET A CA 1
ATOM 2895 C C . MET A 1 413 ? -2.063 -14.496 12.091 1.00 95.38 413 MET A C 1
ATOM 2897 O O . MET A 1 413 ? -2.531 -15.343 12.863 1.00 95.38 413 MET A O 1
ATOM 2901 N N . ASP A 1 414 ? -2.528 -13.254 12.019 1.00 96.25 414 ASP A N 1
ATOM 2902 C CA . ASP A 1 414 ? -3.658 -12.763 12.798 1.00 96.25 414 ASP A CA 1
ATOM 2903 C C . ASP A 1 414 ? -4.982 -13.359 12.308 1.00 96.25 414 ASP A C 1
ATOM 2905 O O . ASP A 1 414 ? -5.162 -13.685 11.137 1.00 96.25 414 ASP A O 1
ATOM 2909 N N . SER A 1 415 ? -5.966 -13.419 13.198 1.00 95.56 415 SER A N 1
ATOM 2910 C CA . SER A 1 415 ? -7.371 -13.679 12.871 1.00 95.56 415 SER A CA 1
ATOM 2911 C C . SER A 1 415 ? -7.961 -12.779 11.766 1.00 95.56 415 SER A C 1
ATOM 2913 O O . SER A 1 415 ? -8.926 -13.180 11.106 1.00 95.56 415 SER A O 1
ATOM 2915 N N . LYS A 1 416 ? -7.408 -11.573 11.579 1.00 96.19 416 LYS A N 1
ATOM 2916 C CA . LYS A 1 416 ? -7.738 -10.607 10.519 1.00 96.19 416 LYS A CA 1
ATOM 2917 C C . LYS A 1 416 ? -7.102 -10.950 9.166 1.00 96.19 416 LYS A C 1
ATOM 2919 O O . LYS A 1 416 ? -7.570 -10.440 8.155 1.00 96.19 416 LYS A O 1
ATOM 2924 N N . GLY A 1 417 ? -6.082 -11.811 9.144 1.00 94.75 417 GLY A N 1
ATOM 2925 C CA . GLY A 1 417 ? -5.440 -12.343 7.938 1.00 94.75 417 GLY A CA 1
ATOM 2926 C C . GLY A 1 417 ? -4.041 -11.801 7.624 1.00 94.75 417 GLY A C 1
ATOM 2927 O O . GLY A 1 417 ? -3.355 -12.409 6.805 1.00 94.75 417 GLY A O 1
ATOM 2928 N N . GLY A 1 418 ? -3.606 -10.702 8.251 1.00 96.38 418 GLY A N 1
ATOM 2929 C CA . GLY A 1 418 ? -2.253 -10.152 8.097 1.00 96.38 418 GLY A CA 1
ATOM 2930 C C . GLY A 1 418 ? -1.222 -10.798 9.026 1.00 96.38 418 GLY A C 1
ATOM 2931 O O . GLY A 1 418 ? -1.517 -11.775 9.725 1.00 96.38 418 GLY A O 1
ATOM 2932 N N . LEU A 1 419 ? 0.001 -10.266 9.022 1.00 96.19 419 LEU A N 1
ATOM 2933 C CA . LEU A 1 419 ? 1.147 -10.857 9.714 1.00 96.19 419 LEU A CA 1
ATOM 2934 C C . LEU A 1 419 ? 1.463 -10.110 11.002 1.00 96.19 419 LEU A C 1
ATOM 2936 O O . LEU A 1 419 ? 1.769 -8.929 10.990 1.00 96.19 419 LEU A O 1
ATOM 2940 N N . SER A 1 420 ? 1.527 -10.824 12.116 1.00 95.75 420 SER A N 1
ATOM 2941 C CA . SER A 1 420 ? 1.832 -10.202 13.400 1.00 95.75 420 SER A CA 1
ATOM 2942 C C . SER A 1 420 ? 3.330 -10.008 13.571 1.00 95.75 420 SER A C 1
ATOM 2944 O O . SER A 1 420 ? 4.053 -10.923 13.971 1.00 95.75 420 SER A O 1
ATOM 2946 N N . GLN A 1 421 ? 3.786 -8.796 13.272 1.00 93.12 421 GLN A N 1
ATOM 2947 C CA . GLN A 1 421 ? 5.199 -8.431 13.333 1.00 93.12 421 GLN A CA 1
ATOM 2948 C C . GLN A 1 421 ? 5.667 -8.321 14.789 1.00 93.12 421 GLN A C 1
ATOM 2950 O O . GLN A 1 421 ? 6.599 -9.012 15.207 1.00 93.12 421 GLN A O 1
ATOM 2955 N N . ASN A 1 422 ? 4.962 -7.509 15.583 1.00 94.44 422 ASN A N 1
ATOM 2956 C CA . ASN A 1 422 ? 5.269 -7.276 16.989 1.00 94.44 422 ASN A CA 1
ATOM 2957 C C . ASN A 1 422 ? 3.995 -7.253 17.844 1.00 94.44 422 ASN A C 1
ATOM 2959 O O . ASN A 1 422 ? 2.933 -6.836 17.382 1.00 94.44 422 ASN A O 1
ATOM 2963 N N . CYS A 1 423 ? 4.135 -7.636 19.113 1.00 96.19 423 CYS A N 1
ATOM 2964 C CA . CYS A 1 423 ? 3.084 -7.526 20.123 1.00 96.19 423 CYS A CA 1
ATOM 2965 C C . CYS A 1 423 ? 3.634 -6.953 21.432 1.00 96.19 423 CYS A C 1
ATOM 2967 O O . CYS A 1 423 ? 4.837 -7.013 21.701 1.00 96.19 423 CYS A O 1
ATOM 2969 N N . CYS A 1 424 ? 2.760 -6.377 22.252 1.00 95.44 424 CYS A N 1
ATOM 2970 C CA . CYS A 1 424 ? 3.141 -5.779 23.521 1.00 95.44 424 CYS A CA 1
ATOM 2971 C C . CYS A 1 424 ? 3.756 -6.830 24.451 1.00 95.44 424 CYS A C 1
ATOM 2973 O O . CYS A 1 424 ? 3.230 -7.931 24.608 1.00 95.44 424 CYS A O 1
ATOM 2975 N N . ASN A 1 425 ? 4.852 -6.484 25.128 1.00 93.38 425 ASN A N 1
ATOM 2976 C CA . ASN A 1 425 ? 5.519 -7.417 26.041 1.00 93.38 425 ASN A CA 1
ATOM 2977 C C . ASN A 1 425 ? 4.630 -7.796 27.237 1.00 93.38 425 ASN A C 1
ATOM 2979 O O . ASN A 1 425 ? 4.716 -8.915 27.739 1.00 93.38 425 ASN A O 1
ATOM 2983 N N . GLY A 1 426 ? 3.793 -6.861 27.706 1.00 92.56 426 GLY A N 1
ATOM 2984 C CA . GLY A 1 426 ? 2.843 -7.085 28.799 1.00 92.56 426 GLY A CA 1
ATOM 2985 C C . GLY A 1 426 ? 1.530 -7.755 28.389 1.00 92.56 426 GLY A C 1
ATOM 2986 O O . GLY A 1 426 ? 0.813 -8.239 29.260 1.00 92.56 426 GLY A O 1
ATOM 2987 N N . ASP A 1 427 ? 1.219 -7.789 27.092 1.00 94.00 427 ASP A N 1
ATOM 2988 C CA . ASP A 1 427 ? 0.026 -8.430 26.537 1.00 94.00 427 ASP A CA 1
ATOM 2989 C C . ASP A 1 427 ? 0.310 -8.878 25.102 1.00 94.00 427 ASP A C 1
ATOM 2991 O O . ASP A 1 427 ? 0.191 -8.119 24.140 1.00 94.00 427 ASP A O 1
ATOM 2995 N N . THR A 1 428 ? 0.680 -10.145 24.954 1.00 95.31 428 THR A N 1
ATOM 2996 C CA . THR A 1 428 ? 1.050 -10.705 23.656 1.00 95.31 428 THR A CA 1
ATOM 2997 C C . THR A 1 428 ? -0.133 -10.911 22.714 1.00 95.31 428 THR A C 1
ATOM 2999 O O . THR A 1 428 ? 0.068 -11.309 21.569 1.00 95.31 428 THR A O 1
ATOM 3002 N N . THR A 1 429 ? -1.365 -10.645 23.154 1.00 94.12 429 THR A N 1
ATOM 3003 C CA . THR A 1 429 ? -2.541 -10.647 22.274 1.00 94.12 429 THR A CA 1
ATOM 3004 C C . THR A 1 429 ? -2.751 -9.308 21.567 1.00 94.12 429 THR A C 1
ATOM 3006 O O . THR A 1 429 ? -3.571 -9.226 20.651 1.00 94.12 429 THR A O 1
ATOM 3009 N N . LYS A 1 430 ? -1.993 -8.279 21.969 1.00 94.62 430 LYS A N 1
ATOM 3010 C CA . LYS A 1 430 ? -2.086 -6.910 21.471 1.00 94.62 430 LYS A CA 1
ATOM 3011 C C . LYS A 1 430 ? -0.894 -6.564 20.588 1.00 94.62 430 LYS A C 1
ATOM 3013 O O . LYS A 1 430 ? 0.248 -6.596 21.037 1.00 94.62 430 LYS A O 1
ATOM 3018 N N . GLN A 1 431 ? -1.173 -6.217 19.342 1.00 95.12 431 GLN A N 1
ATOM 3019 C CA . GLN A 1 431 ? -0.200 -5.771 18.351 1.00 95.12 431 GLN A CA 1
ATOM 3020 C C . GLN A 1 431 ? 0.358 -4.397 18.716 1.00 95.12 431 GLN A C 1
ATOM 3022 O O . GLN A 1 431 ? -0.263 -3.645 19.469 1.00 95.12 431 GLN A O 1
ATOM 3027 N N . CYS A 1 432 ? 1.522 -4.050 18.175 1.00 95.56 432 CYS A N 1
ATOM 3028 C CA . CYS A 1 432 ? 2.118 -2.747 18.435 1.00 95.56 432 CYS A CA 1
ATOM 3029 C C . CYS A 1 432 ? 3.174 -2.345 17.412 1.00 95.56 432 CYS A C 1
ATOM 3031 O O . CYS A 1 432 ? 3.785 -3.169 16.728 1.00 95.56 432 CYS A O 1
ATOM 3033 N N . PHE A 1 433 ? 3.473 -1.048 17.410 1.00 95.75 433 PHE A N 1
ATOM 3034 C CA . PHE A 1 433 ? 4.684 -0.508 16.814 1.00 95.75 433 PHE A CA 1
ATOM 3035 C C . PHE A 1 433 ? 5.717 -0.157 17.892 1.00 95.75 433 PHE A C 1
ATOM 3037 O O . PHE A 1 433 ? 5.356 0.411 18.915 1.00 95.75 433 PHE A O 1
ATOM 3044 N N . PRO A 1 434 ? 7.014 -0.444 17.690 1.00 93.31 434 PRO A N 1
ATOM 3045 C CA . PRO A 1 434 ? 8.055 -0.194 18.687 1.00 93.31 434 PRO A CA 1
ATOM 3046 C C . PRO A 1 434 ? 8.600 1.245 18.603 1.00 93.31 434 PRO A C 1
ATOM 3048 O O . PRO A 1 434 ? 9.793 1.462 18.396 1.00 93.31 434 PRO A O 1
ATOM 3051 N N . THR A 1 435 ? 7.729 2.243 18.729 1.00 91.31 435 THR A N 1
ATOM 3052 C CA . THR A 1 435 ? 8.050 3.681 18.578 1.00 91.31 435 THR A CA 1
ATOM 3053 C C . THR A 1 435 ? 8.585 4.318 19.865 1.00 91.31 435 THR A C 1
ATOM 3055 O O . THR A 1 435 ? 9.462 5.172 19.774 1.00 91.31 435 THR A O 1
ATOM 3058 N N . ALA A 1 436 ? 8.203 3.839 21.059 1.00 87.25 436 ALA A N 1
ATOM 3059 C CA . ALA A 1 436 ? 8.587 4.389 22.379 1.00 87.25 436 ALA A CA 1
ATOM 3060 C C . ALA A 1 436 ? 10.099 4.346 22.732 1.00 87.25 436 ALA A C 1
ATOM 3062 O O . ALA A 1 436 ? 10.502 4.586 23.870 1.00 87.25 436 ALA A O 1
ATOM 3063 N N . GLY A 1 437 ? 10.961 4.013 21.774 1.00 79.56 437 GLY A N 1
ATOM 3064 C CA . GLY A 1 437 ? 12.404 3.846 21.957 1.00 79.56 437 GLY A CA 1
ATOM 3065 C C . GLY A 1 437 ? 13.089 3.041 20.851 1.00 79.56 437 GLY A C 1
ATOM 3066 O O . GLY A 1 437 ? 14.255 2.678 21.002 1.00 79.56 437 GLY A O 1
ATOM 3067 N N . GLY A 1 438 ? 12.379 2.738 19.761 1.00 88.56 438 GLY A N 1
ATOM 3068 C CA . GLY A 1 438 ? 12.874 1.933 18.652 1.00 88.56 438 GLY A CA 1
ATOM 3069 C C . GLY A 1 438 ? 12.517 2.526 17.291 1.00 88.56 438 GLY A C 1
ATOM 3070 O O . GLY A 1 438 ? 12.560 3.742 17.078 1.00 88.56 438 GLY A O 1
ATOM 3071 N N . ALA A 1 439 ? 12.218 1.639 16.347 1.00 92.81 439 ALA A N 1
ATOM 3072 C CA . ALA A 1 439 ? 11.825 1.994 14.996 1.00 92.81 439 ALA A CA 1
ATOM 3073 C C . ALA A 1 439 ? 10.874 0.942 14.432 1.00 92.81 439 ALA A C 1
ATOM 3075 O O . ALA A 1 439 ? 11.060 -0.259 14.637 1.00 92.81 439 ALA A O 1
ATOM 3076 N N . ILE A 1 440 ? 9.891 1.395 13.665 1.00 95.56 440 ILE A N 1
ATOM 3077 C CA . ILE A 1 440 ? 9.090 0.510 12.827 1.00 95.56 440 ILE A CA 1
ATOM 3078 C C . ILE A 1 440 ? 9.979 0.086 11.667 1.00 95.56 440 ILE A C 1
ATOM 3080 O O . ILE A 1 440 ? 10.511 0.942 10.962 1.00 95.56 440 ILE A O 1
ATOM 3084 N N . VAL A 1 441 ? 10.148 -1.221 11.484 1.00 95.00 441 VAL A N 1
ATOM 3085 C CA . VAL A 1 441 ? 10.981 -1.794 10.426 1.00 95.00 441 VAL A CA 1
ATOM 3086 C C . VAL A 1 441 ? 10.164 -2.821 9.658 1.00 95.00 441 VAL A C 1
ATOM 3088 O O . VAL A 1 441 ? 9.527 -3.693 10.253 1.00 95.00 441 VAL A O 1
ATOM 3091 N N . ARG A 1 442 ? 10.200 -2.722 8.330 1.00 96.31 442 ARG A N 1
ATOM 3092 C CA . ARG A 1 442 ? 9.660 -3.722 7.408 1.00 96.31 442 ARG A CA 1
ATOM 3093 C C . ARG A 1 442 ? 10.746 -4.088 6.410 1.00 96.31 442 ARG A C 1
ATOM 3095 O O . ARG A 1 442 ? 11.360 -3.215 5.802 1.00 96.31 442 ARG A O 1
ATOM 3102 N N . MET A 1 443 ? 11.016 -5.381 6.285 1.00 96.00 443 MET A N 1
ATOM 3103 C CA . MET A 1 443 ? 12.011 -5.890 5.348 1.00 96.00 443 MET A CA 1
ATOM 3104 C C . MET A 1 443 ? 11.308 -6.316 4.070 1.00 96.00 443 MET A C 1
ATOM 3106 O O . MET A 1 443 ? 10.391 -7.131 4.120 1.00 96.00 443 MET A O 1
ATOM 3110 N N . GLY A 1 444 ? 11.725 -5.763 2.941 1.00 98.00 444 GLY A N 1
ATOM 3111 C CA . GLY A 1 444 ? 11.380 -6.268 1.625 1.00 98.00 444 GLY A CA 1
ATOM 3112 C C . GLY A 1 444 ? 12.291 -7.423 1.213 1.00 98.00 444 GLY A C 1
ATOM 3113 O O . GLY A 1 444 ? 13.160 -7.876 1.966 1.00 98.00 444 GLY A O 1
ATOM 3114 N N . ARG A 1 445 ? 12.080 -7.899 -0.012 1.00 98.12 445 ARG A N 1
ATOM 3115 C CA . ARG A 1 445 ? 12.951 -8.862 -0.679 1.00 98.12 445 ARG A CA 1
ATOM 3116 C C . ARG A 1 445 ? 12.978 -8.580 -2.184 1.00 98.12 445 ARG A C 1
ATOM 3118 O O . ARG A 1 445 ? 11.904 -8.441 -2.774 1.00 98.12 445 ARG A O 1
ATOM 3125 N N . PRO A 1 446 ? 14.155 -8.553 -2.826 1.00 98.19 446 PRO A N 1
ATOM 3126 C CA . PRO A 1 446 ? 14.256 -8.368 -4.274 1.00 98.19 446 PRO A CA 1
ATOM 3127 C C . PRO A 1 446 ? 13.570 -9.494 -5.055 1.00 98.19 446 PRO A C 1
ATOM 3129 O O . PRO A 1 446 ? 13.448 -10.617 -4.558 1.00 98.19 446 PRO A O 1
ATOM 3132 N N . PHE A 1 447 ? 13.147 -9.199 -6.284 1.00 97.38 447 PHE A N 1
ATOM 3133 C CA . PHE A 1 447 ? 12.511 -10.151 -7.205 1.00 97.38 447 PHE A CA 1
ATOM 3134 C C . PHE A 1 447 ? 13.375 -10.389 -8.459 1.00 97.38 447 PHE A C 1
ATOM 3136 O O . PHE A 1 447 ? 13.001 -9.963 -9.553 1.00 97.38 447 PHE A O 1
ATOM 3143 N N . PRO A 1 448 ? 14.548 -11.043 -8.349 1.00 96.25 448 PRO A N 1
ATOM 3144 C CA . PRO A 1 448 ? 15.423 -11.242 -9.501 1.00 96.25 448 PRO A CA 1
ATOM 3145 C C . PRO A 1 448 ? 14.679 -11.989 -10.624 1.00 96.25 448 PRO A C 1
ATOM 3147 O O . PRO A 1 448 ? 14.011 -12.994 -10.350 1.00 96.25 448 PRO A O 1
ATOM 3150 N N . PRO A 1 449 ? 14.761 -11.518 -11.879 1.00 97.12 449 PRO A N 1
ATOM 3151 C CA . PRO A 1 449 ? 14.034 -12.126 -12.982 1.00 97.12 449 PRO A CA 1
ATOM 3152 C C . PRO A 1 449 ? 14.642 -13.466 -13.402 1.00 97.12 449 PRO A C 1
ATOM 3154 O O . PRO A 1 449 ? 15.859 -13.650 -13.416 1.00 97.12 449 PRO A O 1
ATOM 3157 N N . SER A 1 450 ? 13.777 -14.384 -13.823 1.00 96.56 450 SER A N 1
ATOM 3158 C CA . SER A 1 450 ? 14.135 -15.670 -14.416 1.00 96.56 450 SER A CA 1
ATOM 3159 C C . SER A 1 450 ? 13.408 -15.857 -15.757 1.00 96.56 450 SER A C 1
ATOM 3161 O O . SER A 1 450 ? 12.180 -15.721 -15.775 1.00 96.56 450 SER A O 1
ATOM 3163 N N . PRO A 1 451 ? 14.112 -16.166 -16.868 1.00 96.31 451 PRO A N 1
ATOM 3164 C CA . PRO A 1 451 ? 15.573 -16.286 -16.986 1.00 96.31 451 PRO A CA 1
ATOM 3165 C C . PRO A 1 451 ? 16.313 -14.960 -16.713 1.00 96.31 451 PRO A C 1
ATOM 3167 O O . PRO A 1 451 ? 15.795 -13.904 -17.094 1.00 96.31 451 PRO A O 1
ATOM 3170 N N . PRO A 1 452 ? 17.507 -14.982 -16.088 1.00 95.25 452 PRO A N 1
ATOM 3171 C CA . PRO A 1 452 ? 18.239 -13.765 -15.746 1.00 95.25 452 PRO A CA 1
ATOM 3172 C C . PRO A 1 452 ? 18.805 -13.071 -16.988 1.00 95.25 452 PRO A C 1
ATOM 3174 O O . PRO A 1 452 ? 19.136 -13.705 -17.989 1.00 95.25 452 PRO A O 1
ATOM 3177 N N . PHE A 1 453 ? 18.970 -11.754 -16.911 1.00 89.94 453 PHE A N 1
ATOM 3178 C CA . PHE A 1 453 ? 19.710 -10.990 -17.916 1.00 89.94 453 PHE A CA 1
ATOM 3179 C C . PHE A 1 453 ? 21.162 -11.508 -18.051 1.00 89.94 453 PHE A C 1
ATOM 3181 O O . PHE A 1 453 ? 21.741 -11.953 -17.055 1.00 89.94 453 PHE A O 1
ATOM 3188 N N . PRO A 1 454 ? 21.771 -11.472 -19.256 1.00 90.88 454 PRO A N 1
ATOM 3189 C CA . PRO A 1 454 ? 21.318 -10.801 -20.481 1.00 90.88 454 PRO A CA 1
ATOM 3190 C C . PRO A 1 454 ? 20.435 -11.664 -21.405 1.00 90.88 454 PRO A C 1
ATOM 3192 O O . PRO A 1 454 ? 20.299 -11.329 -22.581 1.00 90.88 454 PRO A O 1
ATOM 3195 N N . ASP A 1 455 ? 19.851 -12.770 -20.927 1.00 92.19 455 ASP A N 1
ATOM 3196 C CA . ASP A 1 455 ? 18.858 -13.522 -21.708 1.00 92.19 455 ASP A CA 1
ATOM 3197 C C . ASP A 1 455 ? 17.720 -12.574 -22.140 1.00 92.19 455 ASP A C 1
ATOM 3199 O O . ASP A 1 455 ? 17.167 -11.873 -21.296 1.00 92.19 455 ASP A O 1
ATOM 3203 N N . GLN A 1 456 ? 17.373 -12.529 -23.430 1.00 89.69 456 GLN A N 1
ATOM 3204 C CA . GLN A 1 456 ? 16.320 -11.650 -23.975 1.00 89.69 456 GLN A CA 1
ATOM 3205 C C . GLN A 1 456 ? 14.952 -12.341 -24.098 1.00 89.69 456 GLN A C 1
ATOM 3207 O O . GLN A 1 456 ? 14.027 -11.802 -24.699 1.00 89.69 456 GLN A O 1
ATOM 3212 N N . THR A 1 457 ? 14.806 -13.547 -23.553 1.00 92.38 457 THR A N 1
ATOM 3213 C CA . THR A 1 457 ? 13.538 -14.277 -23.557 1.00 92.38 457 THR A CA 1
ATOM 3214 C C . THR A 1 457 ? 12.585 -13.653 -22.541 1.00 92.38 457 THR A C 1
ATOM 3216 O O . THR A 1 457 ? 12.920 -13.546 -21.353 1.00 92.38 457 THR A O 1
ATOM 3219 N N . TYR A 1 458 ? 11.399 -13.276 -23.022 1.00 91.94 458 TYR A N 1
ATOM 3220 C CA . TYR A 1 458 ? 10.280 -12.745 -22.246 1.00 91.94 458 TYR A CA 1
ATOM 3221 C C . TYR A 1 458 ? 9.023 -13.623 -22.423 1.00 91.94 458 TYR A C 1
ATOM 3223 O O . TYR A 1 458 ? 8.875 -14.267 -23.465 1.00 91.94 458 TYR A O 1
ATOM 3231 N N . PRO A 1 459 ? 8.096 -13.642 -21.445 1.00 95.25 459 PRO A N 1
ATOM 3232 C CA . PRO A 1 459 ? 8.170 -12.933 -20.166 1.00 95.25 459 PRO A CA 1
ATOM 3233 C C . PRO A 1 459 ? 9.224 -13.528 -19.222 1.00 95.25 459 PRO A C 1
ATOM 3235 O O . PRO A 1 459 ? 9.525 -14.720 -19.288 1.00 95.25 459 PRO A O 1
ATOM 3238 N N . LYS A 1 460 ? 9.768 -12.695 -18.328 1.00 96.44 460 LYS A N 1
ATOM 3239 C CA . LYS A 1 460 ? 10.577 -13.152 -17.184 1.00 96.44 460 LYS A CA 1
ATOM 3240 C C . LYS A 1 460 ? 9.741 -13.063 -15.925 1.00 96.44 460 LYS A C 1
ATOM 3242 O O . LYS A 1 460 ? 8.929 -12.153 -15.797 1.00 96.44 460 LYS A O 1
ATOM 3247 N N . THR A 1 461 ? 9.976 -13.950 -14.972 1.00 97.94 461 THR A N 1
ATOM 3248 C CA . THR A 1 461 ? 9.233 -13.958 -13.705 1.00 97.94 461 THR A CA 1
ATOM 3249 C C . THR A 1 461 ? 10.169 -13.915 -12.508 1.00 97.94 461 THR A C 1
ATOM 3251 O O . THR A 1 461 ? 11.234 -14.529 -12.546 1.00 97.94 461 THR A O 1
ATOM 3254 N N . GLY A 1 462 ? 9.757 -13.246 -11.436 1.00 97.44 462 GLY A N 1
ATOM 3255 C CA . GLY A 1 462 ? 10.440 -13.232 -10.144 1.00 97.44 462 GLY A CA 1
ATOM 3256 C C . GLY A 1 462 ? 9.433 -13.128 -9.000 1.00 97.44 462 GLY A C 1
ATOM 3257 O O . GLY A 1 462 ? 8.302 -12.707 -9.207 1.00 97.44 462 GLY A O 1
ATOM 3258 N N . ASN A 1 463 ? 9.831 -13.510 -7.788 1.00 97.81 463 ASN A N 1
ATOM 3259 C CA . ASN A 1 463 ? 9.015 -13.328 -6.584 1.00 97.81 463 ASN A CA 1
ATOM 3260 C C . ASN A 1 463 ? 9.800 -12.501 -5.573 1.00 97.81 463 ASN A C 1
ATOM 3262 O O . ASN A 1 463 ? 10.966 -12.794 -5.312 1.00 97.81 463 ASN A O 1
ATOM 3266 N N . GLY A 1 464 ? 9.155 -11.509 -4.973 1.00 97.94 464 GLY A N 1
ATOM 3267 C CA . GLY A 1 464 ? 9.782 -10.591 -4.029 1.00 97.94 464 GLY A CA 1
ATOM 3268 C C . GLY A 1 464 ? 8.803 -10.122 -2.969 1.00 97.94 464 GLY A C 1
ATOM 3269 O O . GLY A 1 464 ? 7.709 -10.669 -2.825 1.00 97.94 464 GLY A O 1
ATOM 3270 N N . VAL A 1 465 ? 9.224 -9.124 -2.205 1.00 98.69 465 VAL A N 1
ATOM 3271 C CA . VAL A 1 465 ? 8.406 -8.476 -1.186 1.00 98.69 465 VAL A CA 1
ATOM 3272 C C . VAL A 1 465 ? 8.661 -6.980 -1.237 1.00 98.69 465 VAL A C 1
ATOM 3274 O O . VAL A 1 465 ? 9.806 -6.547 -1.124 1.00 98.69 465 VAL A O 1
ATOM 3277 N N . LEU A 1 466 ? 7.596 -6.201 -1.385 1.00 98.62 466 LEU A N 1
ATOM 3278 C CA . LEU A 1 466 ? 7.626 -4.764 -1.169 1.00 98.62 466 LEU A CA 1
ATOM 3279 C C . LEU A 1 466 ? 7.359 -4.468 0.304 1.00 98.62 466 LEU A C 1
ATOM 3281 O O . LEU A 1 466 ? 6.450 -5.031 0.910 1.00 98.62 466 LEU A O 1
ATOM 3285 N N . ALA A 1 467 ? 8.137 -3.558 0.865 1.00 98.50 467 ALA A N 1
ATOM 3286 C CA . ALA A 1 467 ? 7.974 -3.040 2.208 1.00 98.50 467 ALA A CA 1
ATOM 3287 C C . ALA A 1 467 ? 7.814 -1.522 2.158 1.00 98.50 467 ALA A C 1
ATOM 3289 O O . ALA A 1 467 ? 8.481 -0.849 1.372 1.00 98.50 467 ALA A O 1
ATOM 3290 N N . ALA A 1 468 ? 6.953 -0.982 3.016 1.00 98.38 468 ALA A N 1
ATOM 3291 C CA . ALA A 1 468 ? 6.807 0.457 3.199 1.00 98.38 468 ALA A CA 1
ATOM 3292 C C . ALA A 1 468 ? 6.535 0.785 4.669 1.00 98.38 468 ALA A C 1
ATOM 3294 O O . ALA A 1 468 ? 5.914 0.007 5.393 1.00 98.38 468 ALA A O 1
ATOM 3295 N N . VAL A 1 469 ? 6.979 1.965 5.095 1.00 97.94 469 VAL A N 1
ATOM 3296 C CA . VAL A 1 469 ? 6.580 2.587 6.360 1.00 97.94 469 VAL A CA 1
ATOM 3297 C C . VAL A 1 469 ? 6.296 4.058 6.072 1.00 97.94 469 VAL A C 1
ATOM 3299 O O . VAL A 1 469 ? 7.053 4.704 5.348 1.00 97.94 469 VAL A O 1
ATOM 3302 N N . PHE A 1 470 ? 5.179 4.572 6.572 1.00 96.62 470 PHE A N 1
ATOM 3303 C CA . PHE A 1 470 ? 4.634 5.878 6.201 1.00 96.62 470 PHE A CA 1
ATOM 3304 C C . PHE A 1 470 ? 3.796 6.467 7.343 1.00 96.62 470 PHE A C 1
ATOM 3306 O O . PHE A 1 470 ? 3.697 5.881 8.420 1.00 96.62 470 PHE A O 1
ATOM 3313 N N . CYS A 1 471 ? 3.205 7.642 7.122 1.00 96.19 471 CYS A N 1
ATOM 3314 C CA . CYS A 1 471 ? 2.279 8.262 8.065 1.00 96.19 471 CYS A CA 1
ATOM 3315 C C . CYS A 1 471 ? 0.862 8.271 7.498 1.00 96.19 471 CYS A C 1
ATOM 3317 O O . CYS A 1 471 ? 0.639 8.731 6.379 1.00 96.19 471 CYS A O 1
ATOM 3319 N N . VAL A 1 472 ? -0.086 7.795 8.300 1.00 96.25 472 VAL A N 1
ATOM 3320 C CA . VAL A 1 472 ? -1.519 7.808 8.017 1.00 96.25 472 VAL A CA 1
ATOM 3321 C C . VAL A 1 472 ? -2.111 9.087 8.618 1.00 96.25 472 VAL A C 1
ATOM 3323 O O . VAL A 1 472 ? -2.008 9.285 9.835 1.00 96.25 472 VAL A O 1
ATOM 3326 N N . PRO A 1 473 ? -2.709 9.979 7.810 1.00 95.81 473 PRO A N 1
ATOM 3327 C CA . PRO A 1 473 ? -3.425 11.141 8.323 1.00 95.81 473 PRO A CA 1
ATOM 3328 C C . PRO A 1 473 ? -4.682 10.735 9.101 1.00 95.81 473 PRO A C 1
ATOM 3330 O O . PRO A 1 473 ? -5.215 9.642 8.925 1.00 95.81 473 PRO A O 1
ATOM 3333 N N . ALA A 1 474 ? -5.200 11.642 9.927 1.00 95.88 474 ALA A N 1
ATOM 3334 C CA . ALA A 1 474 ? -6.513 11.448 10.530 1.00 95.88 474 ALA A CA 1
ATOM 3335 C C . ALA A 1 474 ? -7.639 11.553 9.503 1.00 95.88 474 ALA A C 1
ATOM 3337 O O . ALA A 1 474 ? -7.564 12.328 8.547 1.00 95.88 474 ALA A O 1
ATOM 3338 N N . THR A 1 475 ? -8.721 10.829 9.770 1.00 95.19 475 THR A N 1
ATOM 3339 C CA . THR A 1 475 ? -9.952 10.888 8.977 1.00 95.19 475 THR A CA 1
ATOM 3340 C C . THR A 1 475 ? -10.862 12.035 9.410 1.00 95.19 475 THR A C 1
ATOM 3342 O O . THR A 1 475 ? -11.675 12.510 8.624 1.00 95.19 475 THR A O 1
ATOM 3345 N N . GLY A 1 476 ? -10.752 12.492 10.661 1.00 93.69 476 GLY A N 1
ATOM 3346 C CA . GLY A 1 476 ? -11.716 13.404 11.275 1.00 93.69 476 GLY A CA 1
ATOM 3347 C C . GLY A 1 476 ? -12.974 12.697 11.793 1.00 93.69 476 GLY A C 1
ATOM 3348 O O . GLY A 1 476 ? -13.804 13.331 12.448 1.00 93.69 476 GLY A O 1
ATOM 3349 N N . ALA A 1 477 ? -13.122 11.390 11.550 1.00 95.25 477 ALA A N 1
ATOM 3350 C CA . ALA A 1 477 ? -14.169 10.565 12.130 1.00 95.25 477 ALA A CA 1
ATOM 3351 C C . ALA A 1 477 ? -13.663 9.935 13.433 1.00 95.25 477 ALA A C 1
ATOM 3353 O O . ALA A 1 477 ? -12.879 8.988 13.424 1.00 95.25 477 ALA A O 1
ATOM 3354 N N . ASN A 1 478 ? -14.167 10.422 14.571 1.00 94.81 478 ASN A N 1
ATOM 3355 C CA . ASN A 1 478 ? -13.684 10.035 15.902 1.00 94.81 478 ASN A CA 1
ATOM 3356 C C . ASN A 1 478 ? -13.676 8.514 16.152 1.00 94.81 478 ASN A C 1
ATOM 3358 O O . ASN A 1 478 ? -12.781 8.009 16.819 1.00 94.81 478 ASN A O 1
ATOM 3362 N N . SER A 1 479 ? -14.654 7.771 15.623 1.00 94.75 479 SER A N 1
ATOM 3363 C CA . SER A 1 479 ? -14.694 6.309 15.766 1.00 94.75 479 SER A CA 1
ATOM 3364 C C . SER A 1 479 ? -13.510 5.615 15.095 1.00 94.75 479 SER A C 1
ATOM 3366 O O . SER A 1 479 ? -13.021 4.627 15.629 1.00 94.75 479 SER A O 1
ATOM 3368 N N . ILE A 1 480 ? -13.047 6.127 13.953 1.00 96.75 480 ILE A N 1
ATOM 3369 C CA . ILE A 1 480 ? -11.883 5.597 13.234 1.00 96.75 480 ILE A CA 1
ATOM 3370 C C . ILE A 1 480 ? -10.611 6.091 13.919 1.00 96.75 480 ILE A C 1
ATOM 3372 O O . ILE A 1 480 ? -9.763 5.292 14.306 1.00 96.75 480 ILE A O 1
ATOM 3376 N N . ASP A 1 481 ? -10.524 7.402 14.150 1.00 97.25 481 ASP A N 1
ATOM 3377 C CA . ASP A 1 481 ? -9.311 8.041 14.652 1.00 97.25 481 ASP A CA 1
ATOM 3378 C C . ASP A 1 481 ? -8.905 7.531 16.041 1.00 97.25 481 ASP A C 1
ATOM 3380 O O . ASP A 1 481 ? -7.714 7.373 16.309 1.00 97.25 481 ASP A O 1
ATOM 3384 N N . VAL A 1 482 ? -9.862 7.263 16.939 1.00 96.25 482 VAL A N 1
ATOM 3385 C CA . VAL A 1 482 ? -9.586 6.708 18.281 1.00 96.25 482 VAL A CA 1
ATOM 3386 C C . VAL A 1 482 ? -9.249 5.225 18.215 1.00 96.25 482 VAL A C 1
ATOM 3388 O O . VAL A 1 482 ? -8.391 4.767 18.962 1.00 96.25 482 VAL A O 1
ATOM 3391 N N . THR A 1 483 ? -9.906 4.478 17.327 1.00 96.56 483 THR A N 1
ATOM 3392 C CA . THR A 1 483 ? -9.705 3.029 17.219 1.00 96.56 483 THR A CA 1
ATOM 3393 C C . THR A 1 483 ? -8.334 2.715 16.647 1.00 96.56 483 THR A C 1
ATOM 3395 O O . THR A 1 483 ? -7.585 1.973 17.271 1.00 96.56 483 THR A O 1
ATOM 3398 N 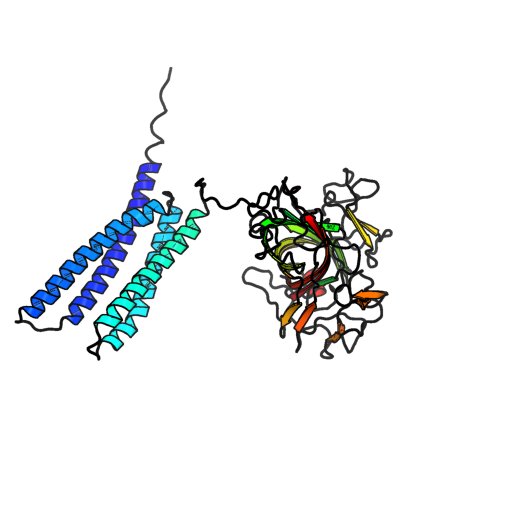N . ALA A 1 484 ? -7.966 3.328 15.523 1.00 96.44 484 ALA A N 1
ATOM 3399 C CA . ALA A 1 484 ? -6.651 3.140 14.918 1.00 96.44 484 ALA A CA 1
ATOM 3400 C C . ALA A 1 484 ? -5.545 3.890 15.681 1.00 96.44 484 ALA A C 1
ATOM 3402 O O . ALA A 1 484 ? -4.401 3.446 15.741 1.00 96.44 484 ALA A O 1
ATOM 3403 N N . GLY A 1 485 ? -5.865 5.048 16.267 1.00 96.56 485 GLY A N 1
ATOM 3404 C CA . GLY A 1 485 ? -4.856 6.002 16.725 1.00 96.56 485 GLY A CA 1
ATOM 3405 C C . GLY A 1 485 ? -4.231 6.729 15.541 1.00 96.56 485 GLY A C 1
ATOM 3406 O O . GLY A 1 485 ? -3.026 6.618 15.308 1.00 96.56 485 GLY A O 1
ATOM 3407 N N . VAL A 1 486 ? -5.058 7.442 14.769 1.00 96.25 486 VAL A N 1
ATOM 3408 C CA . VAL A 1 486 ? -4.600 8.312 13.673 1.00 96.25 486 VAL A CA 1
ATOM 3409 C C . VAL A 1 486 ? -4.859 9.800 13.995 1.00 96.25 486 VAL A C 1
ATOM 3411 O O . VAL A 1 486 ? -5.865 10.110 14.641 1.00 96.25 486 VAL A O 1
ATOM 3414 N N . PRO A 1 487 ? -3.967 10.735 13.598 1.00 95.69 487 PRO A N 1
ATOM 3415 C CA . PRO A 1 487 ? -2.805 10.524 12.738 1.00 95.69 487 PRO A CA 1
ATOM 3416 C C . PRO A 1 487 ? -1.731 9.684 13.434 1.00 95.69 487 PRO A C 1
ATOM 3418 O O . PRO A 1 487 ? -1.533 9.776 14.643 1.00 95.69 487 PRO A O 1
ATOM 3421 N N . GLY A 1 488 ? -1.077 8.816 12.672 1.00 95.94 488 GLY A N 1
ATOM 3422 C CA . GLY A 1 488 ? -0.198 7.803 13.241 1.00 95.94 488 GLY A CA 1
ATOM 3423 C C . GLY A 1 488 ? 0.632 7.087 12.184 1.00 95.94 488 GLY A C 1
ATOM 3424 O O . GLY A 1 488 ? 0.483 7.355 10.991 1.00 95.94 488 GLY A O 1
ATOM 3425 N N . PRO A 1 489 ? 1.551 6.212 12.602 1.00 96.94 489 PRO A N 1
ATOM 3426 C CA . PRO A 1 489 ? 2.346 5.417 11.676 1.00 96.94 489 PRO A CA 1
ATOM 3427 C C . PRO A 1 489 ? 1.490 4.434 10.874 1.00 96.94 489 PRO A C 1
ATOM 3429 O O . PRO A 1 489 ? 0.466 3.953 11.347 1.00 96.94 489 PRO A O 1
ATOM 3432 N N . GLY A 1 490 ? 1.942 4.111 9.670 1.00 97.56 490 GLY A N 1
ATOM 3433 C CA . GLY A 1 490 ? 1.467 2.986 8.877 1.00 97.56 490 GLY A CA 1
ATOM 3434 C C . GLY A 1 490 ? 2.645 2.148 8.398 1.00 97.56 490 GLY A C 1
ATOM 3435 O O . GLY A 1 490 ? 3.739 2.676 8.180 1.00 97.56 490 GLY A O 1
ATOM 3436 N N . ALA A 1 491 ? 2.444 0.845 8.248 1.00 97.81 491 ALA A N 1
ATOM 3437 C CA . ALA A 1 491 ? 3.462 -0.071 7.747 1.00 97.81 491 ALA A CA 1
ATOM 3438 C C . ALA A 1 491 ? 2.836 -1.135 6.850 1.00 97.81 491 ALA A C 1
ATOM 3440 O O . ALA A 1 491 ? 1.666 -1.475 7.004 1.00 97.81 491 ALA A O 1
ATOM 3441 N N . LEU A 1 492 ? 3.617 -1.634 5.896 1.00 97.06 492 LEU A N 1
ATOM 3442 C CA . LEU A 1 492 ? 3.146 -2.583 4.900 1.00 97.06 492 LEU A CA 1
ATOM 3443 C C . LEU A 1 492 ? 4.228 -3.599 4.532 1.00 97.06 492 LEU A C 1
ATOM 3445 O O . LEU A 1 492 ? 5.397 -3.239 4.366 1.00 97.06 492 LEU A O 1
ATOM 3449 N N . VAL A 1 493 ? 3.800 -4.848 4.347 1.00 97.88 493 VAL A N 1
ATOM 3450 C CA . VAL A 1 493 ? 4.538 -5.931 3.683 1.00 97.88 493 VAL A CA 1
ATOM 3451 C C . VAL A 1 493 ? 3.646 -6.491 2.581 1.00 97.88 493 VAL A C 1
ATOM 3453 O O . VAL A 1 493 ? 2.528 -6.924 2.840 1.00 97.88 493 VAL A O 1
ATOM 3456 N N . ALA A 1 494 ? 4.127 -6.508 1.345 1.00 98.19 494 ALA A N 1
ATOM 3457 C CA . ALA A 1 494 ? 3.397 -7.037 0.200 1.00 98.19 494 ALA A CA 1
ATOM 3458 C C . ALA A 1 494 ? 4.275 -8.031 -0.559 1.00 98.19 494 ALA A C 1
ATOM 3460 O O . ALA A 1 494 ? 5.148 -7.616 -1.326 1.00 98.19 494 ALA A O 1
ATOM 3461 N N . PRO A 1 495 ? 4.074 -9.343 -0.375 1.00 98.44 495 PRO A N 1
ATOM 3462 C CA . PRO A 1 495 ? 4.648 -10.330 -1.271 1.00 98.44 495 PRO A CA 1
ATOM 3463 C C . PRO A 1 495 ? 4.080 -10.101 -2.666 1.00 98.44 495 PRO A C 1
ATOM 3465 O O . PRO A 1 495 ? 2.868 -9.942 -2.821 1.00 98.44 495 PRO A O 1
ATOM 3468 N N . VAL A 1 496 ? 4.957 -10.068 -3.662 1.00 98.50 496 VAL A N 1
ATOM 3469 C CA . VAL A 1 496 ? 4.574 -9.807 -5.048 1.00 98.50 496 VAL A CA 1
ATOM 3470 C C . VAL A 1 496 ? 5.194 -10.828 -5.986 1.00 98.50 496 VAL A C 1
ATOM 3472 O O . VAL A 1 496 ? 6.365 -11.199 -5.837 1.00 98.50 496 VAL A O 1
ATOM 3475 N N . SER A 1 497 ? 4.422 -11.237 -6.987 1.00 98.06 497 SER A N 1
ATOM 3476 C CA . SER A 1 497 ? 4.963 -11.830 -8.205 1.00 98.06 497 SER A CA 1
ATOM 3477 C C . SER A 1 497 ? 5.242 -10.722 -9.213 1.00 98.06 497 SER A C 1
ATOM 3479 O O . SER A 1 497 ? 4.359 -9.919 -9.516 1.00 98.06 497 SER A O 1
ATOM 3481 N N . ALA A 1 498 ? 6.461 -10.696 -9.731 1.00 98.19 498 ALA A N 1
ATOM 3482 C CA . ALA A 1 498 ? 6.927 -9.778 -10.753 1.00 98.19 498 ALA A CA 1
ATOM 3483 C C . ALA A 1 498 ? 6.947 -10.479 -12.113 1.00 98.19 498 ALA A C 1
ATOM 3485 O O . ALA A 1 498 ? 7.612 -11.508 -12.261 1.00 98.19 498 ALA A O 1
ATOM 3486 N N . THR A 1 499 ? 6.280 -9.902 -13.110 1.00 97.88 499 THR A N 1
ATOM 3487 C CA . THR A 1 499 ? 6.375 -10.322 -14.511 1.00 97.88 499 THR A CA 1
ATOM 3488 C C . THR A 1 499 ? 6.983 -9.199 -15.332 1.00 97.88 499 THR A C 1
ATOM 3490 O O . THR A 1 499 ? 6.453 -8.095 -15.394 1.00 97.88 499 THR A O 1
ATOM 3493 N N . TRP A 1 500 ? 8.111 -9.485 -15.967 1.00 96.12 500 TRP A N 1
ATOM 3494 C CA . TRP A 1 500 ? 8.789 -8.569 -16.867 1.00 96.12 500 TRP A CA 1
ATOM 3495 C C . TRP A 1 500 ? 8.371 -8.895 -18.289 1.00 96.12 500 TRP A C 1
ATOM 3497 O O . TRP A 1 500 ? 8.517 -10.037 -18.740 1.00 96.12 500 TRP A O 1
ATOM 3507 N N . HIS A 1 501 ? 7.883 -7.889 -18.992 1.00 93.75 501 HIS A N 1
ATOM 3508 C CA . HIS A 1 501 ? 7.518 -7.966 -20.393 1.00 93.75 501 HIS A CA 1
ATOM 3509 C C . HIS A 1 501 ? 8.579 -7.268 -21.232 1.00 93.75 501 HIS A C 1
ATOM 3511 O O . HIS A 1 501 ? 9.206 -6.306 -20.792 1.00 93.75 501 HIS A O 1
ATOM 3517 N N . GLY A 1 502 ? 8.765 -7.757 -22.447 1.00 88.31 502 GLY A N 1
ATOM 3518 C CA . GLY A 1 502 ? 9.630 -7.145 -23.435 1.00 88.31 502 GLY A CA 1
ATOM 3519 C C . GLY A 1 502 ? 9.179 -7.562 -24.822 1.00 88.31 502 GLY A C 1
ATOM 3520 O O . GLY A 1 502 ? 8.589 -8.633 -25.006 1.00 88.31 502 GLY A O 1
ATOM 3521 N N . SER A 1 503 ? 9.450 -6.703 -25.789 1.00 78.00 503 SER A N 1
ATOM 3522 C CA . SER A 1 503 ? 9.195 -6.961 -27.192 1.00 78.00 503 SER A CA 1
ATOM 3523 C C . SER A 1 503 ? 10.056 -8.146 -27.647 1.00 78.00 503 SER A C 1
ATOM 3525 O O . SER A 1 503 ? 11.219 -8.243 -27.241 1.00 78.00 503 SER A O 1
ATOM 3527 N N . PRO A 1 504 ? 9.524 -9.081 -28.460 1.00 53.47 504 PRO A N 1
ATOM 3528 C CA . PRO A 1 504 ? 10.328 -10.163 -29.014 1.00 53.47 504 PRO A CA 1
ATOM 3529 C C . PRO A 1 504 ? 11.533 -9.557 -29.734 1.00 53.47 504 PRO A C 1
ATOM 3531 O O . PRO A 1 504 ? 11.348 -8.757 -30.652 1.00 53.47 504 PRO A O 1
ATOM 3534 N N . GLY A 1 505 ? 12.744 -9.892 -29.285 1.00 47.41 505 GLY A N 1
ATOM 3535 C CA . GLY A 1 505 ? 13.974 -9.361 -29.867 1.00 47.41 505 GLY A CA 1
ATOM 3536 C C . GLY A 1 505 ? 13.988 -9.556 -31.385 1.00 47.41 505 GLY A C 1
ATOM 3537 O O . GLY A 1 505 ? 13.763 -10.669 -31.866 1.00 47.41 505 GLY A O 1
ATOM 3538 N N . GLY A 1 506 ? 14.197 -8.460 -32.118 1.00 35.06 506 GLY A N 1
ATOM 3539 C CA . GLY A 1 506 ? 14.511 -8.482 -33.547 1.00 35.06 506 GLY A CA 1
ATOM 3540 C C . GLY A 1 506 ? 15.928 -8.959 -33.818 1.00 35.06 506 GLY A C 1
ATOM 3541 O O . GLY A 1 506 ? 16.803 -8.730 -32.950 1.00 35.06 506 GLY A O 1
#

Secondary structure (DSSP, 8-state):
------SSSSSHHHHHHHHHHHHHHHHHHHHHHHHHHHHHHHHHHHT-S----HHHHHHHHHHHHHHHHHHHHHHHHHHHHHHHHSTT-HHHHHHHHHHHHHHHHHHHHHHHHHHHHTTS-S-HHHHHHHHHHHHHHHHHHHHHHHHHHHTTSS------------SS--TTSS--EEEEEE-SSS-EEEESSSSTEEEEPP-TT-EEEEEEES--TTS-SPEEEE---STTSTT-SBSSS-EEEEETTEEEEEEEEE-TTS--EEEE-TTT--EEEEEEEEEEEEE-BTTBSS--EETTEESSSTTTTSB----EEEE-TT--SS--EEEE-TTSPPPGGGEEEEEEEEEEEESSEEEEESSS---PPTTS---SPP-S-SSTTS-EEES---GGGGSEEEE-TTT-SEEEEPTTSSEE-EEETTEEEEE---TTTSEEEEE-B----BSPTT---S-EEEEEEEEEEEEEPP-S-HHHHHHHTSSEEEEEEEEEEEEEE-PPP-

Radius of gyration: 31.07 Å; chains: 1; bounding box: 75×88×72 Å

Sequence (506 aa):
MLVAFILLAGSGSDLARASTCDEGCVSERSVCGLAAKATYAVCRGSCGIPAADAAFRACRRECQSGYGLARVACSNERRETCLQLCDDSSICIDACGEQLRRCAGALGKRGRPCRHLCKHDPVVLACRATCLEAWVGGCRGGVQQCAADCTTTTTATTTTTTSIIDCTSNPDGGPDMLDLTVSEHGSDLDAGWTGVDHNFPLVPNATLRMCLATCGPGGTPLCDMLGLVGPGEPNGATFGAPLPLLAANVPICIVNEWNPTIPPTGTVNPLTGDASLQIDLTSKVHLTTATQVCPRCNNGRCDSGPNQGKGCTVEATLAVTQSLGANKVYNLSQDCPPDPGALAAPLEIRLPATTGTAMLAGPTPCTSQPGQPMGTPVMDDDCGGTGCGAGNCTGSACASMTTDPSTGAPICMDSKGGLSQNCCNGDTTKQCFPTAGGAIVRMGRPFPPSPPFPDQTYPKTGNGVLAAVFCVPATGANSIDVTAGVPGPGALVAPVSATWHGSPGG

Foldseek 3Di:
DDPDDDPDPPPPVVVVLVVLLVVLLVLVLVLLVVVLVVQLVVQLVVLDDDDDDPSSVVSNVVSVVVSVVSSVVVVVVSVCLCVVQAVSDSVLSVLLSVLLVVLSVVVVVVCPVVSVVCPDDPPNVVVVVVVVVCVCCSSVVSNVVSSVVNVVPDDDDDDDPPVPLQLPAAPQADFFKKKKFFAQAAKWKAFAFALQRTFAHDFGRFIFMWTWYDAHLQLPDWTKTWTQEDPPGPNYFWRHFWGWDDGPQFQKTKTWTFDNVDTKIWIARQQWLWIKIKGKTFIFIFGDGLQDSFWAQDPQATCDAPRGRHGWDQSGWFAQLSRPHPDRIGRTTNSGGHHPVRGLATWTWIWGKTLFKAKQAAWQSFAADPPFARFFPGGRHNLVPQFKAFQQADDQLAPDWDANLQPRDIFGRGVNRGTQGIARPNHNPGGGDRHHHTMRMDHKHGFHWPVGPSDNDDFTKGKMKMKTKGFTADSNPRVVRVSSVPRRIMIIITIIMMTTHHDDDD

pLDDT: mean 78.32, std 23.11, range [22.98, 98.69]